Protein 4PXY (pdb70)

Foldseek 3Di:
DPDDDDPAALFEEEEEDAPPDPPFQVQQSVVVVVLVVVVCVVNNHHYHYDPDLVVDALVNQLRHQEYEGHAADQDPRSLVRVLVVLPQHAYEYEAHNLAAAPPRPDVVSCVQLQNWHWDDKADDWAKAKKAFPDCVDLLHVPADRIDIAGTDIATATVPGSVVRPQKDQTMFGDLVCPQPYDPGTDHDDTGGAWMHRNVHLIYGNTTHNCRPVDPRVSSSVVSSVQRSSQPRPVHRSSVD/DPDDDDPAALFEEEEEDAPPDPPFQVQQSVVVVVLVVVVCDVNNHHYHYDPDLVVDAQVNQCRGQEYEGHAADQDPRSLVRVLVCLPAHAYEYEAHNLAAAPPRPNVSSCVQLQNWHWDFKADDWAKAKKAFPDCVDQLHVPADRIDIAGTDIATATVPGSVVRPQKDQTMFGDLVCPQPYDPGTDHDDTGGAWMHRNVHLIYGNTTHNCRPVDPRVSSSVVSSVQRSSQVRPVHRSSVD

Radius of gyration: 25.13 Å; Cα contacts (8 Å, |Δi|>4): 1001; chains: 2; bounding box: 42×55×69 Å

Structure (mmCIF, N/CA/C/O backbone):
data_4PXY
#
_entry.id   4PXY
#
_cell.length_a   132.666
_cell.length_b   132.666
_cell.length_c   75.476
_cell.angle_alpha   90.000
_cell.angle_beta   90.000
_cell.angle_gamma   120.000
#
_symmetry.space_group_name_H-M   'H 3'
#
loop_
_entity.id
_entity.type
_entity.pdbx_description
1 polymer 'Uncharacterized protein'
2 non-polymer '2-(N-MORPHOLINO)-ETHANESULFONIC ACID'
3 non-polymer 'ZINC ION'
4 non-polymer 'CHLORIDE ION'
5 non-polymer 1,2-ETHANEDIOL
6 water water
#
loop_
_atom_site.group_PDB
_atom_site.id
_atom_site.type_symbol
_atom_site.label_atom_id
_atom_site.label_alt_id
_atom_site.label_comp_id
_atom_site.label_asym_id
_atom_site.label_entity_id
_atom_site.label_seq_id
_atom_site.pdbx_PDB_ins_code
_atom_site.Cartn_x
_atom_site.Cartn_y
_atom_site.Cartn_z
_atom_site.occupancy
_atom_site.B_iso_or_equiv
_atom_site.auth_seq_id
_atom_site.auth_comp_id
_atom_site.auth_asym_id
_atom_site.auth_atom_id
_atom_site.pdbx_PDB_model_num
ATOM 1 N N . TYR A 1 7 ? 22.571 24.947 68.130 1.00 37.91 24 TYR A N 1
ATOM 2 C CA . TYR A 1 7 ? 21.740 24.535 66.946 1.00 34.40 24 TYR A CA 1
ATOM 3 C C . TYR A 1 7 ? 21.566 23.042 66.979 1.00 31.62 24 TYR A C 1
ATOM 4 O O . TYR A 1 7 ? 22.544 22.306 67.115 1.00 31.04 24 TYR A O 1
ATOM 13 N N . PRO A 1 8 ? 20.314 22.551 66.846 1.00 26.98 25 PRO A N 1
ATOM 14 C CA . PRO A 1 8 ? 20.208 21.131 67.129 1.00 28.67 25 PRO A CA 1
ATOM 15 C C . PRO A 1 8 ? 20.468 20.213 65.962 1.00 26.39 25 PRO A C 1
ATOM 16 O O . PRO A 1 8 ? 20.313 19.005 66.151 1.00 23.78 25 PRO A O 1
ATOM 20 N N . ALA A 1 9 ? 20.826 20.749 64.777 1.00 23.45 26 ALA A N 1
ATOM 21 C CA . ALA A 1 9 ? 20.951 19.904 63.575 1.00 20.70 26 ALA A CA 1
ATOM 22 C C . ALA A 1 9 ? 22.339 19.955 62.934 1.00 21.65 26 ALA A C 1
ATOM 23 O O . ALA A 1 9 ? 22.967 21.002 62.850 1.00 23.41 26 ALA A O 1
ATOM 25 N N . ASN A 1 10 ? 22.774 18.796 62.460 1.00 19.08 27 ASN A N 1
ATOM 26 C CA . ASN A 1 10 ? 24.039 18.613 61.732 1.00 18.92 27 ASN A CA 1
ATOM 27 C C . ASN A 1 10 ? 23.664 18.197 60.289 1.00 17.32 27 ASN A C 1
ATOM 28 O O . ASN A 1 10 ? 23.242 17.070 60.021 1.00 15.38 27 ASN A O 1
ATOM 33 N N . TYR A 1 11 ? 23.772 19.189 59.411 1.00 19.12 28 TYR A N 1
ATOM 34 C CA . TYR A 1 11 ? 23.495 19.031 57.981 1.00 18.45 28 TYR A CA 1
ATOM 35 C C . TYR A 1 11 ? 24.741 18.526 57.287 1.00 19.50 28 TYR A C 1
ATOM 36 O O . TYR A 1 11 ? 25.823 19.141 57.393 1.00 20.25 28 TYR A O 1
ATOM 45 N N . ALA A 1 12 ? 24.604 17.446 56.533 1.00 16.71 29 ALA A N 1
ATOM 46 C CA . ALA A 1 12 ? 25.762 16.889 55.808 1.00 17.57 29 ALA A CA 1
ATOM 47 C C . ALA A 1 12 ? 26.279 17.873 54.791 1.00 18.97 29 ALA A C 1
ATOM 48 O O . ALA A 1 12 ? 25.530 18.547 54.114 1.00 22.71 29 ALA A O 1
ATOM 50 N N . LYS A 1 13 ? 27.593 17.933 54.663 1.00 20.90 30 LYS A N 1
ATOM 51 C CA . LYS A 1 13 ? 28.223 18.740 53.596 1.00 24.80 30 LYS A CA 1
ATOM 52 C C . LYS A 1 13 ? 28.620 17.889 52.393 1.00 23.80 30 LYS A C 1
ATOM 53 O O . LYS A 1 13 ? 28.973 18.432 51.345 1.00 25.81 30 LYS A O 1
ATOM 59 N N . ALA A 1 14 ? 28.615 16.573 52.583 1.00 19.95 31 ALA A N 1
ATOM 60 C CA . ALA A 1 14 ? 29.080 15.640 51.567 1.00 19.36 31 ALA A CA 1
ATOM 61 C C . ALA A 1 14 ? 28.536 14.272 52.003 1.00 16.13 31 ALA A C 1
ATOM 62 O O . ALA A 1 14 ? 28.111 14.110 53.150 1.00 16.35 31 ALA A O 1
ATOM 64 N N . PRO A 1 15 ? 28.561 13.248 51.131 1.00 16.45 32 PRO A N 1
ATOM 65 C CA . PRO A 1 15 ? 28.058 11.957 51.561 1.00 14.82 32 PRO A CA 1
ATOM 66 C C . PRO A 1 15 ? 28.845 11.451 52.769 1.00 13.86 32 PRO A C 1
ATOM 67 O O . PRO A 1 15 ? 30.053 11.602 52.830 1.00 15.10 32 PRO A O 1
ATOM 71 N N . ARG A 1 16 ? 28.171 10.839 53.719 1.00 13.34 33 ARG A N 1
ATOM 72 C CA . ARG A 1 16 ? 28.764 10.522 55.013 1.00 12.00 33 ARG A CA 1
ATOM 73 C C . ARG A 1 16 ? 29.536 9.201 55.064 1.00 13.30 33 ARG A C 1
ATOM 74 O O . ARG A 1 16 ? 30.426 9.018 55.903 1.00 14.11 33 ARG A O 1
ATOM 82 N N . PHE A 1 17 ? 29.146 8.237 54.234 1.00 11.99 34 PHE A N 1
ATOM 83 C CA . PHE A 1 17 ? 29.680 6.883 54.296 1.00 10.86 34 PHE A CA 1
ATOM 84 C C . PHE A 1 17 ? 29.307 6.193 52.994 1.00 11.69 34 PHE A C 1
ATOM 85 O O . PHE A 1 17 ? 28.533 6.717 52.204 1.00 11.79 34 PHE A O 1
ATOM 93 N N . LYS A 1 18 ? 29.845 5.013 52.788 1.00 12.74 35 LYS A N 1
ATOM 94 C CA . LYS A 1 18 ? 29.504 4.189 51.612 1.00 12.01 35 LYS A CA 1
ATOM 95 C C . LYS A 1 18 ? 28.803 2.889 52.052 1.00 11.40 35 LYS A C 1
ATOM 96 O O . LYS A 1 18 ? 29.215 2.234 53.033 1.00 11.37 35 LYS A O 1
ATOM 102 N N . ALA A 1 19 ? 27.786 2.485 51.278 1.00 11.11 36 ALA A N 1
ATOM 103 C CA . ALA A 1 19 ? 27.027 1.260 51.506 1.00 10.90 36 ALA A CA 1
ATOM 104 C C . ALA A 1 19 ? 26.923 0.484 50.205 1.00 11.28 36 ALA A C 1
ATOM 105 O O . ALA A 1 19 ? 26.799 1.082 49.143 1.00 11.53 36 ALA A O 1
ATOM 107 N N . LEU A 1 20 ? 26.986 -0.845 50.319 1.00 10.29 37 LEU A N 1
ATOM 108 C CA . LEU A 1 20 ? 26.803 -1.736 49.201 1.00 10.36 37 LEU A CA 1
ATOM 109 C C . LEU A 1 20 ? 25.605 -2.612 49.445 1.00 10.26 37 LEU A C 1
ATOM 110 O O . LEU A 1 20 ? 25.527 -3.255 50.484 1.00 11.60 37 LEU A O 1
ATOM 115 N N . ILE A 1 21 ? 24.681 -2.672 48.501 1.00 10.26 38 ILE A N 1
ATOM 116 C CA . ILE A 1 21 ? 23.589 -3.646 48.478 1.00 10.20 38 ILE A CA 1
ATOM 117 C C . ILE A 1 21 ? 23.990 -4.767 47.553 1.00 10.42 38 ILE A C 1
ATOM 118 O O . ILE A 1 21 ? 24.417 -4.532 46.414 1.00 9.85 38 ILE A O 1
ATOM 123 N N . TYR A 1 22 ? 23.849 -5.992 48.033 1.00 9.82 39 TYR A N 1
ATOM 124 C CA . TYR A 1 22 ? 23.989 -7.201 47.227 1.00 10.23 39 TYR A CA 1
ATOM 125 C C . TYR A 1 22 ? 22.710 -8.010 47.338 1.00 9.55 39 TYR A C 1
ATOM 126 O O . TYR A 1 22 ? 22.213 -8.264 48.462 1.00 10.78 39 TYR A O 1
ATOM 135 N N . TYR A 1 23 ? 22.167 -8.403 46.214 1.00 9.83 40 TYR A N 1
ATOM 136 C CA . TYR A 1 23 ? 21.100 -9.397 46.183 1.00 9.71 40 TYR A CA 1
ATOM 137 C C . TYR A 1 23 ? 21.196 -10.187 44.912 1.00 9.78 40 TYR A C 1
ATOM 138 O O . TYR A 1 23 ? 21.863 -9.810 43.960 1.00 11.63 40 TYR A O 1
ATOM 147 N N . THR A 1 24 ? 20.491 -11.304 44.904 1.00 10.15 41 THR A N 1
ATOM 148 C CA . THR A 1 24 ? 20.410 -12.161 43.697 1.00 11.18 41 THR A CA 1
ATOM 149 C C . THR A 1 24 ? 19.019 -12.174 43.053 1.00 12.07 41 THR A C 1
ATOM 150 O O . THR A 1 24 ? 18.000 -12.054 43.754 1.00 11.03 41 THR A O 1
ATOM 154 N N . GLN A 1 25 ? 19.000 -12.338 41.735 1.00 12.73 42 GLN A N 1
ATOM 155 C CA . GLN A 1 25 ? 17.785 -12.608 41.005 1.00 12.88 42 GLN A CA 1
ATOM 156 C C . GLN A 1 25 ? 17.545 -14.110 40.880 1.00 14.57 42 GLN A C 1
ATOM 157 O O . GLN A 1 25 ? 16.467 -14.539 40.450 1.00 14.94 42 GLN A O 1
ATOM 163 N N . HIS A 1 26 ? 18.490 -14.923 41.313 1.00 13.52 43 HIS A N 1
ATOM 164 C CA . HIS A 1 26 ? 18.383 -16.414 41.217 1.00 14.94 43 HIS A CA 1
ATOM 165 C C . HIS A 1 26 ? 17.903 -16.873 42.585 1.00 16.10 43 HIS A C 1
ATOM 166 O O . HIS A 1 26 ? 18.651 -17.328 43.425 1.00 16.58 43 HIS A O 1
ATOM 173 N N . ALA A 1 27 ? 16.607 -16.687 42.811 1.00 15.18 44 ALA A N 1
ATOM 174 C CA . ALA A 1 27 ? 15.936 -17.020 44.084 1.00 15.12 44 ALA A CA 1
ATOM 175 C C . ALA A 1 27 ? 14.459 -17.094 43.796 1.00 13.82 44 ALA A C 1
ATOM 176 O O . ALA A 1 27 ? 13.993 -16.646 42.746 1.00 14.79 44 ALA A O 1
ATOM 178 N N . GLU A 1 28 ? 13.721 -17.678 44.746 1.00 17.37 45 GLU A N 1
ATOM 179 C CA . GLU A 1 28 ? 12.291 -17.705 44.564 1.00 17.75 45 GLU A CA 1
ATOM 180 C C . GLU A 1 28 ? 11.808 -16.274 44.375 1.00 14.76 45 GLU A C 1
ATOM 181 O O . GLU A 1 28 ? 12.370 -15.306 44.953 1.00 13.24 45 GLU A O 1
ATOM 187 N N . GLU A 1 29 ? 10.742 -16.149 43.619 1.00 15.02 46 GLU A N 1
ATOM 188 C CA . GLU A 1 29 ? 10.195 -14.873 43.213 1.00 14.82 46 GLU A CA 1
ATOM 189 C C . GLU A 1 29 ? 9.981 -13.908 44.394 1.00 13.88 46 GLU A C 1
ATOM 190 O O . GLU A 1 29 ? 10.356 -12.755 44.347 1.00 14.02 46 GLU A O 1
ATOM 196 N N . ALA A 1 30 ? 9.417 -14.401 45.474 1.00 12.03 47 ALA A N 1
ATOM 197 C CA . ALA A 1 30 ? 9.144 -13.540 46.639 1.00 12.46 47 ALA A CA 1
ATOM 198 C C . ALA A 1 30 ? 10.410 -12.908 47.237 1.00 12.17 47 ALA A C 1
ATOM 199 O O . ALA A 1 30 ? 10.380 -11.827 47.786 1.00 11.63 47 ALA A O 1
ATOM 201 N N . HIS A 1 31 ? 11.527 -13.601 47.129 1.00 11.08 48 HIS A N 1
ATOM 202 C CA . HIS A 1 31 ? 12.763 -13.106 47.689 1.00 10.90 48 HIS A CA 1
ATOM 203 C C . HIS A 1 31 ? 13.410 -12.095 46.750 1.00 10.90 48 HIS A C 1
ATOM 204 O O . HIS A 1 31 ? 14.091 -11.179 47.225 1.00 12.38 48 HIS A O 1
ATOM 211 N N . VAL A 1 32 ? 13.150 -12.190 45.449 1.00 11.67 49 VAL A N 1
ATOM 212 C CA . VAL A 1 32 ? 13.553 -11.185 44.495 1.00 11.52 49 VAL A CA 1
ATOM 213 C C . VAL A 1 32 ? 12.693 -9.935 44.650 1.00 12.37 49 VAL A C 1
ATOM 214 O O . VAL A 1 32 ? 13.205 -8.822 44.645 1.00 12.19 49 VAL A O 1
ATOM 218 N N . GLN A 1 33 ? 11.375 -10.109 44.845 1.00 12.16 50 GLN A N 1
ATOM 219 C CA . GLN A 1 33 ? 10.478 -8.992 45.057 1.00 11.80 50 GLN A CA 1
ATOM 220 C C . GLN A 1 33 ? 10.859 -8.178 46.266 1.00 11.86 50 GLN A C 1
ATOM 221 O O . GLN A 1 33 ? 10.871 -6.949 46.202 1.00 11.59 50 GLN A O 1
ATOM 227 N N . PHE A 1 34 ? 11.143 -8.860 47.374 1.00 10.26 51 PHE A N 1
ATOM 228 C CA . PHE A 1 34 ? 11.549 -8.137 48.558 1.00 9.32 51 PHE A CA 1
ATOM 229 C C . PHE A 1 34 ? 12.825 -7.337 48.306 1.00 10.64 51 PHE A C 1
ATOM 230 O O . PHE A 1 34 ? 12.941 -6.165 48.674 1.00 9.87 51 PHE A O 1
ATOM 238 N N . ALA A 1 35 ? 13.822 -7.999 47.707 1.00 10.59 52 ALA A N 1
ATOM 239 C CA . ALA A 1 35 ? 15.065 -7.292 47.412 1.00 10.36 52 ALA A CA 1
ATOM 240 C C . ALA A 1 35 ? 14.858 -6.052 46.567 1.00 11.75 52 ALA A C 1
ATOM 241 O O . ALA A 1 35 ? 15.481 -5.003 46.790 1.00 10.33 52 ALA A O 1
ATOM 243 N N . GLU A 1 36 ? 14.033 -6.160 45.526 1.00 10.34 53 GLU A N 1
ATOM 244 C CA . GLU A 1 36 ? 13.738 -5.020 44.668 1.00 10.74 53 GLU A CA 1
ATOM 245 C C . GLU A 1 36 ? 13.110 -3.855 45.444 1.00 10.72 53 GLU A C 1
ATOM 246 O O . GLU A 1 36 ? 13.496 -2.703 45.325 1.00 11.91 53 GLU A O 1
ATOM 252 N N . GLN A 1 37 ? 12.112 -4.183 46.248 1.00 10.48 54 GLN A N 1
ATOM 253 C CA . GLN A 1 37 ? 11.457 -3.123 47.049 1.00 10.33 54 GLN A CA 1
ATOM 254 C C . GLN A 1 37 ? 12.343 -2.550 48.116 1.00 10.44 54 GLN A C 1
ATOM 255 O O . GLN A 1 37 ? 12.333 -1.349 48.391 1.00 11.47 54 GLN A O 1
ATOM 261 N N . ALA A 1 38 ? 13.133 -3.405 48.736 1.00 9.23 55 ALA A N 1
ATOM 262 C CA . ALA A 1 38 ? 14.072 -2.934 49.765 1.00 9.84 55 ALA A CA 1
ATOM 263 C C . ALA A 1 38 ? 15.154 -2.044 49.132 1.00 9.96 55 ALA A C 1
ATOM 264 O O . ALA A 1 38 ? 15.636 -1.062 49.743 1.00 9.64 55 ALA A O 1
ATOM 266 N N . THR A 1 39 ? 15.568 -2.375 47.901 1.00 9.81 56 THR A N 1
ATOM 267 C CA . THR A 1 39 ? 16.509 -1.514 47.173 1.00 9.98 56 THR A CA 1
ATOM 268 C C . THR A 1 39 ? 15.894 -0.138 46.938 1.00 9.58 56 THR A C 1
ATOM 269 O O . THR A 1 39 ? 16.561 0.888 47.149 1.00 11.69 56 THR A O 1
ATOM 273 N N . THR A 1 40 ? 14.632 -0.085 46.566 1.00 10.28 57 THR A N 1
ATOM 274 C CA . THR A 1 40 ? 13.926 1.181 46.454 1.00 10.44 57 THR A CA 1
ATOM 275 C C . THR A 1 40 ? 13.900 1.941 47.793 1.00 10.59 57 THR A C 1
ATOM 276 O O . THR A 1 40 ? 14.098 3.167 47.817 1.00 11.00 57 THR A O 1
ATOM 280 N N . PHE A 1 41 ? 13.639 1.237 48.887 1.00 10.78 58 PHE A N 1
ATOM 281 C CA . PHE A 1 41 ? 13.618 1.810 50.214 1.00 9.51 58 PHE A CA 1
ATOM 282 C C . PHE A 1 41 ? 14.959 2.511 50.520 1.00 9.93 58 PHE A C 1
ATOM 283 O O . PHE A 1 41 ? 14.985 3.657 50.956 1.00 10.43 58 PHE A O 1
ATOM 291 N N . PHE A 1 42 ? 16.066 1.824 50.285 1.00 10.06 59 PHE A N 1
ATOM 292 C CA . PHE A 1 42 ? 17.360 2.396 50.512 1.00 11.01 59 PHE A CA 1
ATOM 293 C C . PHE A 1 42 ? 17.714 3.490 49.539 1.00 10.06 59 PHE A C 1
ATOM 294 O O . PHE A 1 42 ? 18.340 4.480 49.938 1.00 10.92 59 PHE A O 1
ATOM 302 N N . LYS A 1 43 ? 17.331 3.368 48.265 1.00 10.49 60 LYS A N 1
ATOM 303 C CA . LYS A 1 43 ? 17.497 4.440 47.310 1.00 12.21 60 LYS A CA 1
ATOM 304 C C . LYS A 1 43 ? 16.825 5.700 47.827 1.00 11.62 60 LYS A C 1
ATOM 305 O O . LYS A 1 43 ? 17.396 6.785 47.749 1.00 12.28 60 LYS A O 1
ATOM 311 N N . LYS A 1 44 ? 15.621 5.584 48.337 1.00 10.89 61 LYS A N 1
ATOM 312 C CA . LYS A 1 44 ? 14.890 6.752 48.846 1.00 10.72 61 LYS A CA 1
ATOM 313 C C . LYS A 1 44 ? 15.593 7.334 50.066 1.00 11.65 61 LYS A C 1
ATOM 314 O O . LYS A 1 44 ? 15.656 8.560 50.224 1.00 12.66 61 LYS A O 1
ATOM 320 N N . LEU A 1 45 ? 16.154 6.487 50.910 1.00 10.45 62 LEU A N 1
ATOM 321 C CA . LEU A 1 45 ? 16.951 6.984 52.045 1.00 11.41 62 LEU A CA 1
ATOM 322 C C . LEU A 1 45 ? 18.150 7.777 51.564 1.00 11.93 62 LEU A C 1
ATOM 323 O O . LEU A 1 45 ? 18.661 8.630 52.304 1.00 12.72 62 LEU A O 1
ATOM 328 N N . ASN A 1 46 ? 18.627 7.504 50.353 1.00 10.38 63 ASN A N 1
ATOM 329 C CA . ASN A 1 46 ? 19.735 8.251 49.790 1.00 10.75 63 ASN A CA 1
ATOM 330 C C . ASN A 1 46 ? 19.372 9.387 48.859 1.00 11.23 63 ASN A C 1
ATOM 331 O O . ASN A 1 46 ? 20.212 9.942 48.198 1.00 12.60 63 ASN A O 1
ATOM 336 N N . TYR A 1 47 ? 18.101 9.794 48.809 1.00 11.90 64 TYR A N 1
ATOM 337 C CA . TYR A 1 47 ? 17.774 10.990 48.103 1.00 11.63 64 TYR A CA 1
ATOM 338 C C . TYR A 1 47 ? 18.570 12.165 48.686 1.00 12.34 64 TYR A C 1
ATOM 339 O O . TYR A 1 47 ? 18.630 12.298 49.900 1.00 12.94 64 TYR A O 1
ATOM 348 N N . GLY A 1 48 ? 19.202 12.963 47.848 1.00 13.76 65 GLY A N 1
ATOM 349 C CA . GLY A 1 48 ? 20.064 14.024 48.301 1.00 13.41 65 GLY A CA 1
ATOM 350 C C . GLY A 1 48 ? 21.463 13.572 48.651 1.00 12.61 65 GLY A C 1
ATOM 351 O O . GLY A 1 48 ? 22.262 14.393 49.136 1.00 13.40 65 GLY A O 1
ATOM 352 N N . ASP A 1 49 ? 21.796 12.323 48.372 1.00 13.03 66 ASP A N 1
ATOM 353 C CA . ASP A 1 49 ? 23.183 11.847 48.533 1.00 12.67 66 ASP A CA 1
ATOM 354 C C . ASP A 1 49 ? 23.732 12.041 49.942 1.00 12.85 66 ASP A C 1
ATOM 355 O O . ASP A 1 49 ? 24.866 12.495 50.132 1.00 13.96 66 ASP A O 1
ATOM 360 N N . GLY A 1 50 ? 22.938 11.598 50.919 1.00 12.08 67 GLY A N 1
ATOM 361 C CA . GLY A 1 50 ? 23.438 11.477 52.282 1.00 12.34 67 GLY A CA 1
ATOM 362 C C . GLY A 1 50 ? 24.587 10.515 52.449 1.00 12.17 67 GLY A C 1
ATOM 363 O O . GLY A 1 50 ? 25.372 10.601 53.402 1.00 13.31 67 GLY A O 1
ATOM 364 N N . PHE A 1 51 ? 24.642 9.529 51.558 1.00 11.50 68 PHE A N 1
ATOM 365 C CA . PHE A 1 51 ? 25.665 8.484 51.567 1.00 12.18 68 PHE A CA 1
ATOM 366 C C . PHE A 1 51 ? 25.935 8.093 50.114 1.00 11.95 68 PHE A C 1
ATOM 367 O O . PHE A 1 51 ? 25.370 8.705 49.204 1.00 12.63 68 PHE A O 1
ATOM 375 N N . VAL A 1 52 ? 26.899 7.215 49.916 1.00 12.55 69 VAL A N 1
ATOM 376 C CA . VAL A 1 52 ? 27.198 6.646 48.603 1.00 12.16 69 VAL A CA 1
ATOM 377 C C . VAL A 1 52 ? 26.552 5.255 48.670 1.00 12.95 69 VAL A C 1
ATOM 378 O O . VAL A 1 52 ? 26.799 4.486 49.593 1.00 13.79 69 VAL A O 1
ATOM 382 N N . LEU A 1 53 ? 25.694 4.967 47.711 1.00 11.26 70 LEU A N 1
ATOM 383 C CA . LEU A 1 53 ? 25.005 3.667 47.650 1.00 10.71 70 LEU A CA 1
ATOM 384 C C . LEU A 1 53 ? 25.343 3.008 46.337 1.00 11.66 70 LEU A C 1
ATOM 385 O O . LEU A 1 53 ? 25.088 3.570 45.264 1.00 14.72 70 LEU A O 1
ATOM 390 N N . ASP A 1 54 ? 25.964 1.840 46.423 1.00 11.12 71 ASP A N 1
ATOM 391 C CA . ASP A 1 54 ? 26.293 1.013 45.212 1.00 10.98 71 ASP A CA 1
ATOM 392 C C . ASP A 1 54 ? 25.455 -0.260 45.326 1.00 11.11 71 ASP A C 1
ATOM 393 O O . ASP A 1 54 ? 25.232 -0.780 46.431 1.00 11.82 71 ASP A O 1
ATOM 398 N N . ILE A 1 55 ? 24.976 -0.732 44.183 1.00 11.22 72 ILE A N 1
ATOM 399 C CA . ILE A 1 55 ? 24.109 -1.890 44.121 1.00 10.79 72 ILE A CA 1
ATOM 400 C C . ILE A 1 55 ? 24.677 -2.908 43.156 1.00 11.42 72 ILE A C 1
ATOM 401 O O . ILE A 1 55 ? 25.126 -2.544 42.054 1.00 11.65 72 ILE A O 1
ATOM 406 N N . THR A 1 56 ? 24.648 -4.185 43.552 1.00 10.94 73 THR A N 1
ATOM 407 C CA . THR A 1 56 ? 25.176 -5.226 42.710 1.00 11.52 73 THR A CA 1
ATOM 408 C C . THR A 1 56 ? 24.345 -6.498 42.846 1.00 11.44 73 THR A C 1
ATOM 409 O O . THR A 1 56 ? 23.873 -6.816 43.959 1.00 11.63 73 THR A O 1
ATOM 413 N N . THR A 1 57 ? 24.284 -7.273 41.757 1.00 12.67 74 THR A N 1
ATOM 414 C CA . THR A 1 57 ? 23.830 -8.658 41.837 1.00 12.95 74 THR A CA 1
ATOM 415 C C . THR A 1 57 ? 24.982 -9.639 41.684 1.00 12.93 74 THR A C 1
ATOM 416 O O . THR A 1 57 ? 24.726 -10.854 41.501 1.00 15.59 74 THR A O 1
ATOM 420 N N . ASP A 1 58 ? 26.221 -9.164 41.711 1.00 13.01 75 ASP A N 1
ATOM 421 C CA . ASP A 1 58 ? 27.385 -9.987 41.426 1.00 14.87 75 ASP A CA 1
ATOM 422 C C . ASP A 1 58 ? 28.534 -9.712 42.376 1.00 14.98 75 AS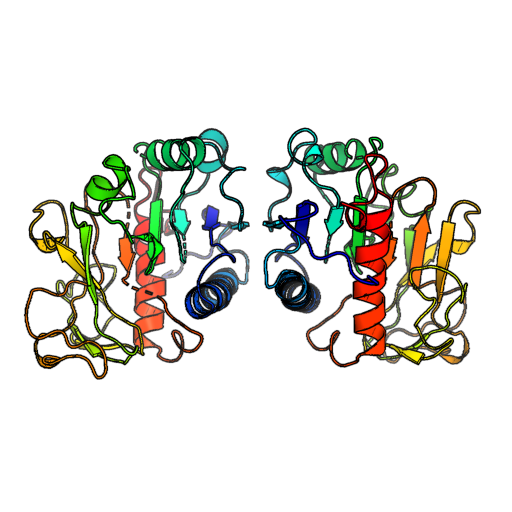P A C 1
ATOM 423 O O . ASP A 1 58 ? 29.399 -8.863 42.143 1.00 17.70 75 ASP A O 1
ATOM 428 N N . PHE A 1 59 ? 28.528 -10.464 43.479 1.00 15.94 76 PHE A N 1
ATOM 429 C CA . PHE A 1 59 ? 29.471 -10.289 44.543 1.00 15.94 76 PHE A CA 1
ATOM 430 C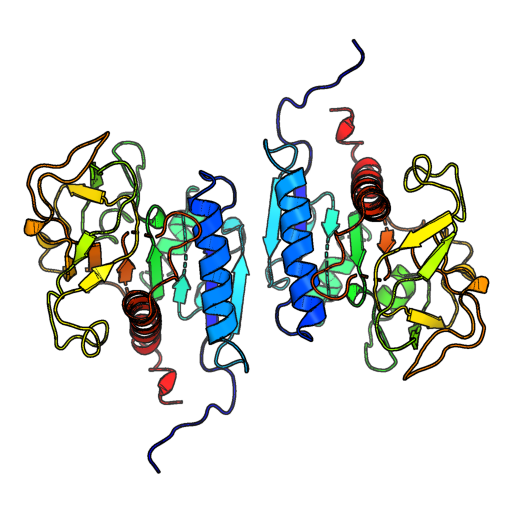 C . PHE A 1 59 ? 30.893 -10.766 44.183 1.00 15.35 76 PHE A C 1
ATOM 431 O O . PHE A 1 59 ? 31.821 -10.402 44.878 1.00 17.18 76 PHE A O 1
ATOM 439 N N . SER A 1 60 ? 31.032 -11.456 43.035 1.00 16.82 77 SER A N 1
ATOM 440 C CA . SER A 1 60 ? 32.336 -11.920 42.565 1.00 18.59 77 SER A CA 1
ATOM 441 C C . SER A 1 60 ? 33.290 -10.803 42.260 1.00 18.75 77 SER A C 1
ATOM 442 O O . SER A 1 60 ? 34.473 -11.058 42.147 1.00 22.01 77 SER A O 1
ATOM 445 N N . LYS A 1 61 ? 32.788 -9.574 42.050 1.00 16.90 78 LYS A N 1
ATOM 446 C CA . LYS A 1 61 ? 33.589 -8.426 41.661 1.00 18.57 78 LYS A CA 1
ATOM 447 C C . LYS A 1 61 ? 34.122 -7.676 42.869 1.00 18.53 78 LYS A C 1
ATOM 448 O O . LYS A 1 61 ? 34.708 -6.588 42.759 1.00 20.81 78 LYS A O 1
ATOM 454 N N . TYR A 1 62 ? 33.927 -8.276 44.064 1.00 18.19 79 TYR A N 1
ATOM 455 C CA . TYR A 1 62 ? 34.205 -7.583 45.320 1.00 18.19 79 TYR A CA 1
ATOM 456 C C . TYR A 1 62 ? 35.159 -8.370 46.240 1.00 20.15 79 TYR A C 1
ATOM 457 O O . TYR A 1 62 ? 34.754 -8.849 47.307 1.00 19.61 79 TYR A O 1
ATOM 466 N N . PRO A 1 63 ? 36.418 -8.507 45.835 1.00 19.03 80 PRO A N 1
ATOM 467 C CA . PRO A 1 63 ? 37.369 -9.041 46.808 1.00 18.71 80 PRO A CA 1
ATOM 468 C C . PRO A 1 63 ? 37.487 -8.078 47.992 1.00 18.37 80 PRO A C 1
ATOM 469 O O . PRO A 1 63 ? 37.056 -6.909 47.942 1.00 16.93 80 PRO A O 1
ATOM 473 N N . TYR A 1 64 ? 38.123 -8.559 49.053 1.00 17.72 81 TYR A N 1
ATOM 474 C CA . TYR A 1 64 ? 38.276 -7.762 50.245 1.00 17.03 81 TYR A CA 1
ATOM 475 C C . TYR A 1 64 ? 38.811 -6.343 49.976 1.00 16.94 81 TYR A C 1
ATOM 476 O O . TYR A 1 64 ? 38.308 -5.367 50.548 1.00 17.27 81 TYR A O 1
ATOM 485 N N . GLU A 1 65 ? 39.807 -6.193 49.121 1.00 17.30 82 GLU A N 1
ATOM 486 C CA . GLU A 1 65 ? 40.347 -4.862 48.836 1.00 19.21 82 GLU A CA 1
ATOM 487 C C . GLU A 1 65 ? 39.314 -3.881 48.294 1.00 19.22 82 GLU A C 1
ATOM 488 O O . GLU A 1 65 ? 39.487 -2.681 48.541 1.00 22.51 82 GLU A O 1
ATOM 494 N N . LYS A 1 66 ? 38.291 -4.397 47.606 1.00 19.47 83 LYS A N 1
ATOM 495 C CA . LYS A 1 66 ? 37.205 -3.571 47.058 1.00 21.39 83 LYS A CA 1
ATOM 496 C C . LYS A 1 66 ? 36.024 -3.485 47.990 1.00 27.73 83 LYS A C 1
ATOM 497 O O . LYS A 1 66 ? 35.113 -2.722 47.701 1.00 30.36 83 LYS A O 1
ATOM 503 N N . LEU A 1 67 ? 35.994 -4.287 49.044 1.00 17.29 84 LEU A N 1
ATOM 504 C CA . LEU A 1 67 ? 34.951 -4.169 50.063 1.00 15.93 84 LEU A CA 1
ATOM 505 C C . LEU A 1 67 ? 35.275 -3.217 51.208 1.00 15.54 84 LEU A C 1
ATOM 506 O O . LEU A 1 67 ? 34.376 -2.631 51.824 1.00 14.82 84 LEU A O 1
ATOM 511 N N . LYS A 1 68 ? 36.565 -3.118 51.514 1.00 16.71 85 LYS A N 1
ATOM 512 C CA . LYS A 1 68 ? 37.005 -2.456 52.741 1.00 17.91 85 LYS A CA 1
ATOM 513 C C . LYS A 1 68 ? 36.580 -0.996 52.848 1.00 17.89 85 LYS A C 1
ATOM 514 O O . LYS A 1 68 ? 36.509 -0.468 53.949 1.00 19.55 85 LYS A O 1
ATOM 520 N N . GLU A 1 69 ? 36.345 -0.358 51.733 1.00 18.78 86 GLU A N 1
ATOM 521 C CA A GLU A 1 69 ? 35.913 1.040 51.669 0.50 20.01 86 GLU A CA 1
ATOM 522 C CA B GLU A 1 69 ? 35.950 1.036 51.840 0.50 19.55 86 GLU A CA 1
ATOM 523 C C . GLU A 1 69 ? 34.470 1.220 52.136 1.00 17.77 86 GLU A C 1
ATOM 524 O O . GLU A 1 69 ? 34.031 2.345 52.347 1.00 17.31 86 GLU A O 1
ATOM 535 N N . TYR A 1 70 ? 33.706 0.128 52.165 1.00 14.25 87 TYR A N 1
ATOM 536 C CA . TYR A 1 70 ? 32.268 0.226 52.539 1.00 13.80 87 TYR A CA 1
ATOM 537 C C . TYR A 1 70 ? 32.085 0.181 54.031 1.00 11.73 87 TYR A C 1
ATOM 538 O O . TYR A 1 70 ? 32.577 -0.703 54.700 1.00 12.30 87 TYR A O 1
ATOM 547 N N . ASN A 1 71 ? 31.330 1.128 54.563 1.00 11.02 88 ASN A N 1
ATOM 548 C CA . ASN A 1 71 ? 30.885 1.056 55.947 1.00 10.48 88 ASN A CA 1
ATOM 549 C C . ASN A 1 71 ? 30.026 -0.178 56.198 1.00 10.72 88 ASN A C 1
ATOM 550 O O . ASN A 1 71 ? 30.184 -0.854 57.210 1.00 11.31 88 ASN A O 1
ATOM 555 N N . VAL A 1 72 ? 29.152 -0.478 55.230 1.00 9.41 89 VAL A N 1
ATOM 556 C CA . VAL A 1 72 ? 28.194 -1.562 55.442 1.00 10.16 89 VAL A CA 1
ATOM 557 C C . VAL A 1 72 ? 27.845 -2.239 54.134 1.00 9.93 89 VAL A C 1
ATOM 558 O O . VAL A 1 72 ? 27.818 -1.593 53.070 1.00 10.16 89 VAL A O 1
ATOM 562 N N . ILE A 1 73 ? 27.610 -3.551 54.219 1.00 11.03 90 ILE A N 1
ATOM 563 C CA . ILE A 1 73 ? 27.056 -4.352 53.139 1.00 10.72 90 ILE A CA 1
ATOM 564 C C . ILE A 1 73 ? 25.684 -4.794 53.598 1.00 10.17 90 ILE A C 1
ATOM 565 O O . ILE A 1 73 ? 25.527 -5.308 54.725 1.00 10.41 90 ILE A O 1
ATOM 570 N N . ILE A 1 74 ? 24.693 -4.510 52.783 1.00 10.25 91 ILE A N 1
ATOM 571 C CA . ILE A 1 74 ? 23.289 -4.895 53.004 1.00 10.37 91 ILE A CA 1
ATOM 572 C C . ILE A 1 74 ? 22.997 -6.086 52.104 1.00 10.91 91 ILE A C 1
ATOM 573 O O . ILE A 1 74 ? 23.030 -5.969 50.880 1.00 11.58 91 ILE A O 1
ATOM 586 N N . LEU A 1 76 ? 20.186 -8.498 51.004 1.00 10.34 93 LEU A N 1
ATOM 587 C CA . LEU A 1 76 ? 18.729 -8.562 51.021 1.00 9.67 93 LEU A CA 1
ATOM 588 C C . LEU A 1 76 ? 18.082 -9.894 50.886 1.00 11.75 93 LEU A C 1
ATOM 589 O O . LEU A 1 76 ? 16.911 -10.034 51.254 1.00 13.03 93 LEU A O 1
ATOM 594 N N . ASN A 1 77 ? 18.759 -10.865 50.300 1.00 10.52 94 ASN A N 1
ATOM 595 C CA . ASN A 1 77 ? 18.130 -12.152 50.052 1.00 10.79 94 ASN A CA 1
ATOM 596 C C . ASN A 1 77 ? 18.996 -13.388 50.041 1.00 12.41 94 ASN A C 1
ATOM 597 O O . ASN A 1 77 ? 18.464 -14.486 49.978 1.00 14.75 94 ASN A O 1
ATOM 602 N N . THR A 1 78 ? 20.318 -13.250 50.036 1.00 11.30 95 THR A N 1
ATOM 603 C CA . THR A 1 78 ? 21.205 -14.403 49.939 1.00 12.28 95 THR A CA 1
ATOM 604 C C . THR A 1 78 ? 22.571 -14.067 50.523 1.00 12.42 95 THR A C 1
ATOM 605 O O . THR A 1 78 ? 22.884 -12.910 50.792 1.00 13.59 95 THR A O 1
ATOM 609 N N . SER A 1 79 ? 23.366 -15.116 50.749 1.00 13.94 96 SER A N 1
ATOM 610 C CA . SER A 1 79 ? 24.749 -14.968 51.203 1.00 15.13 96 SER A CA 1
ATOM 611 C C . SER A 1 79 ? 25.669 -15.487 50.106 1.00 15.92 96 SER A C 1
ATOM 612 O O . SER A 1 79 ? 25.215 -16.277 49.251 1.00 18.83 96 SER A O 1
ATOM 615 N N . PRO A 1 80 ? 26.979 -15.137 50.178 1.00 17.67 97 PRO A N 1
ATOM 616 C CA . PRO A 1 80 ? 27.967 -15.615 49.218 1.00 24.76 97 PRO A CA 1
ATOM 617 C C . PRO A 1 80 ? 28.005 -17.144 49.158 1.00 20.27 97 PRO A C 1
ATOM 618 O O . PRO A 1 80 ? 27.937 -17.812 50.193 1.00 19.93 97 PRO A O 1
ATOM 622 N N . ASN A 1 81 ? 28.150 -17.674 47.950 1.00 21.04 98 ASN A N 1
ATOM 623 C CA . ASN A 1 81 ? 28.111 -19.109 47.751 1.00 23.05 98 ASN A CA 1
ATOM 624 C C . ASN A 1 81 ? 29.437 -19.692 47.239 1.00 26.29 98 ASN A C 1
ATOM 625 O O . ASN A 1 81 ? 29.636 -20.881 47.350 1.00 36.72 98 ASN A O 1
ATOM 630 N N . THR A 1 82 ? 30.341 -18.887 46.713 1.00 19.94 99 THR A N 1
ATOM 631 C CA . THR A 1 82 ? 31.611 -19.420 46.233 1.00 20.08 99 THR A CA 1
ATOM 632 C C . THR A 1 82 ? 32.648 -19.209 47.306 1.00 18.46 99 THR A C 1
ATOM 633 O O . THR A 1 82 ? 32.558 -18.292 48.131 1.00 17.37 99 THR A O 1
ATOM 637 N N . LYS A 1 83 ? 33.687 -20.031 47.290 1.00 20.40 100 LYS A N 1
ATOM 638 C CA . LYS A 1 83 ? 34.779 -19.824 48.270 1.00 20.25 100 LYS A CA 1
ATOM 639 C C . LYS A 1 83 ? 35.400 -18.444 48.212 1.00 19.02 100 LYS A C 1
ATOM 640 O O . LYS A 1 83 ? 35.621 -17.827 49.238 1.00 16.75 100 LYS A O 1
ATOM 646 N N . ALA A 1 84 ? 35.705 -17.921 47.026 1.00 17.97 101 ALA A N 1
ATOM 647 C CA . ALA A 1 84 ? 36.337 -16.605 46.928 1.00 17.22 101 ALA A CA 1
ATOM 648 C C . ALA A 1 84 ? 35.422 -15.498 47.533 1.00 16.52 101 ALA A C 1
ATOM 649 O O . ALA A 1 84 ? 35.892 -14.592 48.200 1.00 18.62 101 ALA A O 1
ATOM 651 N N . GLU A 1 85 ? 34.148 -15.559 47.212 1.00 16.37 102 GLU A N 1
ATOM 652 C CA . GLU A 1 85 ? 33.201 -14.567 47.744 1.00 15.86 102 GLU A CA 1
ATOM 653 C C . GLU A 1 85 ? 33.046 -14.668 49.250 1.00 15.56 102 GLU A C 1
ATOM 654 O O . GLU A 1 85 ? 33.009 -13.649 49.986 1.00 13.95 102 GLU A O 1
ATOM 660 N N . ARG A 1 86 ? 32.947 -15.905 49.728 1.00 15.21 103 ARG A N 1
ATOM 661 C CA . ARG A 1 86 ? 32.868 -16.145 51.161 1.00 15.59 103 ARG A CA 1
ATOM 662 C C . ARG A 1 86 ? 34.105 -15.660 51.878 1.00 16.63 103 ARG A C 1
ATOM 663 O O . ARG A 1 86 ? 34.013 -15.021 52.935 1.00 16.88 103 ARG A O 1
ATOM 671 N N . ASP A 1 87 ? 35.267 -15.911 51.329 1.00 15.70 104 ASP A N 1
ATOM 672 C CA . ASP A 1 87 ? 36.490 -15.486 51.978 1.00 17.96 104 ASP A CA 1
ATOM 673 C C . ASP A 1 87 ? 36.637 -13.948 52.002 1.00 17.52 104 ASP A C 1
ATOM 674 O O . ASP A 1 87 ? 37.097 -13.382 52.993 1.00 15.99 104 ASP A O 1
ATOM 679 N N . ALA A 1 88 ? 36.177 -13.285 50.932 1.00 14.90 105 ALA A N 1
ATOM 680 C CA . ALA A 1 88 ? 36.191 -11.830 50.910 1.00 15.17 105 ALA A CA 1
ATOM 681 C C . ALA A 1 88 ? 35.287 -11.279 51.987 1.00 13.11 105 ALA A C 1
ATOM 682 O O . ALA A 1 88 ? 35.660 -10.338 52.707 1.00 13.25 105 ALA A O 1
ATOM 684 N N . PHE A 1 89 ? 34.088 -11.818 52.114 1.00 12.49 106 PHE A N 1
ATOM 685 C CA . PHE A 1 89 ? 33.165 -11.360 53.131 1.00 12.88 106 PHE A CA 1
ATOM 686 C C . PHE A 1 89 ? 33.696 -11.583 54.555 1.00 12.73 106 PHE A C 1
ATOM 687 O O . PHE A 1 89 ? 33.592 -10.717 55.432 1.00 12.76 106 PHE A O 1
ATOM 695 N N . GLU A 1 90 ? 34.258 -12.774 54.790 1.00 13.18 107 GLU A N 1
ATOM 696 C CA . GLU A 1 90 ? 34.906 -13.052 56.096 1.00 14.39 107 GLU A CA 1
ATOM 697 C C . GLU A 1 90 ? 35.982 -12.024 56.447 1.00 14.22 107 GLU A C 1
ATOM 698 O O . GLU A 1 90 ? 35.972 -11.458 57.553 1.00 14.94 107 GLU A O 1
ATOM 704 N N . GLN A 1 91 ? 36.897 -11.755 55.530 1.00 14.95 108 GLN A N 1
ATOM 705 C CA . GLN A 1 91 ? 37.968 -10.825 55.816 1.00 14.83 108 GLN A CA 1
ATOM 706 C C . GLN A 1 91 ? 37.382 -9.427 56.099 1.00 14.43 108 GLN A C 1
ATOM 707 O O . GLN A 1 91 ? 37.846 -8.704 56.983 1.00 15.94 108 GLN A O 1
ATOM 713 N N . TYR A 1 92 ? 36.401 -9.053 55.297 1.00 12.94 109 TYR A N 1
ATOM 714 C CA . TYR A 1 92 ? 35.737 -7.790 55.514 1.00 12.39 109 TYR A CA 1
ATOM 715 C C . TYR A 1 92 ? 35.180 -7.691 56.948 1.00 13.04 109 TYR A C 1
ATOM 716 O O . TYR A 1 92 ? 35.362 -6.694 57.631 1.00 12.95 109 TYR A O 1
ATOM 733 N N . GLU A 1 94 ? 35.841 -9.491 59.555 1.00 14.35 111 GLU A N 1
ATOM 734 C CA . GLU A 1 94 ? 36.852 -9.641 60.611 1.00 15.17 111 GLU A CA 1
ATOM 735 C C . GLU A 1 94 ? 37.708 -8.390 60.801 1.00 17.93 111 GLU A C 1
ATOM 736 O O . GLU A 1 94 ? 38.409 -8.273 61.807 1.00 20.52 111 GLU A O 1
ATOM 742 N N . ASN A 1 95 ? 37.695 -7.497 59.834 1.00 16.28 112 ASN A N 1
ATOM 743 C CA . ASN A 1 95 ? 38.438 -6.260 59.875 1.00 16.79 112 ASN A CA 1
ATOM 744 C C . ASN A 1 95 ? 37.544 -5.030 60.088 1.00 16.47 112 ASN A C 1
ATOM 745 O O . ASN A 1 95 ? 37.957 -3.936 59.784 1.00 20.00 112 ASN A O 1
ATOM 750 N N . GLY A 1 96 ? 36.379 -5.228 60.679 1.00 14.58 113 GLY A N 1
ATOM 751 C CA . GLY A 1 96 ? 35.544 -4.135 61.153 1.00 15.05 113 GLY A CA 1
ATOM 752 C C . GLY A 1 96 ? 34.455 -3.689 60.193 1.00 14.15 113 GLY A C 1
ATOM 753 O O . GLY A 1 96 ? 33.905 -2.631 60.400 1.00 13.59 113 GLY A O 1
ATOM 754 N N . GLY A 1 97 ? 34.163 -4.492 59.185 1.00 13.22 114 GLY A N 1
ATOM 755 C CA . GLY A 1 97 ? 33.089 -4.205 58.275 1.00 12.55 114 GLY A CA 1
ATOM 756 C C . GLY A 1 97 ? 31.704 -4.312 58.891 1.00 11.28 114 GLY A C 1
ATOM 757 O O . GLY A 1 97 ? 31.559 -4.783 60.025 1.00 11.59 114 GLY A O 1
ATOM 758 N N . GLY A 1 98 ? 30.717 -3.813 58.181 1.00 11.08 115 GLY A N 1
ATOM 759 C CA . GLY A 1 98 ? 29.334 -3.751 58.671 1.00 10.43 115 GLY A CA 1
ATOM 760 C C . GLY A 1 98 ? 28.440 -4.608 57.815 1.00 10.42 115 GLY A C 1
ATOM 761 O O . GLY A 1 98 ? 28.631 -4.761 56.600 1.00 10.84 115 GLY A O 1
ATOM 762 N N . TRP A 1 99 ? 27.423 -5.156 58.466 1.00 10.56 116 TRP A N 1
ATOM 763 C CA . TRP A 1 99 ? 26.452 -6.013 57.785 1.00 10.23 116 TRP A CA 1
ATOM 764 C C . TRP A 1 99 ? 25.040 -5.822 58.250 1.00 9.98 116 TRP A C 1
ATOM 765 O O . TRP A 1 99 ? 24.796 -5.823 59.471 1.00 10.46 116 TRP A O 1
ATOM 776 N N . VAL A 1 100 ? 24.099 -5.736 57.302 1.00 9.91 117 VAL A N 1
ATOM 777 C CA . VAL A 1 100 ? 22.661 -5.794 57.592 1.00 10.32 117 VAL A CA 1
ATOM 778 C C . VAL A 1 100 ? 22.135 -6.877 56.705 1.00 9.80 117 VAL A C 1
ATOM 779 O O . VAL A 1 100 ? 22.237 -6.775 55.476 1.00 11.33 117 VAL A O 1
ATOM 783 N N . GLY A 1 101 ? 21.687 -7.991 57.284 1.00 9.48 118 GLY A N 1
ATOM 784 C CA . GLY A 1 101 ? 21.212 -9.139 56.539 1.00 9.68 118 GLY A CA 1
ATOM 785 C C . GLY A 1 101 ? 19.743 -9.398 56.772 1.00 8.78 118 GLY A C 1
ATOM 786 O O . GLY A 1 101 ? 19.236 -9.195 57.890 1.00 9.44 118 GLY A O 1
ATOM 787 N N . PHE A 1 102 ? 19.088 -9.876 55.748 1.00 8.45 119 PHE A N 1
ATOM 788 C CA . PHE A 1 102 ? 17.674 -10.209 55.782 1.00 9.22 119 PHE A CA 1
ATOM 789 C C . PHE A 1 102 ? 17.359 -11.610 55.371 1.00 9.39 119 PHE A C 1
ATOM 790 O O . PHE A 1 102 ? 17.896 -12.103 54.373 1.00 10.13 119 PHE A O 1
ATOM 798 N N . HIS A 1 103 ? 16.407 -12.197 56.089 1.00 8.88 120 HIS A N 1
ATOM 799 C CA . HIS A 1 103 ? 15.668 -13.371 55.590 1.00 9.07 120 HIS A CA 1
ATOM 800 C C . HIS A 1 103 ? 16.616 -14.474 55.170 1.00 10.52 120 HIS A C 1
ATOM 801 O O . HIS A 1 103 ? 17.414 -14.913 55.992 1.00 10.74 120 HIS A O 1
ATOM 808 N N . ALA A 1 104 ? 16.568 -14.917 53.927 1.00 10.74 121 ALA A N 1
ATOM 809 C CA . ALA A 1 104 ? 17.391 -16.035 53.570 1.00 11.64 121 ALA A CA 1
ATOM 810 C C . ALA A 1 104 ? 18.865 -15.716 53.385 1.00 10.84 121 ALA A C 1
ATOM 811 O O . ALA A 1 104 ? 19.662 -16.664 53.134 1.00 12.29 121 ALA A O 1
ATOM 813 N N . ALA A 1 105 ? 19.283 -14.481 53.585 1.00 10.85 122 ALA A N 1
ATOM 814 C CA . ALA A 1 105 ? 20.712 -14.202 53.656 1.00 10.88 122 ALA A CA 1
ATOM 815 C C . ALA A 1 105 ? 21.375 -14.974 54.788 1.00 15.07 122 ALA A C 1
ATOM 816 O O . ALA A 1 105 ? 22.577 -15.181 54.730 1.00 15.37 122 ALA A O 1
ATOM 818 N N . ALA A 1 106 ? 20.633 -15.354 55.814 1.00 11.47 123 ALA A N 1
ATOM 819 C CA . ALA A 1 106 ? 21.173 -16.175 56.911 1.00 12.04 123 ALA A CA 1
ATOM 820 C C . ALA A 1 106 ? 20.898 -17.659 56.780 1.00 13.87 123 ALA A C 1
ATOM 821 O O . ALA A 1 106 ? 21.358 -18.454 57.596 1.00 13.27 123 ALA A O 1
ATOM 823 N N . TYR A 1 107 ? 20.095 -18.048 55.789 1.00 12.91 124 TYR A N 1
ATOM 824 C CA . TYR A 1 107 ? 19.764 -19.447 55.644 1.00 13.74 124 TYR A CA 1
ATOM 825 C C . TYR A 1 107 ? 21.068 -20.262 55.577 1.00 13.18 124 TYR A C 1
ATOM 826 O O . TYR A 1 107 ? 21.956 -19.945 54.791 1.00 13.64 124 TYR A O 1
ATOM 835 N N . ASN A 1 108 ? 21.118 -21.344 56.318 1.00 12.97 125 ASN A N 1
ATOM 836 C CA . ASN A 1 108 ? 22.210 -22.285 56.271 1.00 12.64 125 ASN A CA 1
ATOM 837 C C . ASN A 1 108 ? 21.704 -23.596 56.798 1.00 13.12 125 ASN A C 1
ATOM 838 O O . ASN A 1 108 ? 20.829 -23.658 57.691 1.00 14.16 125 ASN A O 1
ATOM 843 N N . ASP A 1 109 ? 22.295 -24.669 56.264 1.00 15.29 126 ASP A N 1
ATOM 844 C CA . ASP A 1 109 ? 21.856 -26.004 56.585 1.00 16.28 126 ASP A CA 1
ATOM 845 C C . ASP A 1 109 ? 23.035 -26.979 56.474 1.00 19.54 126 ASP A C 1
ATOM 846 O O . ASP A 1 109 ? 24.191 -26.543 56.340 1.00 19.08 126 ASP A O 1
ATOM 851 N N . LYS A 1 110 ? 22.769 -28.290 56.507 1.00 20.85 127 LYS A N 1
ATOM 852 C CA . LYS A 1 110 ? 23.886 -29.245 56.519 1.00 23.01 127 LYS A CA 1
ATOM 853 C C . LYS A 1 110 ? 24.738 -29.184 55.247 1.00 22.41 127 LYS A C 1
ATOM 854 O O . LYS A 1 110 ? 25.871 -29.692 55.240 1.00 26.31 127 LYS A O 1
ATOM 860 N N . ASN A 1 111 ? 24.216 -28.616 54.172 1.00 19.85 128 ASN A N 1
ATOM 861 C CA . ASN A 1 111 ? 24.943 -28.553 52.893 1.00 24.20 128 ASN A CA 1
ATOM 862 C C . ASN A 1 111 ? 25.650 -27.209 52.614 1.00 22.92 128 ASN A C 1
ATOM 863 O O . ASN A 1 111 ? 26.265 -27.024 51.571 1.00 24.61 128 ASN A O 1
ATOM 868 N N . THR A 1 112 ? 25.563 -26.270 53.550 1.00 19.88 129 THR A N 1
ATOM 869 C CA . THR A 1 112 ? 26.189 -24.978 53.370 1.00 19.45 129 THR A CA 1
ATOM 870 C C . THR A 1 112 ? 27.732 -25.069 53.393 1.00 19.02 129 THR A C 1
ATOM 871 O O . THR A 1 112 ? 28.375 -24.421 52.568 1.00 18.77 129 THR A O 1
ATOM 875 N N . HIS A 1 113 ? 28.282 -25.832 54.333 1.00 20.44 130 HIS A N 1
ATOM 876 C CA . HIS A 1 113 ? 29.757 -26.004 54.480 1.00 20.81 130 HIS A CA 1
ATOM 877 C C . HIS A 1 113 ? 30.462 -24.657 54.627 1.00 19.56 130 HIS A C 1
ATOM 878 O O . HIS A 1 113 ? 31.445 -24.371 53.948 1.00 19.16 130 HIS A O 1
ATOM 885 N N . TRP A 1 114 ? 29.938 -23.826 55.531 1.00 17.28 131 TRP A N 1
ATOM 886 C CA . TRP A 1 114 ? 30.570 -22.549 55.817 1.00 16.72 131 TRP A CA 1
ATOM 887 C C . TRP A 1 114 ? 30.534 -22.271 57.325 1.00 16.63 131 TRP A C 1
ATOM 888 O O . TRP A 1 114 ? 29.803 -21.411 57.818 1.00 15.81 131 TRP A O 1
ATOM 899 N N . PRO A 1 115 ? 31.372 -22.986 58.096 1.00 14.99 132 PRO A N 1
ATOM 900 C CA . PRO A 1 115 ? 31.331 -22.803 59.536 1.00 16.29 132 PRO A CA 1
ATOM 901 C C . PRO A 1 115 ? 31.626 -21.411 60.021 1.00 14.82 132 PRO A C 1
ATOM 902 O O . PRO A 1 115 ? 31.044 -21.012 61.022 1.00 14.77 132 PRO A O 1
ATOM 906 N N . TRP A 1 116 ? 32.463 -20.644 59.341 1.00 14.65 133 TRP A N 1
ATOM 907 C CA . TRP A 1 116 ? 32.707 -19.271 59.749 1.00 13.44 133 TRP A CA 1
ATOM 908 C C . TRP A 1 116 ? 31.377 -18.519 59.827 1.00 12.74 133 TRP A C 1
ATOM 909 O O . TRP A 1 116 ? 31.158 -17.695 60.724 1.00 13.13 133 TRP A O 1
ATOM 920 N N . PHE A 1 117 ? 30.520 -18.704 58.820 1.00 14.42 134 PHE A N 1
ATOM 921 C CA . PHE A 1 117 ? 29.266 -17.942 58.726 1.00 12.87 134 PHE A CA 1
ATOM 922 C C . PHE A 1 117 ? 28.257 -18.381 59.780 1.00 12.41 134 PHE A C 1
ATOM 923 O O . PHE A 1 117 ? 27.574 -17.569 60.329 1.00 12.55 134 PHE A O 1
ATOM 931 N N . VAL A 1 118 ? 28.151 -19.684 60.045 1.00 13.30 135 VAL A N 1
ATOM 932 C CA . VAL A 1 118 ? 27.285 -20.146 61.108 1.00 12.94 135 VAL A CA 1
ATOM 933 C C . VAL A 1 118 ? 27.709 -19.488 62.416 1.00 13.75 135 VAL A C 1
ATOM 934 O O . VAL A 1 118 ? 26.874 -18.960 63.170 1.00 12.80 135 VAL A O 1
ATOM 938 N N . LYS A 1 119 ? 29.008 -19.447 62.681 1.00 13.77 136 LYS A N 1
ATOM 939 C CA . LYS A 1 119 ? 29.509 -18.759 63.877 1.00 12.90 136 LYS A CA 1
ATOM 940 C C . LYS A 1 119 ? 29.272 -17.234 63.877 1.00 13.55 136 LYS A C 1
ATOM 941 O O . LYS A 1 119 ? 28.832 -16.638 64.868 1.00 12.75 136 LYS A O 1
ATOM 947 N N . PHE A 1 120 ? 29.452 -16.609 62.726 1.00 12.94 137 PHE A N 1
ATOM 948 C CA . PHE A 1 120 ? 29.161 -15.154 62.536 1.00 11.52 137 PHE A CA 1
ATOM 949 C C . PHE A 1 120 ? 27.731 -14.855 62.905 1.00 12.82 137 PHE A C 1
ATOM 950 O O . PHE A 1 120 ? 27.465 -13.887 63.629 1.00 12.43 137 PHE A O 1
ATOM 958 N N . LEU A 1 121 ? 26.805 -15.705 62.487 1.00 12.84 138 LEU A N 1
ATOM 959 C CA . LEU A 1 121 ? 25.382 -15.502 62.791 1.00 12.74 138 LEU A CA 1
ATOM 960 C C . LEU A 1 121 ? 25.038 -15.728 64.256 1.00 12.47 138 LEU A C 1
ATOM 961 O O . LEU A 1 121 ? 23.970 -15.332 64.685 1.00 14.16 138 LEU A O 1
ATOM 966 N N . GLY A 1 122 ? 25.912 -16.376 65.020 1.00 11.83 139 GLY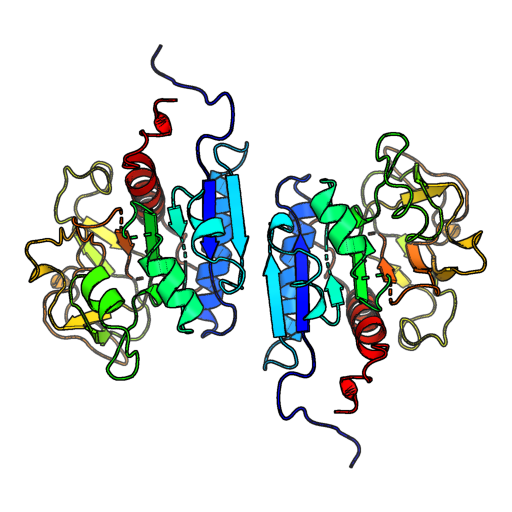 A N 1
ATOM 967 C CA . GLY A 1 122 ? 25.638 -16.678 66.410 1.00 12.23 139 GLY A CA 1
ATOM 968 C C . GLY A 1 122 ? 25.408 -18.136 66.716 1.00 14.11 139 GLY A C 1
ATOM 969 O O . GLY A 1 122 ? 25.176 -18.479 67.863 1.00 15.39 139 GLY A O 1
ATOM 970 N N . GLY A 1 123 ? 25.545 -19.008 65.732 1.00 13.02 140 GLY A N 1
ATOM 971 C CA . GLY A 1 123 ? 25.516 -20.435 65.947 1.00 14.48 140 GLY A CA 1
ATOM 972 C C . GLY A 1 123 ? 24.322 -21.151 65.369 1.00 15.15 140 GLY A C 1
ATOM 973 O O . GLY A 1 123 ? 24.329 -22.381 65.243 1.00 15.89 140 GLY A O 1
ATOM 974 N N . GLY A 1 124 ? 23.308 -20.411 64.941 1.00 14.15 141 GLY A N 1
ATOM 975 C CA . GLY A 1 124 ? 22.062 -21.055 64.549 1.00 14.01 141 GLY A CA 1
ATOM 976 C C . GLY A 1 124 ? 22.019 -21.592 63.132 1.00 14.14 141 GLY A C 1
ATOM 977 O O . GLY A 1 124 ? 22.277 -20.884 62.186 1.00 11.85 141 GLY A O 1
ATOM 978 N N . VAL A 1 125 ? 21.699 -22.882 63.015 1.00 13.88 142 VAL A N 1
ATOM 979 C CA . VAL A 1 125 ? 21.476 -23.554 61.737 1.00 13.27 142 VAL A CA 1
ATOM 980 C C . VAL A 1 125 ? 19.950 -23.592 61.527 1.00 13.28 142 VAL A C 1
ATOM 981 O O . VAL A 1 125 ? 19.186 -23.678 62.502 1.00 13.72 142 VAL A O 1
ATOM 985 N N . PHE A 1 126 ? 19.517 -23.494 60.275 1.00 13.90 143 PHE A N 1
ATOM 986 C CA . PHE A 1 126 ? 18.050 -23.486 60.028 1.00 13.01 143 PHE A CA 1
ATOM 987 C C . PHE A 1 126 ? 17.378 -24.726 60.644 1.00 14.79 143 PHE A C 1
ATOM 988 O O . PHE A 1 126 ? 17.885 -25.845 60.511 1.00 16.55 143 PHE A O 1
ATOM 996 N N . TYR A 1 127 ? 16.236 -24.521 61.295 1.00 15.38 144 TYR A N 1
ATOM 997 C CA . TYR A 1 127 ? 15.529 -25.563 62.000 1.00 14.39 144 TYR A CA 1
ATOM 998 C C . TYR A 1 127 ? 14.127 -25.784 61.468 1.00 16.11 144 TYR A C 1
ATOM 999 O O . TYR A 1 127 ? 13.758 -26.906 61.134 1.00 16.95 144 TYR A O 1
ATOM 1008 N N . CYS A 1 128 ? 13.318 -24.741 61.434 1.00 15.18 145 CYS A N 1
ATOM 1009 C CA . CYS A 1 128 ? 11.943 -24.898 60.930 1.00 16.41 145 CYS A CA 1
ATOM 1010 C C . CYS A 1 128 ? 11.368 -23.532 60.611 1.00 13.87 145 CYS A C 1
ATOM 1011 O O . CYS A 1 128 ? 11.975 -22.509 60.868 1.00 13.43 145 CYS A O 1
ATOM 1014 N N . ASN A 1 129 ? 10.201 -23.564 59.975 1.00 13.87 146 ASN A N 1
ATOM 1015 C CA . ASN A 1 129 ? 9.501 -22.313 59.606 1.00 13.29 146 ASN A CA 1
ATOM 1016 C C . ASN A 1 129 ? 8.003 -22.565 59.563 1.00 13.57 146 ASN A C 1
ATOM 1017 O O . ASN A 1 129 ? 7.572 -23.702 59.375 1.00 15.27 146 ASN A O 1
ATOM 1022 N N . ASN A 1 130 ? 7.216 -21.501 59.692 1.00 11.38 147 ASN A N 1
ATOM 1023 C CA . ASN A 1 130 ? 5.791 -21.603 59.425 1.00 10.89 147 ASN A CA 1
ATOM 1024 C C . ASN A 1 130 ? 5.557 -21.390 57.943 1.00 11.28 147 ASN A C 1
ATOM 1025 O O . ASN A 1 130 ? 6.356 -20.779 57.230 1.00 11.18 147 ASN A O 1
ATOM 1030 N N . TRP A 1 131 ? 4.382 -21.821 57.493 1.00 10.62 148 TRP A N 1
ATOM 1031 C CA . TRP A 1 131 ? 3.929 -21.516 56.154 1.00 10.74 148 TRP A CA 1
ATOM 1032 C C . TRP A 1 131 ? 2.395 -21.481 56.172 1.00 11.56 148 TRP A C 1
ATOM 1033 O O . TRP A 1 131 ? 1.785 -22.337 56.809 1.00 11.97 148 TRP A O 1
ATOM 1044 N N . PRO A 1 132 ? 1.752 -20.511 55.476 1.00 11.38 149 PRO A N 1
ATOM 1045 C CA . PRO A 1 132 ? 2.265 -19.482 54.587 1.00 10.14 149 PRO A CA 1
ATOM 1046 C C . PRO A 1 132 ? 2.738 -18.245 55.316 1.00 10.41 149 PRO A C 1
ATOM 1047 O O . PRO A 1 132 ? 2.517 -18.081 56.503 1.00 11.41 149 PRO A O 1
ATOM 1051 N N . PRO A 1 133 ? 3.401 -17.321 54.578 1.00 10.19 150 PRO A N 1
ATOM 1052 C CA . PRO A 1 133 ? 3.686 -16.034 55.154 1.00 10.53 150 PRO A CA 1
ATOM 1053 C C . PRO A 1 133 ? 2.431 -15.388 55.744 1.00 10.54 150 PRO A C 1
ATOM 1054 O O . PRO A 1 133 ? 1.356 -15.424 55.157 1.00 11.00 150 PRO A O 1
ATOM 1058 N N . GLN A 1 134 ? 2.601 -14.816 56.918 1.00 10.15 151 GLN A N 1
ATOM 1059 C CA . GLN A 1 134 ? 1.503 -14.125 57.592 1.00 9.76 151 GLN A CA 1
ATOM 1060 C C . GLN A 1 134 ? 2.112 -13.108 58.552 1.00 9.97 151 GLN A C 1
ATOM 1061 O O . GLN A 1 134 ? 3.251 -13.239 59.033 1.00 10.52 151 GLN A O 1
ATOM 1067 N N . PRO A 1 135 ? 1.326 -12.108 58.907 1.00 9.47 152 PRO A N 1
ATOM 1068 C CA . PRO A 1 135 ? 1.742 -11.182 59.969 1.00 9.63 152 PRO A CA 1
ATOM 1069 C C . PRO A 1 135 ? 1.783 -11.914 61.310 1.00 10.19 152 PRO A C 1
ATOM 1070 O O . PRO A 1 135 ? 1.162 -12.938 61.468 1.00 10.60 152 PRO A O 1
ATOM 1074 N N . VAL A 1 136 ? 2.539 -11.378 62.232 1.00 9.86 153 VAL A N 1
ATOM 1075 C CA . VAL A 1 136 ? 2.703 -11.933 63.564 1.00 10.18 153 VAL A CA 1
ATOM 1076 C C . VAL A 1 136 ? 2.913 -10.844 64.570 1.00 9.91 153 VAL A C 1
ATOM 1077 O O . VAL A 1 136 ? 3.437 -9.761 64.239 1.00 10.66 153 VAL A O 1
ATOM 1081 N N . LEU A 1 137 ? 2.538 -11.101 65.813 1.00 9.86 154 LEU A N 1
ATOM 1082 C CA . LEU A 1 137 ? 2.837 -10.223 66.928 1.00 10.05 154 LEU A CA 1
ATOM 1083 C C . LEU A 1 137 ? 4.331 -10.368 67.284 1.00 11.81 154 LEU A C 1
ATOM 1084 O O . LEU A 1 137 ? 4.822 -11.476 67.520 1.00 11.86 154 LEU A O 1
ATOM 1089 N N . VAL A 1 138 ? 5.042 -9.264 67.348 1.00 10.23 155 VAL A N 1
ATOM 1090 C CA . VAL A 1 138 ? 6.441 -9.246 67.715 1.00 11.22 155 VAL A CA 1
ATOM 1091 C C . VAL A 1 138 ? 6.644 -8.373 68.965 1.00 11.09 155 VAL A C 1
ATOM 1092 O O . VAL A 1 138 ? 5.870 -7.462 69.236 1.00 12.32 155 VAL A O 1
ATOM 1096 N N . GLU A 1 139 ? 7.677 -8.697 69.729 1.00 12.41 156 GLU A N 1
ATOM 1097 C CA . GLU A 1 139 ? 7.966 -8.111 70.999 1.00 13.84 156 GLU A CA 1
ATOM 1098 C C . GLU A 1 139 ? 9.412 -7.637 70.988 1.00 12.05 156 GLU A C 1
ATOM 1099 O O . GLU A 1 139 ? 10.320 -8.381 70.590 1.00 12.63 156 GLU A O 1
ATOM 1105 N N . VAL A 1 140 ? 9.642 -6.430 71.515 1.00 12.46 157 VAL A N 1
ATOM 1106 C CA . VAL A 1 140 ? 10.958 -5.872 71.650 1.00 11.74 157 VAL A CA 1
ATOM 1107 C C . VAL A 1 140 ? 11.608 -6.453 72.894 1.00 12.19 157 VAL A C 1
ATOM 1108 O O . VAL A 1 140 ? 11.058 -6.339 74.017 1.00 15.29 157 VAL A O 1
ATOM 1112 N N . ASP A 1 141 ? 12.817 -7.012 72.752 1.00 12.10 158 ASP A N 1
ATOM 1113 C CA . ASP A 1 141 ? 13.505 -7.625 73.886 1.00 14.50 158 ASP A CA 1
ATOM 1114 C C . ASP A 1 141 ? 14.201 -6.610 74.749 1.00 14.55 158 ASP A C 1
ATOM 1115 O O . ASP A 1 141 ? 14.268 -6.784 75.981 1.00 17.25 158 ASP A O 1
ATOM 1120 N N . ASN A 1 142 ? 14.732 -5.551 74.163 1.00 13.82 159 ASN A N 1
ATOM 1121 C CA . ASN A 1 142 ? 15.481 -4.503 74.867 1.00 14.73 159 ASN A CA 1
ATOM 1122 C C . ASN A 1 142 ? 14.951 -3.172 74.392 1.00 15.57 159 ASN A C 1
ATOM 1123 O O . ASN A 1 142 ? 15.296 -2.749 73.295 1.00 17.79 159 ASN A O 1
ATOM 1128 N N . GLU A 1 143 ? 14.139 -2.531 75.195 1.00 15.10 160 GLU A N 1
ATOM 1129 C CA . GLU A 1 143 ? 13.462 -1.326 74.788 1.00 15.82 160 GLU A CA 1
ATOM 1130 C C . GLU A 1 143 ? 14.332 -0.101 74.730 1.00 17.33 160 GLU A C 1
ATOM 1131 O O . GLU A 1 143 ? 13.873 0.946 74.287 1.00 17.97 160 GLU A O 1
ATOM 1137 N N . GLU A 1 144 ? 15.547 -0.207 75.242 1.00 17.14 161 GLU A N 1
ATOM 1138 C CA . GLU A 1 144 ? 16.484 0.910 75.295 1.00 19.08 161 GLU A CA 1
ATOM 1139 C C . GLU A 1 144 ? 17.479 0.929 74.153 1.00 17.52 161 GLU A C 1
ATOM 1140 O O . GLU A 1 144 ? 18.218 1.848 73.991 1.00 21.56 161 GLU A O 1
ATOM 1146 N N . HIS A 1 145 ? 17.521 -0.122 73.384 1.00 15.13 162 HIS A N 1
ATOM 1147 C CA . HIS A 1 145 ? 18.585 -0.249 72.376 1.00 15.14 162 HIS A CA 1
ATOM 1148 C C . HIS A 1 145 ? 18.383 0.739 71.232 1.00 14.10 162 HIS A C 1
ATOM 1149 O O . HIS A 1 145 ? 17.237 1.024 70.909 1.00 13.94 162 HIS A O 1
ATOM 1156 N N . PRO A 1 146 ? 19.468 1.215 70.589 1.00 13.00 163 PRO A N 1
ATOM 1157 C CA . PRO A 1 146 ? 19.260 2.142 69.472 1.00 13.62 163 PRO A CA 1
ATOM 1158 C C . PRO A 1 146 ? 18.381 1.617 68.358 1.00 13.26 163 PRO A C 1
ATOM 1159 O O . PRO A 1 146 ? 17.758 2.414 67.664 1.00 14.90 163 PRO A O 1
ATOM 1163 N N . VAL A 1 147 ? 18.314 0.310 68.166 1.00 11.57 164 VAL A N 1
ATOM 1164 C CA . VAL A 1 147 ? 17.487 -0.250 67.110 1.00 11.21 164 VAL A CA 1
ATOM 1165 C C . VAL A 1 147 ? 15.998 -0.158 67.456 1.00 13.09 164 VAL A C 1
ATOM 1166 O O . VAL A 1 147 ? 15.167 -0.144 66.561 1.00 13.21 164 VAL A O 1
ATOM 1170 N N . THR A 1 148 ? 15.671 -0.196 68.760 1.00 11.86 165 THR A N 1
ATOM 1171 C CA . THR A 1 148 ? 14.269 -0.396 69.160 1.00 12.91 165 THR A CA 1
ATOM 1172 C C . THR A 1 148 ? 13.726 0.688 70.103 1.00 12.10 165 THR A C 1
ATOM 1173 O O . THR A 1 148 ? 12.554 0.601 70.481 1.00 12.61 165 THR A O 1
ATOM 1177 N N . LYS A 1 149 ? 14.520 1.695 70.445 1.00 12.78 166 LYS A N 1
ATOM 1178 C CA . LYS A 1 149 ? 14.129 2.682 71.490 1.00 13.02 166 LYS A CA 1
ATOM 1179 C C . LYS A 1 149 ? 12.913 3.524 71.098 1.00 14.78 166 LYS A C 1
ATOM 1180 O O . LYS A 1 149 ? 12.194 3.988 71.980 1.00 14.43 166 LYS A O 1
ATOM 1186 N N . ASN A 1 150 ? 12.716 3.712 69.806 1.00 13.46 167 ASN A N 1
ATOM 1187 C CA . ASN A 1 150 ? 11.564 4.469 69.309 1.00 13.34 167 ASN A CA 1
ATOM 1188 C C . ASN A 1 150 ? 10.540 3.550 68.637 1.00 13.22 167 ASN A C 1
ATOM 1189 O O . ASN A 1 150 ? 9.692 4.035 67.847 1.00 12.29 167 ASN A O 1
ATOM 1194 N N . LEU A 1 151 ? 10.547 2.247 68.944 1.00 12.55 168 LEU A N 1
ATOM 1195 C CA . LEU A 1 151 ? 9.504 1.325 68.522 1.00 12.86 168 LEU A CA 1
ATOM 1196 C C . LEU A 1 151 ? 8.540 1.043 69.670 1.00 13.20 168 LEU A C 1
ATOM 1197 O O . LEU A 1 151 ? 8.957 1.012 70.822 1.00 14.31 168 LEU A O 1
ATOM 1202 N N . PRO A 1 152 ? 7.268 0.786 69.364 1.00 13.64 169 PRO A N 1
ATOM 1203 C CA . PRO A 1 152 ? 6.357 0.278 70.376 1.00 13.66 169 PRO A CA 1
ATOM 1204 C C . PRO A 1 152 ? 6.941 -1.051 70.932 1.00 13.09 169 PRO A C 1
ATOM 1205 O O . PRO A 1 152 ? 7.537 -1.833 70.181 1.00 14.69 169 PRO A O 1
ATOM 1209 N N . ALA A 1 153 ? 6.683 -1.331 72.208 1.00 13.53 170 ALA A N 1
ATOM 1210 C CA . ALA A 1 153 ? 7.236 -2.551 72.846 1.00 13.66 170 ALA A CA 1
ATOM 1211 C C . ALA A 1 153 ? 6.724 -3.822 72.206 1.00 13.29 170 ALA A C 1
ATOM 1212 O O . ALA A 1 153 ? 7.343 -4.848 72.282 1.00 13.71 170 ALA A O 1
ATOM 1214 N N . SER A 1 154 ? 5.533 -3.778 71.643 1.00 13.03 171 SER A N 1
ATOM 1215 C CA . SER A 1 154 ? 4.994 -4.911 70.859 1.00 13.49 171 SER A CA 1
ATOM 1216 C C . SER A 1 154 ? 4.172 -4.319 69.713 1.00 12.41 171 SER A C 1
ATOM 1217 O O . SER A 1 154 ? 3.656 -3.187 69.828 1.00 14.38 171 SER A O 1
ATOM 1220 N N . PHE A 1 155 ? 4.151 -5.020 68.593 1.00 10.54 172 PHE A N 1
ATOM 1221 C CA . PHE A 1 155 ? 3.439 -4.591 67.393 1.00 10.54 172 PHE A CA 1
ATOM 1222 C C . PHE A 1 155 ? 3.295 -5.748 66.476 1.00 13.15 172 PHE A C 1
ATOM 1223 O O . PHE A 1 155 ? 3.956 -6.756 66.616 1.00 10.92 172 PHE A O 1
ATOM 1231 N N . VAL A 1 156 ? 2.402 -5.603 65.526 1.00 11.39 173 VAL A N 1
ATOM 1232 C CA . VAL A 1 156 ? 2.210 -6.654 64.517 1.00 10.50 173 VAL A CA 1
ATOM 1233 C C . VAL A 1 156 ? 3.098 -6.290 63.326 1.00 12.20 173 VAL A C 1
ATOM 1234 O O . VAL A 1 156 ? 2.928 -5.221 62.755 1.00 13.74 173 VAL A O 1
ATOM 1238 N N . ALA A 1 157 ? 3.942 -7.219 62.914 1.00 10.75 174 ALA A N 1
ATOM 1239 C CA . ALA A 1 157 ? 4.765 -7.048 61.737 1.00 10.87 174 ALA A CA 1
ATOM 1240 C C . ALA A 1 157 ? 4.011 -7.601 60.555 1.00 12.44 174 ALA A C 1
ATOM 1241 O O . ALA A 1 157 ? 3.283 -8.591 60.672 1.00 12.74 174 ALA A O 1
ATOM 1243 N N . PRO A 1 158 ? 4.184 -7.022 59.366 1.00 11.23 175 PRO A N 1
ATOM 1244 C CA . PRO A 1 158 ? 3.542 -7.560 58.170 1.00 12.56 175 PRO A CA 1
ATOM 1245 C C . PRO A 1 158 ? 4.045 -8.938 57.798 1.00 10.01 175 PRO A C 1
ATOM 1246 O O . PRO A 1 158 ? 5.001 -9.486 58.371 1.00 11.74 175 PRO A O 1
ATOM 1250 N N . ALA A 1 159 ? 3.391 -9.524 56.812 1.00 10.82 176 ALA A N 1
ATOM 1251 C CA . ALA A 1 159 ? 3.559 -10.922 56.520 1.00 10.98 176 ALA A CA 1
ATOM 1252 C C . ALA A 1 159 ? 4.975 -11.285 56.083 1.00 10.87 176 ALA A C 1
ATOM 1253 O O . ALA A 1 159 ? 5.553 -10.623 55.209 1.00 11.36 176 ALA A O 1
ATOM 1255 N N . SER A 1 160 ? 5.436 -12.401 56.611 1.00 11.42 177 SER A N 1
ATOM 1256 C CA . SER A 1 160 ? 6.630 -13.094 56.161 1.00 11.77 177 SER A CA 1
ATOM 1257 C C . SER A 1 160 ? 6.440 -14.531 56.616 1.00 12.55 177 SER A C 1
ATOM 1258 O O . SER A 1 160 ? 5.587 -14.839 57.504 1.00 11.70 177 SER A O 1
ATOM 1261 N N . GLU A 1 161 ? 7.264 -15.432 56.075 1.00 11.74 178 GLU A N 1
ATOM 1262 C CA . GLU A 1 161 ? 7.479 -16.699 56.734 1.00 11.54 178 GLU A CA 1
ATOM 1263 C C . GLU A 1 161 ? 8.675 -16.519 57.646 1.00 12.72 178 GLU A C 1
ATOM 1264 O O . GLU A 1 161 ? 9.498 -15.643 57.401 1.00 14.79 178 GLU A O 1
ATOM 1270 N N . TRP A 1 162 ? 8.604 -17.160 58.795 1.00 10.85 179 TRP A N 1
ATOM 1271 C CA . TRP A 1 162 ? 9.489 -16.917 59.909 1.00 10.65 179 TRP A CA 1
ATOM 1272 C C . TRP A 1 162 ? 10.275 -18.176 60.260 1.00 11.03 179 TRP A C 1
ATOM 1273 O O . TRP A 1 162 ? 9.737 -19.269 60.202 1.00 11.98 179 TRP A O 1
ATOM 1284 N N . TYR A 1 163 ? 11.566 -18.009 60.540 1.00 10.90 180 TYR A N 1
ATOM 1285 C CA . TYR A 1 163 ? 12.471 -19.132 60.791 1.00 11.98 180 TYR A CA 1
ATOM 1286 C C . TYR A 1 163 ? 12.822 -19.306 62.256 1.00 11.89 180 TYR A C 1
ATOM 1287 O O . TYR A 1 163 ? 13.160 -18.353 62.934 1.00 10.97 180 TYR A O 1
ATOM 1296 N N . GLN A 1 164 ? 12.854 -20.547 62.704 1.00 11.19 181 GLN A N 1
ATOM 1297 C CA . GLN A 1 164 ? 13.564 -20.956 63.911 1.00 10.86 181 GLN A CA 1
ATOM 1298 C C . GLN A 1 164 ? 14.889 -21.606 63.516 1.00 12.42 181 GLN A C 1
ATOM 1299 O O . GLN A 1 164 ? 15.043 -22.110 62.416 1.00 13.06 181 GLN A O 1
ATOM 1305 N N . TRP A 1 165 ? 15.817 -21.555 64.470 1.00 12.61 182 TRP A N 1
ATOM 1306 C CA . TRP A 1 165 ? 17.173 -21.999 64.304 1.00 13.19 182 TRP A CA 1
ATOM 1307 C C . TRP A 1 165 ? 17.550 -22.933 65.438 1.00 14.08 182 TRP A C 1
ATOM 1308 O O . TRP A 1 165 ? 16.932 -22.905 66.499 1.00 15.78 182 TRP A O 1
ATOM 1319 N N . THR A 1 166 ? 18.525 -23.792 65.209 1.00 14.26 183 THR A N 1
ATOM 1320 C CA . THR A 1 166 ? 19.029 -24.633 66.298 1.00 14.18 183 THR A CA 1
ATOM 1321 C C . THR A 1 166 ? 20.550 -24.606 66.291 1.00 14.22 183 THR A C 1
ATOM 1322 O O . THR A 1 166 ? 21.153 -24.785 65.245 1.00 15.47 183 THR A O 1
ATOM 1326 N N . PRO A 1 167 ? 21.162 -24.234 67.430 1.00 15.53 184 PRO A N 1
ATOM 1327 C CA . PRO A 1 167 ? 20.561 -23.685 68.637 1.00 15.54 184 PRO A CA 1
ATOM 1328 C C . PRO A 1 167 ? 19.921 -22.342 68.324 1.00 15.07 184 PRO A C 1
ATOM 1329 O O . PRO A 1 167 ? 20.217 -21.741 67.290 1.00 14.87 184 PRO A O 1
ATOM 1333 N N . SER A 1 168 ? 19.030 -21.895 69.188 1.00 14.85 185 SER A N 1
ATOM 1334 C CA . SER A 1 168 ? 18.579 -20.515 69.086 1.00 14.50 185 SER A CA 1
ATOM 1335 C C . SER A 1 168 ? 19.775 -19.568 69.145 1.00 14.51 185 SER A C 1
ATOM 1336 O O . SER A 1 168 ? 20.653 -19.755 69.972 1.00 14.22 185 SER A O 1
ATOM 1339 N N . PRO A 1 169 ? 19.770 -18.476 68.362 1.00 12.80 186 PRO A N 1
ATOM 1340 C CA . PRO A 1 169 ? 20.822 -17.465 68.579 1.00 12.92 186 PRO A CA 1
ATOM 1341 C C . PRO A 1 169 ? 20.851 -16.925 69.993 1.00 14.16 186 PRO A C 1
ATOM 1342 O O . PRO A 1 169 ? 21.901 -16.512 70.477 1.00 14.48 186 PRO A O 1
ATOM 1346 N N . ARG A 1 170 ? 19.735 -16.955 70.697 1.00 12.53 187 ARG A N 1
ATOM 1347 C CA . ARG A 1 170 ? 19.690 -16.425 72.074 1.00 12.29 187 ARG A CA 1
ATOM 1348 C C . ARG A 1 170 ? 20.596 -17.224 73.016 1.00 13.44 187 ARG A C 1
ATOM 1349 O O . ARG A 1 170 ? 21.016 -16.714 74.041 1.00 14.03 187 ARG A O 1
ATOM 1357 N N . GLN A 1 171 ? 20.847 -18.498 72.691 1.00 13.16 188 GLN A N 1
ATOM 1358 C CA . GLN A 1 171 ? 21.661 -19.340 73.569 1.00 15.19 188 GLN A CA 1
ATOM 1359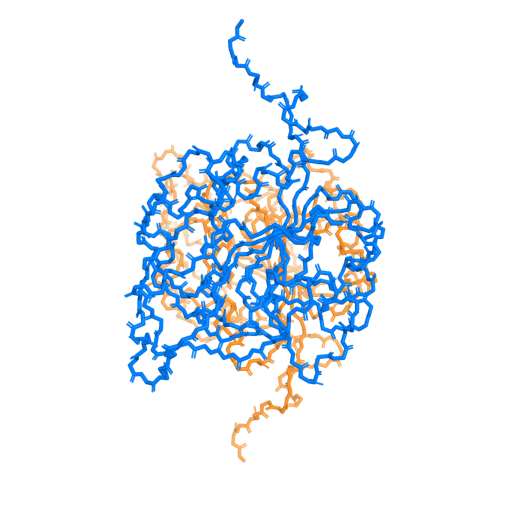 C C . GLN A 1 171 ? 23.112 -18.895 73.631 1.00 15.43 188 GLN A C 1
ATOM 1360 O O . GLN A 1 171 ? 23.871 -19.284 74.510 1.00 17.23 188 GLN A O 1
ATOM 1366 N N . ASN A 1 172 ? 23.520 -18.098 72.649 1.00 14.17 189 ASN A N 1
ATOM 1367 C CA . ASN A 1 172 ? 24.863 -17.566 72.592 1.00 14.66 189 ASN A CA 1
ATOM 1368 C C . ASN A 1 172 ? 24.940 -16.286 73.406 1.00 15.71 189 ASN A C 1
ATOM 1369 O O . ASN A 1 172 ? 24.257 -15.306 73.093 1.00 14.22 189 ASN A O 1
ATOM 1374 N N . LYS A 1 173 ? 25.758 -16.275 74.462 1.00 16.00 190 LYS A N 1
ATOM 1375 C CA . LYS A 1 173 ? 25.876 -15.092 75.313 1.00 17.33 190 LYS A CA 1
ATOM 1376 C C . LYS A 1 173 ? 26.440 -13.876 74.637 1.00 17.62 190 LYS A C 1
ATOM 1377 O O . LYS A 1 173 ? 26.237 -12.754 75.098 1.00 19.46 190 LYS A O 1
ATOM 1383 N N . ASP A 1 174 ? 27.089 -14.090 73.509 1.00 14.37 191 ASP A N 1
ATOM 1384 C CA . ASP A 1 174 ? 27.594 -12.990 72.651 1.00 16.06 191 ASP A CA 1
ATOM 1385 C C . ASP A 1 174 ? 26.585 -12.393 71.710 1.00 15.23 191 ASP A C 1
ATOM 1386 O O . ASP A 1 174 ? 26.843 -11.374 71.068 1.00 14.86 191 ASP A O 1
ATOM 1391 N N . VAL A 1 175 ? 25.422 -13.008 71.628 1.00 12.99 192 VAL A N 1
ATOM 1392 C CA . VAL A 1 175 ? 24.319 -12.477 70.849 1.00 13.39 192 VAL A CA 1
ATOM 1393 C C . VAL A 1 175 ? 23.374 -11.666 71.731 1.00 13.37 192 VAL A C 1
ATOM 1394 O O . VAL A 1 175 ? 23.035 -12.086 72.837 1.00 13.78 192 VAL A O 1
ATOM 1398 N N . GLU A 1 176 ? 22.984 -10.486 71.225 1.00 12.04 193 GLU A N 1
ATOM 1399 C CA A GLU A 1 176 ? 21.874 -9.756 71.811 0.67 12.90 193 GLU A CA 1
ATOM 1400 C CA B GLU A 1 176 ? 21.882 -9.739 71.801 0.33 12.29 193 GLU A CA 1
ATOM 1401 C C . GLU A 1 176 ? 20.678 -9.895 70.859 1.00 11.92 193 GLU A C 1
ATOM 1402 O O . GLU A 1 176 ? 20.696 -9.444 69.729 1.00 11.54 193 GLU A O 1
ATOM 1413 N N . VAL A 1 177 ? 19.606 -10.544 71.363 1.00 12.07 194 VAL A N 1
ATOM 1414 C CA . VAL A 1 177 ? 18.332 -10.625 70.664 1.00 11.01 194 VAL A CA 1
ATOM 1415 C C . VAL A 1 177 ? 17.604 -9.297 70.901 1.00 11.70 194 VAL A C 1
ATOM 1416 O O . VAL A 1 177 ? 17.493 -8.801 72.017 1.00 12.18 194 VAL A O 1
ATOM 1420 N N . LEU A 1 178 ? 17.136 -8.715 69.818 1.00 11.12 195 LEU A N 1
ATOM 1421 C CA . LEU A 1 178 ? 16.465 -7.408 69.827 1.00 10.91 195 LEU A CA 1
ATOM 1422 C C . LEU A 1 178 ? 14.972 -7.451 69.596 1.00 11.66 195 LEU A C 1
ATOM 1423 O O . LEU A 1 178 ? 14.243 -6.607 70.138 1.00 14.16 195 LEU A O 1
ATOM 1428 N N . LEU A 1 179 ? 14.511 -8.379 68.785 1.00 10.88 196 LEU A N 1
ATOM 1429 C CA A LEU A 1 179 ? 13.065 -8.542 68.528 0.50 9.75 196 LEU A CA 1
ATOM 1430 C CA B LEU A 1 179 ? 13.073 -8.556 68.567 0.50 10.76 196 LEU A CA 1
ATOM 1431 C C . LEU A 1 179 ? 12.777 -10.040 68.421 1.00 10.14 196 LEU A C 1
ATOM 1432 O O . LEU A 1 179 ? 13.578 -10.803 67.876 1.00 10.91 196 LEU A O 1
ATOM 1441 N N . SER A 1 180 ? 11.630 -10.458 68.949 1.00 10.84 197 SER A N 1
ATOM 1442 C CA . SER A 1 180 ? 11.245 -11.870 68.997 1.00 10.76 197 SER A CA 1
ATOM 1443 C C . SER A 1 180 ? 9.774 -11.985 68.565 1.00 11.17 197 SER A C 1
ATOM 1444 O O . SER A 1 180 ? 8.963 -11.080 68.810 1.00 11.96 197 SER A O 1
ATOM 1447 N N . LEU A 1 181 ? 9.414 -13.105 67.952 1.00 11.34 198 LEU A N 1
ATOM 1448 C CA . LEU A 1 181 ? 8.059 -13.415 67.613 1.00 12.71 198 LEU A CA 1
ATOM 1449 C C . LEU A 1 181 ? 7.406 -13.903 68.916 1.00 14.76 198 LEU A C 1
ATOM 1450 O O . LEU A 1 181 ? 7.987 -14.771 69.584 1.00 15.74 198 LEU A O 1
ATOM 1455 N N . SER A 1 182 ? 6.260 -13.327 69.307 1.00 13.85 199 SER A N 1
ATOM 1456 C CA . SER A 1 182 ? 5.636 -13.659 70.574 1.00 12.85 199 SER A CA 1
ATOM 1457 C C . SER A 1 182 ? 5.123 -15.105 70.557 1.00 12.03 199 SER A C 1
ATOM 1458 O O . SER A 1 182 ? 4.578 -15.558 69.574 1.00 12.60 199 SER A O 1
ATOM 1461 N N . PRO A 1 183 ? 5.248 -15.816 71.695 1.00 13.83 200 PRO A N 1
ATOM 1462 C CA . PRO A 1 183 ? 4.642 -17.138 71.763 1.00 15.06 200 PRO A CA 1
ATOM 1463 C C . PRO A 1 183 ? 3.111 -17.084 71.740 1.00 13.54 200 PRO A C 1
ATOM 1464 O O . PRO A 1 183 ? 2.458 -18.128 71.588 1.00 14.11 200 PRO A O 1
ATOM 1468 N N . LYS A 1 184 ? 2.504 -15.895 71.870 1.00 12.85 201 LYS A N 1
ATOM 1469 C CA . LYS A 1 184 ? 1.075 -15.744 71.705 1.00 13.04 201 LYS A CA 1
ATOM 1470 C C . LYS A 1 184 ? 0.646 -16.077 70.297 1.00 12.12 201 LYS A C 1
ATOM 1471 O O . LYS A 1 184 ? -0.529 -16.298 70.047 1.00 12.32 201 LYS A O 1
ATOM 1477 N N . ASN A 1 185 ? 1.579 -16.089 69.361 1.00 11.50 202 ASN A N 1
ATOM 1478 C CA . ASN A 1 185 ? 1.290 -16.471 67.999 1.00 11.82 202 ASN A CA 1
ATOM 1479 C C . ASN A 1 185 ? 1.052 -18.006 67.797 1.00 12.64 202 ASN A C 1
ATOM 1480 O O . ASN A 1 185 ? 0.529 -18.426 66.752 1.00 13.05 202 ASN A O 1
ATOM 1485 N N . TYR A 1 186 ? 1.468 -18.813 68.773 1.00 10.61 203 TYR A N 1
ATOM 1486 C CA . TYR A 1 186 ? 1.353 -20.270 68.664 1.00 11.55 203 TYR A CA 1
ATOM 1487 C C . TYR A 1 186 ? -0.057 -20.719 68.931 1.00 12.27 203 TYR A C 1
ATOM 1488 O O . TYR A 1 186 ? -0.718 -20.208 69.850 1.00 13.68 203 TYR A O 1
ATOM 1497 N N . PRO A 1 187 ? -0.504 -21.752 68.205 1.00 12.67 204 PRO A N 1
ATOM 1498 C CA . PRO A 1 187 ? 0.152 -22.414 67.096 1.00 13.56 204 PRO A CA 1
ATOM 1499 C C . PRO A 1 187 ? 0.146 -21.552 65.843 1.00 11.92 204 PRO A C 1
ATOM 1500 O O . PRO A 1 187 ? -0.886 -20.911 65.501 1.00 13.95 204 PRO A O 1
ATOM 1504 N N . LEU A 1 188 ? 1.300 -21.487 65.201 1.00 12.26 205 LEU A N 1
ATOM 1505 C CA . LEU A 1 188 ? 1.549 -20.583 64.103 1.00 12.15 205 LEU A CA 1
ATOM 1506 C C . LEU A 1 188 ? 1.674 -21.340 62.782 1.00 11.42 205 LEU A C 1
ATOM 1507 O O . LEU A 1 188 ? 2.629 -22.095 62.579 1.00 12.38 205 LEU A O 1
ATOM 1512 N N . GLY A 1 189 ? 0.744 -21.096 61.872 1.00 11.29 206 GLY A N 1
ATOM 1513 C CA . GLY A 1 189 ? 0.826 -21.694 60.565 1.00 12.01 206 GLY A CA 1
ATOM 1514 C C . GLY A 1 189 ? -0.466 -22.317 60.120 1.00 11.91 206 GLY A C 1
ATOM 1515 O O . GLY A 1 189 ? -1.319 -22.745 60.917 1.00 12.70 206 GLY A O 1
ATOM 1516 N N . ILE A 1 190 ? -0.635 -22.416 58.810 1.00 12.36 207 ILE A N 1
ATOM 1517 C CA . ILE A 1 190 ? -1.780 -23.069 58.194 1.00 12.60 207 ILE A CA 1
ATOM 1518 C C . ILE A 1 190 ? -1.358 -24.313 57.429 1.00 13.54 207 ILE A C 1
ATOM 1519 O O . ILE A 1 190 ? -1.884 -25.391 57.666 1.00 14.04 207 ILE A O 1
ATOM 1524 N N . LYS A 1 191 ? -0.357 -24.193 56.541 1.00 11.99 208 LYS A N 1
ATOM 1525 C CA . LYS A 1 191 ? 0.231 -25.375 55.934 1.00 11.77 208 LYS A CA 1
ATOM 1526 C C . LYS A 1 191 ? 1.221 -26.035 56.900 1.00 12.95 208 LYS A C 1
ATOM 1527 O O . LYS A 1 191 ? 1.049 -27.230 57.218 1.00 13.09 208 LYS A O 1
ATOM 1533 N N . ASP A 1 192 ? 2.278 -25.317 57.265 1.00 12.72 209 ASP A N 1
ATOM 1534 C CA . ASP A 1 192 ? 3.344 -25.834 58.131 1.00 13.60 209 ASP A CA 1
ATOM 1535 C C . ASP A 1 192 ? 3.248 -25.082 59.421 1.00 12.97 209 ASP A C 1
ATOM 1536 O O . ASP A 1 192 ? 3.305 -23.861 59.453 1.00 12.05 209 ASP A O 1
ATOM 1541 N N . VAL A 1 193 ? 2.995 -25.841 60.484 1.00 13.21 210 VAL A N 1
ATOM 1542 C CA . VAL A 1 193 ? 2.593 -25.286 61.776 1.00 14.10 210 VAL A CA 1
ATOM 1543 C C . VAL A 1 193 ? 3.686 -25.415 62.823 1.00 13.51 210 VAL A C 1
ATOM 1544 O O . VAL A 1 193 ? 4.179 -26.502 63.047 1.00 15.25 210 VAL A O 1
ATOM 1548 N N . VAL A 1 194 ? 4.091 -24.305 63.424 1.00 12.95 211 VAL A N 1
ATOM 1549 C CA . VAL A 1 194 ? 5.055 -24.242 64.491 1.00 13.21 211 VAL A CA 1
ATOM 1550 C C . VAL A 1 194 ? 4.302 -24.092 65.808 1.00 13.34 211 VAL A C 1
ATOM 1551 O O . VAL A 1 194 ? 3.512 -23.189 65.973 1.00 13.21 211 VAL A O 1
ATOM 1555 N N . ASN A 1 195 ? 4.612 -24.976 66.750 1.00 14.22 212 ASN A N 1
ATOM 1556 C CA . ASN A 1 195 ? 3.842 -25.094 67.986 1.00 16.04 212 ASN A CA 1
ATOM 1557 C C . ASN A 1 195 ? 4.473 -24.574 69.266 1.00 15.81 212 ASN A C 1
ATOM 1558 O O . ASN A 1 195 ? 3.754 -24.311 70.208 1.00 15.97 212 ASN A O 1
ATOM 1563 N N . PHE A 1 196 ? 5.791 -24.437 69.271 1.00 14.23 213 PHE A N 1
ATOM 1564 C CA . PHE A 1 196 ? 6.510 -24.010 70.462 1.00 15.68 213 PHE A CA 1
ATOM 1565 C C . PHE A 1 196 ? 7.929 -23.656 70.076 1.00 15.64 213 PHE A C 1
ATOM 1566 O O . PHE A 1 196 ? 8.378 -23.867 68.921 1.00 14.48 213 PHE A O 1
ATOM 1574 N N . GLY A 1 197 ? 8.616 -23.045 71.030 1.00 14.73 214 GLY A N 1
ATOM 1575 C CA . GLY A 1 197 ? 10.055 -22.804 70.920 1.00 14.40 214 GLY A CA 1
ATOM 1576 C C . GLY A 1 197 ? 10.388 -21.342 70.985 1.00 14.96 214 GLY A C 1
ATOM 1577 O O . GLY A 1 197 ? 9.552 -20.491 70.722 1.00 14.05 214 GLY A O 1
ATOM 1578 N N . ASP A 1 198 ? 11.650 -21.069 71.273 1.00 13.55 215 ASP A N 1
ATOM 1579 C CA . ASP A 1 198 ? 12.152 -19.693 71.225 1.00 12.76 215 ASP A CA 1
ATOM 1580 C C . ASP A 1 198 ? 12.056 -19.200 69.777 1.00 13.40 215 ASP A C 1
ATOM 1581 O O . ASP A 1 198 ? 12.259 -19.983 68.814 1.00 13.19 215 ASP A O 1
ATOM 1586 N N . PHE A 1 199 ? 11.760 -17.898 69.571 1.00 13.08 216 PHE A N 1
ATOM 1587 C CA . PHE A 1 199 ? 11.573 -17.424 68.203 1.00 12.00 216 PHE A CA 1
ATOM 1588 C C . PHE A 1 199 ? 12.171 -16.003 68.021 1.00 11.18 216 PHE A C 1
ATOM 1589 O O . PHE A 1 199 ? 11.480 -15.045 67.595 1.00 11.67 216 PHE A O 1
ATOM 1597 N N . PRO A 1 200 ? 13.486 -15.854 68.222 1.00 10.93 217 PRO A N 1
ATOM 1598 C CA . PRO A 1 200 ? 14.126 -14.563 67.929 1.00 10.45 217 PRO A CA 1
ATOM 1599 C C . PRO A 1 200 ? 14.040 -14.264 66.443 1.00 10.41 217 PRO A C 1
ATOM 1600 O O . PRO 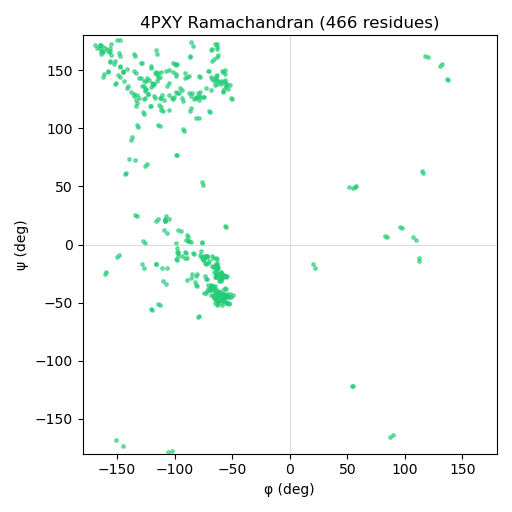A 1 200 ? 14.192 -15.178 65.625 1.00 11.02 217 PRO A O 1
ATOM 1604 N N . ILE A 1 201 ? 13.845 -12.988 66.088 1.00 10.53 218 ILE A N 1
ATOM 1605 C CA . ILE A 1 201 ? 13.781 -12.593 64.695 1.00 10.06 218 ILE A CA 1
ATOM 1606 C C . ILE A 1 201 ? 14.724 -11.458 64.293 1.00 10.19 218 ILE A C 1
ATOM 1607 O O . ILE A 1 201 ? 14.941 -11.272 63.110 1.00 11.14 218 ILE A O 1
ATOM 1612 N N . VAL A 1 202 ? 15.193 -10.664 65.239 1.00 9.09 219 VAL A N 1
ATOM 1613 C CA . VAL A 1 202 ? 16.202 -9.659 64.979 1.00 9.62 219 VAL A CA 1
ATOM 1614 C C . VAL A 1 202 ? 17.259 -9.790 66.069 1.00 9.96 219 VAL A C 1
ATOM 1615 O O . VAL A 1 202 ? 16.915 -9.820 67.240 1.00 11.01 219 VAL A O 1
ATOM 1619 N N . TRP A 1 203 ? 18.534 -9.885 65.698 1.00 10.13 220 TRP A N 1
ATOM 1620 C CA . TRP A 1 203 ? 19.580 -9.971 66.691 1.00 10.66 220 TRP A CA 1
ATOM 1621 C C . TRP A 1 203 ? 20.898 -9.483 66.127 1.00 11.75 220 TRP A C 1
ATOM 1622 O O . TRP A 1 203 ? 21.050 -9.302 64.916 1.00 11.42 220 TRP A O 1
ATOM 1633 N N . SER A 1 204 ? 21.852 -9.388 67.044 1.00 10.59 221 SER A N 1
ATOM 1634 C CA . SER A 1 204 ? 23.234 -9.015 66.691 1.00 10.99 221 SER A CA 1
ATOM 1635 C C . SER A 1 204 ? 24.214 -9.878 67.454 1.00 12.08 221 SER A C 1
ATOM 1636 O O . SER A 1 204 ? 24.145 -9.970 68.681 1.00 12.60 221 SER A O 1
ATOM 1639 N N . ASN A 1 205 ? 25.178 -10.433 66.719 1.00 11.47 222 ASN A N 1
ATOM 1640 C CA . ASN A 1 205 ? 26.352 -11.039 67.328 1.00 12.75 222 ASN A CA 1
ATOM 1641 C C . ASN A 1 205 ? 27.304 -9.909 67.638 1.00 13.81 222 ASN A C 1
ATOM 1642 O O . ASN A 1 205 ? 27.826 -9.250 66.725 1.00 13.59 222 ASN A O 1
ATOM 1647 N N . LYS A 1 206 ? 27.442 -9.627 68.931 1.00 13.11 223 LYS A N 1
ATOM 1648 C CA . LYS A 1 206 ? 28.199 -8.486 69.423 1.00 14.97 223 LYS A CA 1
ATOM 1649 C C . LYS A 1 206 ? 29.659 -8.528 69.091 1.00 14.10 223 LYS A C 1
ATOM 1650 O O . LYS A 1 206 ? 30.354 -7.504 69.240 1.00 16.76 223 LYS A O 1
ATOM 1656 N N . ASN A 1 207 ? 30.170 -9.661 68.631 1.00 13.87 224 ASN A N 1
ATOM 1657 C CA . ASN A 1 207 ? 31.542 -9.726 68.178 1.00 15.86 224 ASN A CA 1
ATOM 1658 C C . ASN A 1 207 ? 31.773 -9.114 66.799 1.00 14.92 224 ASN A C 1
ATOM 1659 O O . ASN A 1 207 ? 32.925 -8.942 66.400 1.00 16.67 224 ASN A O 1
ATOM 1664 N N . TYR A 1 208 ? 30.684 -8.709 66.140 1.00 13.91 225 TYR A N 1
ATOM 1665 C CA . TYR A 1 208 ? 30.747 -8.126 64.798 1.00 12.84 225 TYR A CA 1
ATOM 1666 C C . TYR A 1 208 ? 29.858 -6.887 64.744 1.00 13.62 225 TYR A C 1
ATOM 1667 O O . TYR A 1 208 ? 28.888 -6.758 65.532 1.00 15.54 225 TYR A O 1
ATOM 1676 N N . ARG A 1 209 ? 30.080 -6.040 63.741 1.00 11.16 226 ARG A N 1
ATOM 1677 C CA . ARG A 1 209 ? 29.236 -4.868 63.521 1.00 11.06 226 ARG A CA 1
ATOM 1678 C C . ARG A 1 209 ? 28.174 -5.319 62.544 1.00 10.96 226 ARG A C 1
ATOM 1679 O O . ARG A 1 209 ? 28.261 -5.097 61.318 1.00 12.44 226 ARG A O 1
ATOM 1695 N N . ILE A 1 211 ? 23.792 -6.777 62.018 1.00 9.58 228 ILE A N 1
ATOM 1696 C CA . ILE A 1 211 ? 22.445 -7.095 62.505 1.00 9.04 228 ILE A CA 1
ATOM 1697 C C . ILE A 1 211 ? 21.798 -7.990 61.479 1.00 9.91 228 ILE A C 1
ATOM 1698 O O . ILE A 1 211 ? 22.020 -7.820 60.270 1.00 10.08 228 ILE A O 1
ATOM 1703 N N . TYR A 1 212 ? 20.955 -8.917 61.979 1.00 10.49 229 TYR A N 1
ATOM 1704 C CA . TYR A 1 212 ? 20.132 -9.790 61.152 1.00 9.54 229 TYR A CA 1
ATOM 1705 C C . TYR A 1 212 ? 18.686 -9.577 61.459 1.00 10.47 229 TYR A C 1
ATOM 1706 O O . TYR A 1 212 ? 18.315 -9.474 62.612 1.00 10.57 229 TYR A O 1
ATOM 1715 N N . LEU A 1 213 ? 17.891 -9.492 60.388 1.00 9.66 230 LEU A N 1
ATOM 1716 C CA . LEU A 1 213 ? 16.414 -9.332 60.484 1.00 9.85 230 LEU A CA 1
ATOM 1717 C C . LEU A 1 213 ? 15.821 -10.448 59.674 1.00 10.17 230 LEU A C 1
ATOM 1718 O O . LEU A 1 213 ? 16.109 -10.620 58.493 1.00 10.93 230 LEU A O 1
ATOM 1723 N N . ASN A 1 214 ? 14.929 -11.221 60.314 1.00 9.36 231 ASN A N 1
ATOM 1724 C CA . ASN A 1 214 ? 14.442 -12.465 59.668 1.00 9.92 231 ASN A CA 1
ATOM 1725 C C . ASN A 1 214 ? 13.420 -12.185 58.549 1.00 10.81 231 ASN A C 1
ATOM 1726 O O . ASN A 1 214 ? 13.217 -13.009 57.679 1.00 11.71 231 ASN A O 1
ATOM 1739 N N . GLY A 1 216 ? 11.602 -10.661 55.202 1.00 10.75 233 GLY A N 1
ATOM 1740 C CA . GLY A 1 216 ? 11.970 -10.163 53.870 1.00 10.51 233 GLY A CA 1
ATOM 1741 C C . GLY A 1 216 ? 11.413 -11.038 52.783 1.00 10.72 233 GLY A C 1
ATOM 1742 O O . GLY A 1 216 ? 12.148 -11.547 51.937 1.00 11.89 233 GLY A O 1
ATOM 1743 N N . HIS A 1 217 ? 10.081 -11.149 52.696 1.00 9.40 234 HIS A N 1
ATOM 1744 C CA . HIS A 1 217 ? 9.446 -12.032 51.773 1.00 11.17 234 HIS A CA 1
ATOM 1745 C C . HIS A 1 217 ? 8.328 -11.331 51.012 1.00 10.84 234 HIS A C 1
ATOM 1746 O O . HIS A 1 217 ? 7.323 -10.945 51.640 1.00 12.70 234 HIS A O 1
ATOM 1753 N N . GLY A 1 218 ? 8.374 -11.288 49.685 1.00 11.45 235 GLY A N 1
ATOM 1754 C CA . GLY A 1 218 ? 7.283 -10.776 48.897 1.00 11.75 235 GLY A CA 1
ATOM 1755 C C . GLY A 1 218 ? 7.256 -9.293 48.632 1.00 12.03 235 GLY A C 1
ATOM 1756 O O . GLY A 1 218 ? 8.282 -8.610 48.847 1.00 13.24 235 GLY A O 1
ATOM 1757 N N . ASP A 1 219 ? 6.111 -8.793 48.164 1.00 12.34 236 ASP A N 1
ATOM 1758 C CA . ASP A 1 219 ? 6.005 -7.447 47.637 1.00 12.05 236 ASP A CA 1
ATOM 1759 C C . ASP A 1 219 ? 5.106 -6.521 48.466 1.00 12.72 236 ASP A C 1
ATOM 1760 O O . ASP A 1 219 ? 4.677 -5.492 47.963 1.00 14.35 236 ASP A O 1
ATOM 1765 N N . GLU A 1 220 ? 4.925 -6.884 49.745 1.00 12.17 237 GLU A N 1
ATOM 1766 C CA . GLU A 1 220 ? 4.114 -6.074 50.667 1.00 13.67 237 GLU A CA 1
ATOM 1767 C C . GLU A 1 220 ? 4.793 -5.883 52.029 1.00 13.89 237 GLU A C 1
ATOM 1768 O O . GLU A 1 220 ? 4.133 -5.600 53.034 1.00 15.62 237 GLU A O 1
ATOM 1774 N N . GLU A 1 221 ? 6.134 -5.959 52.092 1.00 11.58 238 GLU A N 1
ATOM 1775 C CA . GLU A 1 221 ? 6.824 -5.834 53.386 1.00 11.92 238 GLU A CA 1
ATOM 1776 C C . GLU A 1 221 ? 6.920 -4.372 53.897 1.00 11.25 238 GLU A C 1
ATOM 1777 O O . GLU A 1 221 ? 7.347 -4.166 55.044 1.00 12.46 238 GLU A O 1
ATOM 1783 N N . PHE A 1 222 ? 6.592 -3.384 53.050 1.00 10.62 239 PHE A N 1
ATOM 1784 C CA . PHE A 1 222 ? 6.755 -1.982 53.418 1.00 10.02 239 PHE A CA 1
ATOM 1785 C C . PHE A 1 222 ? 5.418 -1.280 53.667 1.00 9.93 239 PHE A C 1
ATOM 1786 O O . PHE A 1 222 ? 5.344 -0.055 53.747 1.00 11.16 239 PHE A O 1
ATOM 1794 N N . ILE A 1 223 ? 4.374 -2.080 53.941 1.00 9.72 240 ILE A N 1
ATOM 1795 C CA . ILE A 1 223 ? 3.050 -1.509 54.164 1.00 11.09 240 ILE A CA 1
ATOM 1796 C C . ILE A 1 223 ? 2.827 -0.827 55.508 1.00 10.38 240 ILE A C 1
ATOM 1797 O O . ILE A 1 223 ? 1.817 -0.124 55.639 1.00 11.20 240 ILE A O 1
ATOM 1802 N N . ASP A 1 224 ? 3.721 -1.010 56.477 1.00 11.15 241 ASP A N 1
ATOM 1803 C CA . ASP A 1 224 ? 3.567 -0.430 57.811 1.00 13.13 241 ASP A CA 1
ATOM 1804 C C . ASP A 1 224 ? 4.764 0.408 58.269 1.00 10.65 241 ASP A C 1
ATOM 1805 O O . ASP A 1 224 ? 5.919 0.009 58.196 1.00 11.33 241 ASP A O 1
ATOM 1810 N N . GLY A 1 225 ? 4.431 1.572 58.799 1.00 11.08 242 GLY A N 1
ATOM 1811 C CA . GLY A 1 225 ? 5.434 2.481 59.344 1.00 11.13 242 GLY A CA 1
ATOM 1812 C C . GLY A 1 225 ? 6.317 1.841 60.396 1.00 10.03 242 GLY A C 1
ATOM 1813 O O . GLY A 1 225 ? 7.526 2.078 60.414 1.00 9.25 242 GLY A O 1
ATOM 1814 N N . THR A 1 226 ? 5.732 1.061 61.304 1.00 9.94 243 THR A N 1
ATOM 1815 C CA . THR A 1 226 ? 6.498 0.502 62.389 1.00 10.28 243 THR A CA 1
ATOM 1816 C C . THR A 1 226 ? 7.649 -0.359 61.939 1.00 9.64 243 THR A C 1
ATOM 1817 O O . THR A 1 226 ? 8.803 -0.205 62.372 1.00 10.18 243 THR A O 1
ATOM 1821 N N . GLN A 1 227 ? 7.363 -1.341 61.061 1.00 9.87 244 GLN A N 1
ATOM 1822 C CA . GLN A 1 227 ? 8.458 -2.171 60.582 1.00 9.78 244 GLN A CA 1
ATOM 1823 C C . GLN A 1 227 ? 9.430 -1.360 59.718 1.00 9.97 244 GLN A C 1
ATOM 1824 O O . GLN A 1 227 ? 10.640 -1.597 59.754 1.00 9.99 244 GLN A O 1
ATOM 1830 N N . ASN A 1 228 ? 8.899 -0.421 58.924 1.00 8.50 245 ASN A N 1
ATOM 1831 C CA . ASN A 1 228 ? 9.780 0.441 58.156 1.00 10.04 245 ASN A CA 1
ATOM 1832 C C . ASN A 1 228 ? 10.776 1.163 59.054 1.00 9.53 245 ASN A C 1
ATOM 1833 O O . ASN A 1 228 ? 11.967 1.282 58.706 1.00 10.18 245 ASN A O 1
ATOM 1838 N N . LEU A 1 229 ? 10.336 1.576 60.235 1.00 9.48 246 LEU A N 1
ATOM 1839 C CA . LEU A 1 229 ? 11.198 2.259 61.194 1.00 9.99 246 LEU A CA 1
ATOM 1840 C C . LEU A 1 229 ? 12.249 1.331 61.779 1.00 10.03 246 LEU A C 1
ATOM 1841 O O . LEU A 1 229 ? 13.418 1.719 61.912 1.00 10.47 246 LEU A O 1
ATOM 1846 N N . LEU A 1 230 ? 11.862 0.081 62.048 1.00 9.32 247 LEU A N 1
ATOM 1847 C CA . LEU A 1 230 ? 12.831 -0.945 62.452 1.00 8.81 247 LEU A CA 1
ATOM 1848 C C . LEU A 1 230 ? 13.972 -1.048 61.426 1.00 9.30 247 LEU A C 1
ATOM 1849 O O . LEU A 1 230 ? 15.128 -1.110 61.814 1.00 10.45 247 LEU A O 1
ATOM 1854 N N . LEU A 1 231 ? 13.649 -1.066 60.142 1.00 8.62 248 LEU A N 1
ATOM 1855 C CA . LEU A 1 231 ? 14.676 -1.146 59.115 1.00 9.17 248 LEU A CA 1
ATOM 1856 C C . LEU A 1 231 ? 15.578 0.061 59.079 1.00 10.04 248 LEU A C 1
ATOM 1857 O O . LEU A 1 231 ? 16.809 -0.088 58.973 1.00 10.20 248 LEU A O 1
ATOM 1862 N N . VAL A 1 232 ? 15.004 1.268 59.118 1.00 9.26 249 VAL A N 1
ATOM 1863 C CA . VAL A 1 232 ? 15.809 2.455 59.189 1.00 9.45 249 VAL A CA 1
ATOM 1864 C C . VAL A 1 232 ? 16.792 2.331 60.373 1.00 10.51 249 VAL A C 1
ATOM 1865 O O . VAL A 1 232 ? 17.976 2.626 60.258 1.00 10.83 249 VAL A O 1
ATOM 1869 N N . ASN A 1 233 ? 16.258 1.997 61.531 1.00 9.76 250 ASN A N 1
ATOM 1870 C CA . ASN A 1 233 ? 17.025 1.966 62.767 1.00 9.97 250 ASN A CA 1
ATOM 1871 C C . ASN A 1 233 ? 18.145 0.929 62.706 1.00 10.12 250 ASN A C 1
ATOM 1872 O O . ASN A 1 233 ? 19.241 1.155 63.239 1.00 10.85 250 ASN A O 1
ATOM 1877 N N . ALA A 1 234 ? 17.872 -0.227 62.108 1.00 10.57 251 ALA A N 1
ATOM 1878 C CA . ALA A 1 234 ? 18.851 -1.296 61.995 1.00 10.82 251 ALA A CA 1
ATOM 1879 C C . ALA A 1 234 ? 20.064 -0.854 61.164 1.00 10.41 251 ALA A C 1
ATOM 1880 O O . ALA A 1 234 ? 21.228 -1.018 61.518 1.00 10.77 251 ALA A O 1
ATOM 1882 N N . PHE A 1 235 ? 19.767 -0.249 60.028 1.00 9.99 252 PHE A N 1
ATOM 1883 C CA . PHE A 1 235 ? 20.761 0.282 59.107 1.00 10.44 252 PHE A CA 1
ATOM 1884 C C . PHE A 1 235 ? 21.537 1.393 59.816 1.00 11.23 252 PHE A C 1
ATOM 1885 O O . PHE A 1 235 ? 22.776 1.375 59.840 1.00 10.12 252 PHE A O 1
ATOM 1893 N N . ARG A 1 236 ? 20.847 2.332 60.427 1.00 10.99 253 ARG A N 1
ATOM 1894 C CA . ARG A 1 236 ? 21.519 3.470 61.059 1.00 10.85 253 ARG A CA 1
ATOM 1895 C C . ARG A 1 236 ? 22.467 2.999 62.169 1.00 11.06 253 ARG A C 1
ATOM 1896 O O . ARG A 1 236 ? 23.600 3.498 62.309 1.00 11.27 253 ARG A O 1
ATOM 1904 N N . TRP A 1 237 ? 22.014 2.040 62.964 1.00 11.37 254 TRP A N 1
ATOM 1905 C CA . TRP A 1 237 ? 22.805 1.553 64.092 1.00 10.74 254 TRP A CA 1
ATOM 1906 C C . TRP A 1 237 ? 24.095 0.918 63.616 1.00 10.71 254 TRP A C 1
ATOM 1907 O O . TRP A 1 237 ? 25.192 1.295 64.089 1.00 11.60 254 TRP A O 1
ATOM 1918 N N . VAL A 1 238 ? 24.009 -0.015 62.673 1.00 10.84 255 VAL A N 1
ATOM 1919 C CA . VAL A 1 238 ? 25.223 -0.623 62.168 1.00 11.35 255 VAL A CA 1
ATOM 1920 C C . VAL A 1 238 ? 26.185 0.413 61.587 1.00 10.05 255 VAL A C 1
ATOM 1921 O O . VAL A 1 238 ? 27.402 0.410 61.883 1.00 11.48 255 VAL A O 1
ATOM 1925 N N . VAL A 1 239 ? 25.644 1.359 60.833 1.00 10.19 256 VAL A N 1
ATOM 1926 C CA . VAL A 1 239 ? 26.490 2.412 60.212 1.00 10.66 256 VAL A CA 1
ATOM 1927 C C . VAL A 1 239 ? 27.181 3.252 61.281 1.00 11.09 256 VAL A C 1
ATOM 1928 O O . VAL A 1 239 ? 28.395 3.563 61.183 1.00 10.93 256 VAL A O 1
ATOM 1932 N N . SER A 1 240 ? 26.446 3.606 62.337 1.00 10.85 257 SER A N 1
ATOM 1933 C CA . SER A 1 240 ? 26.942 4.505 63.375 1.00 11.19 257 SER A CA 1
ATOM 1934 C C . SER A 1 240 ? 28.094 3.919 64.162 1.00 11.98 257 SER A C 1
ATOM 1935 O O . SER A 1 240 ? 28.816 4.683 64.813 1.00 14.16 257 SER A O 1
ATOM 1938 N N . LYS A 1 241 ? 28.202 2.606 64.198 1.00 11.68 258 LYS A N 1
ATOM 1939 C CA . LYS A 1 241 ? 29.141 1.918 65.083 1.00 12.40 258 LYS A CA 1
ATOM 1940 C C . LYS A 1 241 ? 30.537 1.727 64.464 1.00 13.04 258 LYS A C 1
ATOM 1941 O O . LYS A 1 241 ? 31.420 1.121 65.064 1.00 14.64 258 LYS A O 1
ATOM 1947 N N . ASP A 1 242 ? 30.775 2.247 63.256 1.00 13.24 259 ASP A N 1
ATOM 1948 C CA . ASP A 1 242 ? 32.071 2.081 62.577 1.00 14.27 259 ASP A CA 1
ATOM 1949 C C . ASP A 1 242 ? 33.202 2.497 63.522 1.00 14.59 259 ASP A C 1
ATOM 1950 O O . ASP A 1 242 ? 33.194 3.630 64.023 1.00 16.21 259 ASP A O 1
ATOM 1955 N N . LYS A 1 243 ? 34.177 1.615 63.729 1.00 16.20 260 LYS A N 1
ATOM 1956 C CA . LYS A 1 243 ? 35.273 1.891 64.630 1.00 18.42 260 LYS A CA 1
ATOM 1957 C C . LYS A 1 243 ? 36.138 3.056 64.157 1.00 18.27 260 LYS A C 1
ATOM 1958 O O . LYS A 1 243 ? 36.874 3.636 64.952 1.00 17.89 260 LYS A O 1
ATOM 1964 N N . SER A 1 244 ? 36.069 3.366 62.869 1.00 17.54 261 SER A N 1
ATOM 1965 C CA A SER A 1 244 ? 36.817 4.491 62.295 0.50 17.64 261 SER A CA 1
ATOM 1966 C CA B SER A 1 244 ? 36.799 4.491 62.296 0.50 18.56 261 SER A CA 1
ATOM 1967 C C . SER A 1 244 ? 36.160 5.826 62.609 1.00 17.99 261 SER A C 1
ATOM 1968 O O . SER A 1 244 ? 36.759 6.868 62.317 1.00 20.41 261 SER A O 1
ATOM 1973 N N . GLY A 1 245 ? 34.919 5.804 63.150 1.00 15.26 262 GLY A N 1
ATOM 1974 C CA . GLY A 1 245 ? 34.220 7.017 63.533 1.00 14.87 262 GLY A CA 1
ATOM 1975 C C . GLY A 1 245 ? 32.757 6.934 63.113 1.00 14.57 262 GLY A C 1
ATOM 1976 O O . GLY A 1 245 ? 32.461 6.418 62.042 1.00 15.49 262 GLY A O 1
ATOM 1977 N N . ASN A 1 246 ? 31.881 7.446 63.950 1.00 14.69 263 ASN A N 1
ATOM 1978 C CA . ASN A 1 246 ? 30.457 7.524 63.632 1.00 12.76 263 ASN A CA 1
ATOM 1979 C C . ASN A 1 246 ? 30.242 8.545 62.536 1.00 12.45 263 ASN A C 1
ATOM 1980 O O . ASN A 1 246 ? 30.481 9.733 62.749 1.00 13.39 263 ASN A O 1
ATOM 1985 N N . PRO A 1 247 ? 29.810 8.113 61.352 1.00 12.63 264 PRO A N 1
ATOM 1986 C CA . PRO A 1 247 ? 29.678 9.034 60.219 1.00 13.37 264 PRO A CA 1
ATOM 1987 C C . PRO A 1 247 ? 28.645 10.134 60.493 1.00 13.75 264 PRO A C 1
ATOM 1988 O O . PRO A 1 247 ? 28.709 11.175 59.852 1.00 12.75 264 PRO A O 1
ATOM 1992 N N . PHE A 1 248 ? 27.706 9.905 61.428 1.00 13.52 265 PHE A N 1
ATOM 1993 C CA . PHE A 1 248 ? 26.664 10.869 61.700 1.00 13.42 265 PHE A CA 1
ATOM 1994 C C . PHE A 1 248 ? 27.149 12.071 62.501 1.00 16.08 265 PHE A C 1
ATOM 1995 O O . PHE A 1 248 ? 26.417 13.057 62.630 1.00 16.23 265 PHE A O 1
ATOM 2003 N N . LEU A 1 249 ? 28.377 11.976 63.024 1.00 15.65 266 LEU A N 1
ATOM 2004 C CA . LEU A 1 249 ? 29.005 13.093 63.731 1.00 18.27 266 LEU A CA 1
ATOM 2005 C C . LEU A 1 249 ? 29.802 14.009 62.801 1.00 19.71 266 LEU A C 1
ATOM 2006 O O . LEU A 1 249 ? 30.221 15.100 63.224 1.00 22.79 266 LEU A O 1
ATOM 2011 N N . LYS A 1 250 ? 30.038 13.598 61.551 1.00 20.99 267 LYS A N 1
ATOM 2012 C CA . LYS A 1 250 ? 30.914 14.372 60.628 1.00 23.72 267 LYS A CA 1
ATOM 2013 C C . LYS A 1 250 ? 30.284 15.686 60.302 1.00 25.17 267 LYS A C 1
ATOM 2014 O O . LYS A 1 250 ? 29.040 15.791 60.240 1.00 22.98 267 LYS A O 1
ATOM 2021 N N . TYR B 1 7 ? 13.592 -30.873 13.295 1.00 48.78 24 TYR B N 1
ATOM 2022 C CA . TYR B 1 7 ? 12.941 -30.247 14.481 1.00 46.35 24 TYR B CA 1
ATOM 2023 C C . TYR B 1 7 ? 13.214 -28.751 14.441 1.00 44.74 24 TYR B C 1
ATOM 2024 O O . TYR B 1 7 ? 14.359 -28.339 14.279 1.00 42.24 24 TYR B O 1
ATOM 2033 N N . PRO B 1 8 ? 12.165 -27.919 14.571 1.00 40.31 25 PRO B N 1
ATOM 2034 C CA . PRO B 1 8 ? 12.463 -26.519 14.270 1.00 42.36 25 PRO B CA 1
ATOM 2035 C C . PRO B 1 8 ? 13.021 -25.699 15.418 1.00 38.66 25 PRO B C 1
ATOM 2036 O O . PRO B 1 8 ? 13.211 -24.502 15.203 1.00 30.03 25 PRO B O 1
ATOM 2040 N N . ALA B 1 9 ? 13.252 -26.306 16.596 1.00 33.55 26 ALA B N 1
ATOM 2041 C CA . ALA B 1 9 ? 13.665 -25.540 17.779 1.00 27.14 26 ALA B CA 1
ATOM 2042 C C . ALA B 1 9 ? 14.981 -26.007 18.425 1.00 27.43 26 ALA B C 1
ATOM 2043 O O . ALA B 1 9 ? 15.248 -27.194 18.525 1.00 26.91 26 ALA B O 1
ATOM 2045 N N . ASN B 1 10 ? 15.745 -25.030 18.908 1.00 24.62 27 ASN B N 1
ATOM 2046 C CA . ASN B 1 10 ? 16.985 -25.238 19.691 1.00 23.27 27 ASN B CA 1
ATOM 2047 C C . ASN B 1 10 ? 16.751 -24.755 21.133 1.00 22.17 27 ASN B C 1
ATOM 2048 O O . ASN B 1 10 ? 16.676 -23.554 21.389 1.00 17.76 27 ASN B O 1
ATOM 2053 N N . TYR B 1 11 ? 16.537 -25.714 22.024 1.00 25.77 28 TYR B N 1
ATOM 2054 C CA . TYR B 1 11 ? 16.292 -25.459 23.443 1.00 22.66 28 TYR B CA 1
ATOM 2055 C C . TYR B 1 11 ? 17.632 -25.388 24.156 1.00 22.56 28 TYR B C 1
ATOM 2056 O O . TYR B 1 11 ? 18.461 -26.302 24.042 1.00 25.14 28 TYR B O 1
ATOM 2065 N N . ALA B 1 12 ? 17.819 -24.340 24.949 1.00 22.87 29 ALA B N 1
ATOM 2066 C CA . ALA B 1 12 ? 19.089 -24.179 25.688 1.00 22.60 29 ALA B CA 1
ATOM 2067 C C . ALA B 1 12 ? 19.276 -25.278 26.724 1.00 25.28 29 ALA B C 1
ATOM 2068 O O . ALA B 1 12 ? 18.329 -25.679 27.381 1.00 27.58 29 ALA B O 1
ATOM 2070 N N . LYS B 1 13 ? 20.509 -25.767 26.860 1.00 28.66 30 LYS B N 1
ATOM 2071 C CA . LYS B 1 13 ? 20.857 -26.730 27.915 1.00 30.95 30 LYS B CA 1
ATOM 2072 C C . LYS B 1 13 ? 21.527 -26.066 29.116 1.00 28.26 30 LYS B C 1
ATOM 2073 O O . LYS B 1 13 ? 21.665 -26.668 30.174 1.00 31.43 30 LYS B O 1
ATOM 2079 N N . ALA B 1 14 ? 21.931 -24.810 28.939 1.00 23.19 31 ALA B N 1
ATOM 2080 C CA . ALA B 1 14 ? 22.655 -24.046 29.941 1.00 22.05 31 ALA B CA 1
ATOM 2081 C C . ALA B 1 14 ? 22.565 -22.571 29.489 1.00 18.67 31 ALA B C 1
ATOM 2082 O O . ALA B 1 14 ? 22.197 -22.298 28.338 1.00 18.55 31 ALA B O 1
ATOM 2084 N N . PRO B 1 15 ? 22.953 -21.616 30.349 1.00 17.64 32 PRO B N 1
ATOM 2085 C CA . PRO B 1 15 ? 22.888 -20.226 29.900 1.00 14.94 32 PRO B CA 1
ATOM 2086 C C . PRO B 1 15 ? 23.800 -19.986 28.695 1.00 16.54 32 PRO B C 1
ATOM 2087 O O . PRO B 1 15 ? 24.884 -20.552 28.632 1.00 17.73 32 PRO B O 1
ATOM 2091 N N . ARG B 1 16 ? 23.324 -19.199 27.725 1.00 14.12 33 ARG B N 1
ATOM 2092 C CA . ARG B 1 16 ? 23.994 -19.092 26.420 1.00 14.13 33 ARG B CA 1
ATOM 2093 C C . ARG B 1 16 ? 25.141 -18.080 26.357 1.00 14.13 33 ARG B C 1
ATOM 2094 O O . ARG B 1 16 ? 26.045 -18.206 25.532 1.00 15.19 33 ARG B O 1
ATOM 2102 N N . PHE B 1 17 ? 25.110 -17.078 27.226 1.00 12.62 34 PHE B N 1
ATOM 2103 C CA . PHE B 1 17 ? 26.033 -15.945 27.172 1.00 12.11 34 PHE B CA 1
ATOM 2104 C C . PHE B 1 17 ? 25.884 -15.140 28.443 1.00 12.38 34 PHE B C 1
ATOM 2105 O O . PHE B 1 17 ? 24.951 -15.393 29.237 1.00 13.06 34 PHE B O 1
ATOM 2113 N N . LYS B 1 18 ? 26.757 -14.171 28.641 1.00 11.89 35 LYS B N 1
ATOM 2114 C CA . LYS B 1 18 ? 26.703 -13.293 29.828 1.00 12.95 35 LYS B CA 1
ATOM 2115 C C . LYS B 1 18 ? 26.481 -11.844 29.428 1.00 11.67 35 LYS B C 1
ATOM 2116 O O . LYS B 1 18 ? 27.087 -11.340 28.458 1.00 12.30 35 LYS B O 1
ATOM 2122 N N . ALA B 1 19 ? 25.616 -11.153 30.181 1.00 10.51 36 ALA B N 1
ATOM 2123 C CA . ALA B 1 19 ? 25.289 -9.762 29.930 1.00 9.84 36 ALA B CA 1
ATOM 2124 C C . ALA B 1 19 ? 25.450 -8.974 31.234 1.00 9.89 36 ALA B C 1
ATOM 2125 O O . ALA B 1 19 ? 25.122 -9.493 32.315 1.00 11.22 36 ALA B O 1
ATOM 2127 N N . LEU B 1 20 ? 25.933 -7.742 31.127 1.00 9.63 37 LEU B N 1
ATOM 2128 C CA . LEU B 1 20 ? 26.043 -6.809 32.248 1.00 10.56 37 LEU B CA 1
ATOM 2129 C C . LEU B 1 20 ? 25.165 -5.587 32.011 1.00 10.66 37 LEU B C 1
ATOM 2130 O O . LEU B 1 20 ? 25.273 -4.970 30.969 1.00 10.82 37 LEU B O 1
ATOM 2135 N N . ILE B 1 21 ? 24.295 -5.284 32.960 1.00 10.22 38 ILE B N 1
ATOM 2136 C CA . ILE B 1 21 ? 23.576 -4.017 32.981 1.00 10.33 38 ILE B CA 1
ATOM 2137 C C . ILE B 1 21 ? 24.314 -3.056 33.894 1.00 10.94 38 ILE B C 1
ATOM 2138 O O . ILE B 1 21 ? 24.633 -3.409 35.046 1.00 11.80 38 ILE B O 1
ATOM 2143 N N . TYR B 1 22 ? 24.564 -1.850 33.386 1.00 10.57 39 TYR B N 1
ATOM 2144 C CA . TYR B 1 22 ? 25.051 -0.732 34.192 1.00 10.88 39 TYR B CA 1
ATOM 2145 C C . TYR B 1 22 ? 24.108 0.431 34.071 1.00 10.27 39 TYR B C 1
ATOM 2146 O O . TYR B 1 22 ? 23.740 0.827 32.950 1.00 10.54 39 TYR B O 1
ATOM 2155 N N . TYR B 1 23 ? 23.707 0.960 35.213 1.00 10.74 40 TYR B N 1
ATOM 2156 C CA . TYR B 1 23 ? 23.000 2.237 35.234 1.00 10.30 40 TYR B CA 1
ATOM 2157 C C . TYR B 1 23 ? 23.338 2.976 36.503 1.00 11.50 40 TYR B C 1
ATOM 2158 O O . TYR B 1 23 ? 23.810 2.416 37.469 1.00 12.04 40 TYR B O 1
ATOM 2167 N N . THR B 1 24 ? 23.066 4.277 36.486 1.00 11.55 41 THR B N 1
ATOM 2168 C CA . THR B 1 24 ? 23.259 5.118 37.701 1.00 14.19 41 THR B CA 1
ATOM 2169 C C . THR B 1 24 ? 21.958 5.544 38.360 1.00 13.63 41 THR B C 1
ATOM 2170 O O . THR B 1 24 ? 20.955 5.762 37.688 1.00 12.81 41 THR B O 1
ATOM 2174 N N . GLN B 1 25 ? 22.007 5.716 39.679 1.00 15.21 42 GLN B N 1
ATOM 2175 C CA . GLN B 1 25 ? 20.943 6.380 40.406 1.00 14.96 42 GLN B CA 1
ATOM 2176 C C . GLN B 1 25 ? 21.184 7.899 40.504 1.00 13.76 42 GLN B C 1
ATOM 2177 O O . GLN B 1 25 ? 20.298 8.618 40.969 1.00 15.51 42 GLN B O 1
ATOM 2183 N N . HIS B 1 26 ? 22.336 8.389 40.070 1.00 14.41 43 HIS B N 1
ATOM 2184 C CA . HIS B 1 26 ? 22.708 9.825 40.180 1.00 15.78 43 HIS B CA 1
ATOM 2185 C C . HIS B 1 26 ? 22.413 10.400 38.820 1.00 15.98 43 HIS B C 1
ATOM 2186 O O . HIS B 1 26 ? 23.269 10.565 37.962 1.00 17.62 43 HIS B O 1
ATOM 2193 N N . ALA B 1 27 ? 21.118 10.615 38.590 1.00 15.06 44 ALA B N 1
ATOM 2194 C CA . ALA B 1 27 ? 20.600 11.146 37.331 1.00 16.96 44 ALA B CA 1
ATOM 2195 C C . ALA B 1 27 ? 19.218 11.683 37.632 1.00 14.96 44 ALA B C 1
ATOM 2196 O O . ALA B 1 27 ? 18.644 11.413 38.669 1.00 16.23 44 ALA B O 1
ATOM 2198 N N . GLU B 1 28 ? 18.671 12.422 36.653 1.00 16.60 45 GLU B N 1
ATOM 2199 C CA . GLU B 1 28 ? 17.326 12.916 36.847 1.00 17.63 45 GLU B CA 1
ATOM 2200 C C . GLU B 1 28 ? 16.410 11.726 37.058 1.00 14.87 45 GLU B C 1
ATOM 2201 O O . GLU B 1 28 ? 16.642 10.624 36.501 1.00 15.71 45 GLU B O 1
ATOM 2207 N N . GLU B 1 29 ? 15.376 11.951 37.828 1.00 16.58 46 GLU B N 1
ATOM 2208 C CA A GLU B 1 29 ? 14.466 10.890 38.241 0.50 15.63 46 GLU B CA 1
ATOM 2209 C CA B GLU B 1 29 ? 14.478 10.912 38.238 0.50 16.02 46 GLU B CA 1
ATOM 2210 C C . GLU B 1 29 ? 13.954 10.069 37.060 1.00 14.65 46 GLU B C 1
ATOM 2211 O O . GLU B 1 29 ? 13.939 8.845 37.104 1.00 13.55 46 GLU B O 1
ATOM 2222 N N . ALA B 1 30 ? 13.546 10.712 35.982 1.00 12.79 47 ALA B N 1
ATOM 2223 C CA . ALA B 1 30 ? 13.027 9.963 34.834 1.00 13.15 47 ALA B CA 1
ATOM 2224 C C . ALA B 1 30 ? 14.020 8.981 34.234 1.00 10.98 47 ALA B C 1
ATOM 2225 O O . ALA B 1 30 ? 13.648 7.939 33.680 1.00 11.99 47 ALA B O 1
ATOM 2227 N N . HIS B 1 31 ? 15.303 9.303 34.340 1.00 11.98 48 HIS B N 1
ATOM 2228 C CA . HIS B 1 31 ? 16.293 8.398 33.787 1.00 11.62 48 HIS B CA 1
ATOM 2229 C C . HIS B 1 31 ? 16.587 7.238 34.719 1.00 12.46 48 HIS B C 1
ATOM 2230 O O . HIS B 1 31 ? 16.957 6.158 34.253 1.00 12.58 48 HIS B O 1
ATOM 2237 N N . VAL B 1 32 ? 16.382 7.410 35.998 1.00 13.75 49 VAL B N 1
ATOM 2238 C CA . VAL B 1 32 ? 16.476 6.334 36.944 1.00 12.42 49 VAL B CA 1
ATOM 2239 C C . VAL B 1 32 ? 15.260 5.429 36.812 1.00 12.58 49 VAL B C 1
ATOM 2240 O O . VAL B 1 32 ? 15.381 4.190 36.819 1.00 12.90 49 VAL B O 1
ATOM 2244 N N . GLN B 1 33 ? 14.052 6.006 36.635 1.00 12.37 50 GLN B N 1
ATOM 2245 C CA . GLN B 1 33 ? 12.827 5.221 36.425 1.00 13.11 50 GLN B CA 1
ATOM 2246 C C . GLN B 1 33 ? 12.941 4.329 35.219 1.00 11.95 50 GLN B C 1
ATOM 2247 O O . GLN B 1 33 ? 12.571 3.156 35.253 1.00 11.84 50 GLN B O 1
ATOM 2253 N N . PHE B 1 34 ? 13.423 4.885 34.108 1.00 11.25 51 PHE B N 1
ATOM 2254 C CA . PHE B 1 34 ? 13.543 4.084 32.901 1.00 10.84 51 PHE B CA 1
ATOM 2255 C C . PHE B 1 34 ? 14.526 2.892 33.158 1.00 11.24 51 PHE B C 1
ATOM 2256 O O . PHE B 1 34 ? 14.266 1.757 32.797 1.00 11.39 51 PHE B O 1
ATOM 2264 N N . ALA B 1 35 ? 15.686 3.201 33.741 1.00 11.12 52 ALA B N 1
ATOM 2265 C CA . ALA B 1 35 ? 16.654 2.151 34.011 1.00 10.71 52 ALA B CA 1
ATOM 2266 C C . ALA B 1 35 ? 16.077 1.043 34.885 1.00 10.20 52 ALA B C 1
ATOM 2267 O O . ALA B 1 35 ? 16.308 -0.145 34.656 1.00 10.43 52 ALA B O 1
ATOM 2269 N N . GLU B 1 36 ? 15.317 1.406 35.928 1.00 11.11 53 GLU B N 1
ATOM 2270 C CA . GLU B 1 36 ? 14.657 0.427 36.797 1.00 10.90 53 GLU B CA 1
ATOM 2271 C C . GLU B 1 36 ? 13.689 -0.490 36.035 1.00 11.13 53 GLU B C 1
ATOM 2272 O O . GLU B 1 36 ? 13.731 -1.703 36.140 1.00 12.50 53 GLU B O 1
ATOM 2278 N N . GLN B 1 37 ? 12.849 0.138 35.218 1.00 10.81 54 GLN B N 1
ATOM 2279 C CA . GLN B 1 37 ? 11.900 -0.639 34.414 1.00 9.90 54 GLN B CA 1
ATOM 2280 C C . GLN B 1 37 ? 12.569 -1.470 33.320 1.00 10.79 54 GLN B C 1
ATOM 2281 O O . GLN B 1 37 ? 12.165 -2.595 33.049 1.00 11.22 54 GLN B O 1
ATOM 2287 N N . ALA B 1 38 ? 13.635 -0.939 32.721 1.00 10.65 55 ALA B N 1
ATOM 2288 C CA . ALA B 1 38 ? 14.366 -1.690 31.714 1.00 9.97 55 ALA B CA 1
ATOM 2289 C C . ALA B 1 38 ? 15.085 -2.885 32.343 1.00 10.77 55 ALA B C 1
ATOM 2290 O O . ALA B 1 38 ? 15.211 -3.946 31.748 1.00 10.62 55 ALA B O 1
ATOM 2292 N N . THR B 1 39 ? 15.560 -2.696 33.580 1.00 10.39 56 THR B N 1
ATOM 2293 C CA . THR B 1 39 ? 16.187 -3.768 34.291 1.00 11.26 56 THR B CA 1
ATOM 2294 C C . THR B 1 39 ? 15.176 -4.879 34.514 1.00 10.41 56 THR B C 1
ATOM 2295 O O . THR B 1 39 ? 15.498 -6.069 34.312 1.00 11.45 56 THR B O 1
ATOM 2299 N N . THR B 1 40 ? 13.942 -4.551 34.871 1.00 10.63 57 THR B N 1
ATOM 2300 C CA . THR B 1 40 ? 12.878 -5.535 35.009 1.00 11.03 57 THR B CA 1
ATOM 2301 C C . THR B 1 40 ? 12.617 -6.238 33.667 1.00 10.35 57 THR B C 1
ATOM 2302 O O . THR B 1 40 ? 12.424 -7.456 33.682 1.00 10.60 57 THR B O 1
ATOM 2306 N N . PHE B 1 41 ? 12.596 -5.473 32.572 1.00 10.34 58 PHE B N 1
ATOM 2307 C CA . PHE B 1 41 ? 12.413 -6.018 31.236 1.00 10.96 58 PHE B CA 1
ATOM 2308 C C . PHE B 1 41 ? 13.447 -7.096 30.964 1.00 11.61 58 PHE B C 1
ATOM 2309 O O . PHE B 1 41 ? 13.128 -8.201 30.531 1.00 11.38 58 PHE B O 1
ATOM 2317 N N . PHE B 1 42 ? 14.703 -6.790 31.216 1.00 11.21 59 PHE B N 1
ATOM 2318 C CA . PHE B 1 42 ? 15.753 -7.757 30.959 1.00 11.74 59 PHE B CA 1
ATOM 2319 C C . PHE B 1 42 ? 15.744 -8.931 31.936 1.00 10.33 59 PHE B C 1
ATOM 2320 O O . PHE B 1 42 ? 16.027 -10.076 31.560 1.00 12.28 59 PHE B O 1
ATOM 2328 N N . LYS B 1 43 ? 15.380 -8.690 33.207 1.00 10.83 60 LYS B N 1
ATOM 2329 C CA . LYS B 1 43 ? 15.211 -9.744 34.175 1.00 11.62 60 LYS B CA 1
ATOM 2330 C C . LYS B 1 43 ? 14.193 -10.746 33.669 1.00 11.70 60 LYS B C 1
ATOM 2331 O O . LYS B 1 43 ? 14.389 -11.931 33.734 1.00 12.06 60 LYS B O 1
ATOM 2337 N N . LYS B 1 44 ? 13.078 -10.250 33.163 1.00 11.92 61 LYS B N 1
ATOM 2338 C CA . LYS B 1 44 ? 12.018 -11.117 32.608 1.00 13.11 61 LYS B CA 1
ATOM 2339 C C . LYS B 1 44 ? 12.481 -11.884 31.362 1.00 10.92 61 LYS B C 1
ATOM 2340 O O . LYS B 1 44 ? 12.165 -13.098 31.245 1.00 11.87 61 LYS B O 1
ATOM 2346 N N . LEU B 1 45 ? 13.312 -11.261 30.531 1.00 11.22 62 LEU B N 1
ATOM 2347 C CA . LEU B 1 45 ? 13.923 -11.979 29.389 1.00 11.17 62 LEU B CA 1
ATOM 2348 C C . LEU B 1 45 ? 14.809 -13.118 29.883 1.00 12.14 62 LEU B C 1
ATOM 2349 O O . LEU B 1 45 ? 15.007 -14.110 29.141 1.00 12.63 62 LEU B O 1
ATOM 2354 N N . ASN B 1 46 ? 15.344 -13.013 31.092 1.00 11.07 63 ASN B N 1
ATOM 2355 C CA . ASN B 1 46 ? 16.124 -14.062 31.676 1.00 11.76 63 ASN B CA 1
ATOM 2356 C C . ASN B 1 46 ? 15.404 -15.040 32.583 1.00 12.61 63 ASN B C 1
ATOM 2357 O O . ASN B 1 46 ? 16.033 -15.853 33.280 1.00 12.58 63 ASN B O 1
ATOM 2362 N N . TYR B 1 47 ? 14.067 -15.031 32.603 1.00 13.42 64 TYR B N 1
ATOM 2363 C CA . TYR B 1 47 ? 13.369 -16.070 33.317 1.00 12.90 64 TYR B CA 1
ATOM 2364 C C . TYR B 1 47 ? 13.787 -17.415 32.750 1.00 13.59 64 TYR B C 1
ATOM 2365 O O . TYR B 1 47 ? 13.812 -17.568 31.520 1.00 13.32 64 TYR B O 1
ATOM 2374 N N . GLY B 1 48 ? 14.150 -18.370 33.590 1.00 14.15 65 GLY B N 1
ATOM 2375 C CA . GLY B 1 48 ? 14.595 -19.666 33.127 1.00 13.37 65 GLY B CA 1
ATOM 2376 C C . GLY B 1 48 ? 16.063 -19.684 32.775 1.00 13.52 65 GLY B C 1
ATOM 2377 O O . GLY B 1 48 ? 16.572 -20.718 32.319 1.00 15.55 65 GLY B O 1
ATOM 2378 N N . ASP B 1 49 ? 16.778 -1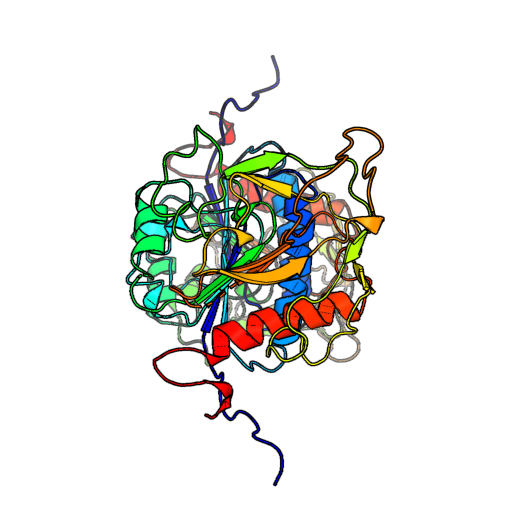8.609 33.043 1.00 13.05 66 ASP B N 1
ATOM 2379 C CA . ASP B 1 49 ? 18.230 -18.587 32.895 1.00 12.60 66 ASP B CA 1
ATOM 2380 C C . ASP B 1 49 ? 18.705 -18.925 31.486 1.00 12.78 66 ASP B C 1
ATOM 2381 O O . ASP B 1 49 ? 19.629 -19.716 31.311 1.00 14.98 66 ASP B O 1
ATOM 2386 N N . GLY B 1 50 ? 18.118 -18.235 30.523 1.00 12.14 67 GLY B N 1
ATOM 2387 C CA . GLY B 1 50 ? 18.604 -18.312 29.134 1.00 13.59 67 GLY B CA 1
ATOM 2388 C C . GLY B 1 50 ? 20.015 -17.762 28.981 1.00 13.09 67 GLY B C 1
ATOM 2389 O O . GLY B 1 50 ? 20.765 -18.071 28.019 1.00 14.35 67 GLY B O 1
ATOM 2390 N N . PHE B 1 51 ? 20.401 -16.861 29.896 1.00 11.86 68 PHE B N 1
ATOM 2391 C CA . PHE B 1 51 ? 21.697 -16.205 29.882 1.00 12.60 68 PHE B CA 1
ATOM 2392 C C . PHE B 1 51 ? 22.069 -15.890 31.331 1.00 12.90 68 PHE B C 1
ATOM 2393 O O . PHE B 1 51 ? 21.336 -16.277 32.248 1.00 12.67 68 PHE B O 1
ATOM 2401 N N . VAL B 1 52 ? 23.264 -15.356 31.523 1.00 13.21 69 VAL B N 1
ATOM 2402 C CA . VAL B 1 52 ? 23.704 -14.864 32.821 1.00 12.05 69 VAL B CA 1
ATOM 2403 C C . VAL B 1 52 ? 23.569 -13.363 32.761 1.00 11.52 69 VAL B C 1
ATOM 2404 O O . VAL B 1 52 ? 24.031 -12.725 31.841 1.00 12.40 69 VAL B O 1
ATOM 2408 N N . LEU B 1 53 ? 22.851 -12.810 33.720 1.00 11.57 70 LEU B N 1
ATOM 2409 C CA . LEU B 1 53 ? 22.628 -11.395 33.822 1.00 11.20 70 LEU B CA 1
ATOM 2410 C C . LEU B 1 53 ? 23.160 -10.875 35.140 1.00 11.40 70 LEU B C 1
ATOM 2411 O O . LEU B 1 53 ? 22.713 -11.318 36.198 1.00 13.29 70 LEU B O 1
ATOM 2416 N N . ASP B 1 54 ? 24.124 -9.964 35.045 1.00 11.82 71 ASP B N 1
ATOM 2417 C CA . ASP B 1 54 ? 24.673 -9.268 36.239 1.00 11.08 71 ASP B CA 1
ATOM 2418 C C . ASP B 1 54 ? 24.248 -7.803 36.121 1.00 12.25 71 ASP B C 1
ATOM 2419 O O . ASP B 1 54 ? 24.234 -7.229 35.023 1.00 11.28 71 ASP B O 1
ATOM 2424 N N . ILE B 1 55 ? 23.945 -7.191 37.268 1.00 12.23 72 ILE B N 1
ATOM 2425 C CA . ILE B 1 55 ? 23.504 -5.811 37.344 1.00 11.56 72 ILE B CA 1
ATOM 2426 C C . ILE B 1 55 ? 24.377 -5.023 38.288 1.00 11.45 72 ILE B C 1
ATOM 2427 O O . ILE B 1 55 ? 24.700 -5.502 39.380 1.00 11.95 72 ILE B O 1
ATOM 2432 N N . THR B 1 56 ? 24.788 -3.826 37.858 1.00 11.79 73 THR B N 1
ATOM 2433 C CA . THR B 1 56 ? 25.584 -2.957 38.724 1.00 12.19 73 THR B CA 1
ATOM 2434 C C . THR B 1 56 ? 25.178 -1.493 38.558 1.00 12.51 73 THR B C 1
ATOM 2435 O O . THR B 1 56 ? 24.790 -1.051 37.470 1.00 12.25 73 THR B O 1
ATOM 2439 N N . THR B 1 57 ? 25.356 -0.740 39.647 1.00 12.29 74 THR B N 1
ATOM 2440 C CA . THR B 1 57 ? 25.337 0.711 39.573 1.00 12.82 74 THR B CA 1
ATOM 2441 C C . THR B 1 57 ? 26.714 1.287 39.774 1.00 13.89 74 THR B C 1
ATOM 2442 O O . THR B 1 57 ? 26.862 2.534 39.914 1.00 15.93 74 THR B O 1
ATOM 2446 N N . ASP B 1 58 ? 27.753 0.466 39.730 1.00 13.30 75 ASP B N 1
ATOM 2447 C CA . ASP B 1 58 ? 29.119 0.915 39.936 1.00 14.34 75 ASP B CA 1
ATOM 2448 C C . ASP B 1 58 ? 30.088 0.303 38.943 1.00 15.23 75 ASP B C 1
ATOM 2449 O O . ASP B 1 58 ? 30.690 -0.744 39.185 1.00 16.97 75 ASP B O 1
ATOM 2454 N N . PHE B 1 59 ? 30.303 1.016 37.840 1.00 15.53 76 PHE B N 1
ATOM 2455 C CA . PHE B 1 59 ? 31.150 0.558 36.772 1.00 14.64 76 PHE B CA 1
ATOM 2456 C C . PHE B 1 59 ? 32.655 0.591 37.116 1.00 15.55 76 PHE B C 1
ATOM 2457 O O . PHE B 1 59 ? 33.430 -0.055 36.411 1.00 17.73 76 PHE B O 1
ATOM 2465 N N . SER B 1 60 ? 33.015 1.214 38.240 1.00 18.28 77 SER B N 1
ATOM 2466 C CA . SER B 1 60 ? 34.424 1.231 38.710 1.00 20.38 77 SER B CA 1
ATOM 2467 C C . SER B 1 60 ? 34.958 -0.154 39.038 1.00 21.98 77 SER B C 1
ATOM 2468 O O . SER B 1 60 ? 36.155 -0.308 39.168 1.00 22.07 77 SER B O 1
ATOM 2471 N N . LYS B 1 61 ? 34.075 -1.131 39.244 1.00 16.78 78 LYS B N 1
ATOM 2472 C CA . LYS B 1 61 ? 34.460 -2.488 39.632 1.00 17.53 78 LYS B CA 1
ATOM 2473 C C . LYS B 1 61 ? 34.741 -3.371 38.421 1.00 17.54 78 LYS B C 1
ATOM 2474 O O . LYS B 1 61 ? 34.954 -4.594 38.541 1.00 18.03 78 LYS B O 1
ATOM 2480 N N . TYR B 1 62 ? 34.722 -2.760 37.227 1.00 17.51 79 TYR B N 1
ATOM 2481 C CA . TYR B 1 62 ? 34.800 -3.515 35.977 1.00 16.47 79 TYR B CA 1
ATOM 2482 C C . TYR B 1 62 ? 35.972 -3.055 35.063 1.00 17.10 79 TYR B C 1
ATOM 2483 O O . TYR B 1 62 ? 35.744 -2.480 33.995 1.00 16.73 79 TYR B O 1
ATOM 2492 N N . PRO B 1 63 ? 37.184 -3.318 35.476 1.00 15.17 80 PRO B N 1
ATOM 2493 C CA . PRO B 1 63 ? 38.283 -3.108 34.525 1.00 15.69 80 PRO B CA 1
ATOM 2494 C C . PRO B 1 63 ? 38.128 -4.044 33.344 1.00 14.76 80 PRO B C 1
ATOM 2495 O O . PRO B 1 63 ? 37.353 -5.009 33.374 1.00 14.50 80 PRO B O 1
ATOM 2499 N N . TYR B 1 64 ? 38.938 -3.818 32.300 1.00 14.44 81 TYR B N 1
ATOM 2500 C CA . TYR B 1 64 ? 38.829 -4.600 31.067 1.00 14.62 81 TYR B CA 1
ATOM 2501 C C . TYR B 1 64 ? 38.858 -6.099 31.302 1.00 17.08 81 TYR B C 1
ATOM 2502 O O . TYR B 1 64 ? 38.030 -6.813 30.735 1.00 16.46 81 TYR B O 1
ATOM 2511 N N . GLU B 1 65 ? 39.738 -6.593 32.168 1.00 17.42 82 GLU B N 1
ATOM 2512 C CA A GLU B 1 65 ? 39.833 -8.044 32.399 0.50 19.02 82 GLU B CA 1
ATOM 2513 C CA B GLU B 1 65 ? 39.833 -8.027 32.377 0.50 18.97 82 GLU B CA 1
ATOM 2514 C C . GLU B 1 65 ? 38.536 -8.647 32.905 1.00 20.18 82 GLU B C 1
ATOM 2515 O O . GLU B 1 65 ? 38.254 -9.806 32.595 1.00 22.56 82 GLU B O 1
ATOM 2526 N N . LYS B 1 66 ? 37.749 -7.862 33.656 1.00 19.47 83 LYS B N 1
ATOM 2527 C CA . LYS B 1 66 ? 36.425 -8.299 34.172 1.00 18.73 83 LYS B CA 1
ATOM 2528 C C . LYS B 1 66 ? 35.350 -8.124 33.109 1.00 21.30 83 LYS B C 1
ATOM 2529 O O . LYS B 1 66 ? 34.440 -8.956 32.958 1.00 25.18 83 LYS B O 1
ATOM 2535 N N . LEU B 1 67 ? 35.503 -7.127 32.268 1.00 15.99 84 LEU B N 1
ATOM 2536 C CA . LEU B 1 67 ? 34.497 -6.910 31.209 1.00 15.88 84 LEU B CA 1
ATOM 2537 C C . LEU B 1 67 ? 34.538 -7.948 30.098 1.00 16.77 84 LEU B C 1
ATOM 2538 O O . LEU B 1 67 ? 33.515 -8.262 29.497 1.00 15.12 84 LEU B O 1
ATOM 2543 N N . LYS B 1 68 ? 35.710 -8.497 29.849 1.00 17.51 85 LYS B N 1
ATOM 2544 C CA . LYS B 1 68 ? 35.918 -9.497 28.798 1.00 21.17 85 LYS B CA 1
ATOM 2545 C C . LYS B 1 68 ? 35.016 -10.702 28.892 1.00 17.64 85 LYS B C 1
ATOM 2546 O O . LYS B 1 68 ? 34.746 -11.262 27.841 1.00 22.30 85 LYS B O 1
ATOM 2552 N N . GLU B 1 69 ? 34.572 -11.016 30.110 1.00 20.73 86 GLU B N 1
ATOM 2553 C CA . GLU B 1 69 ? 33.647 -12.133 30.472 1.00 22.36 86 GLU B CA 1
ATOM 2554 C C . GLU B 1 69 ? 32.302 -11.954 29.695 1.00 20.18 86 GLU B C 1
ATOM 2555 O O . GLU B 1 69 ? 31.585 -12.912 29.428 1.00 21.97 86 GLU B O 1
ATOM 2561 N N . TYR B 1 70 ? 31.953 -10.716 29.384 1.00 13.70 87 TYR B N 1
ATOM 2562 C CA . TYR B 1 70 ? 30.596 -10.387 28.959 1.00 11.88 87 TYR B CA 1
ATOM 2563 C C . TYR B 1 70 ? 30.461 -10.284 27.451 1.00 12.14 87 TYR B C 1
ATOM 2564 O O . TYR B 1 70 ? 31.238 -9.612 26.785 1.00 13.35 87 TYR B O 1
ATOM 2573 N N . ASN B 1 71 ? 29.433 -10.960 26.915 1.00 11.66 88 ASN B N 1
ATOM 2574 C CA . ASN B 1 71 ? 29.045 -10.769 25.535 1.00 11.46 88 ASN B CA 1
ATOM 2575 C C . ASN B 1 71 ? 28.647 -9.331 25.282 1.00 12.27 88 ASN B C 1
ATOM 2576 O O . ASN B 1 71 ? 29.017 -8.740 24.267 1.00 11.21 88 ASN B O 1
ATOM 2581 N N . VAL B 1 72 ? 27.879 -8.749 26.215 1.00 10.70 89 VAL B N 1
ATOM 2582 C CA . VAL B 1 72 ? 27.287 -7.431 26.006 1.00 10.98 89 VAL B CA 1
ATOM 2583 C C . VAL B 1 72 ? 27.187 -6.679 27.327 1.00 9.90 89 VAL B C 1
ATOM 2584 O O . VAL B 1 72 ? 26.946 -7.272 28.376 1.00 11.65 89 VAL B O 1
ATOM 2588 N N . ILE B 1 73 ? 27.396 -5.358 27.225 1.00 10.27 90 ILE B N 1
ATOM 2589 C CA . ILE B 1 73 ? 27.088 -4.408 28.287 1.00 10.18 90 ILE B CA 1
ATOM 2590 C C . ILE B 1 73 ? 25.928 -3.582 27.829 1.00 9.99 90 ILE B C 1
ATOM 2591 O O . ILE B 1 73 ? 25.948 -3.031 26.704 1.00 11.57 90 ILE B O 1
ATOM 2596 N N . ILE B 1 74 ? 24.920 -3.504 28.674 1.00 10.76 91 ILE B N 1
ATOM 2597 C CA . ILE B 1 74 ? 23.698 -2.719 28.441 1.00 10.58 91 ILE B CA 1
ATOM 2598 C C . ILE B 1 74 ? 23.788 -1.483 29.346 1.00 11.12 91 ILE B C 1
ATOM 2599 O O . ILE B 1 74 ? 23.791 -1.615 30.562 1.00 11.78 91 ILE B O 1
ATOM 2612 N N . LEU B 1 76 ? 21.938 1.690 30.425 1.00 10.59 93 LEU B N 1
ATOM 2613 C CA . LEU B 1 76 ? 20.532 2.176 30.414 1.00 10.87 93 LEU B CA 1
ATOM 2614 C C . LEU B 1 76 ? 20.349 3.650 30.539 1.00 10.37 93 LEU B C 1
ATOM 2615 O O . LEU B 1 76 ? 19.280 4.159 30.172 1.00 12.28 93 LEU B O 1
ATOM 2620 N N . ASN B 1 77 ? 21.297 4.368 31.150 1.00 10.85 94 ASN B N 1
ATOM 2621 C CA . ASN B 1 77 ? 21.114 5.807 31.378 1.00 11.49 94 ASN B CA 1
ATOM 2622 C C . ASN B 1 77 ? 22.331 6.708 31.373 1.00 11.75 94 ASN B C 1
ATOM 2623 O O . ASN B 1 77 ? 22.170 7.916 31.449 1.00 14.24 94 ASN B O 1
ATOM 2628 N N . THR B 1 78 ? 23.540 6.165 31.336 1.00 11.58 95 THR B N 1
ATOM 2629 C CA . THR B 1 78 ? 24.736 6.999 31.437 1.00 13.13 95 THR B CA 1
ATOM 2630 C C . THR B 1 78 ? 25.933 6.232 30.841 1.00 14.06 95 THR B C 1
ATOM 2631 O O . THR B 1 78 ? 25.861 5.040 30.580 1.00 13.97 95 THR B O 1
ATOM 2635 N N . SER B 1 79 ? 27.020 6.959 30.620 1.00 14.35 96 SER B N 1
ATOM 2636 C CA . SER B 1 79 ? 28.257 6.384 30.154 1.00 16.12 96 SER B CA 1
ATOM 2637 C C . SER B 1 79 ? 29.332 6.574 31.213 1.00 16.75 96 SER B C 1
ATOM 2638 O O . SER B 1 79 ? 29.156 7.437 32.098 1.00 19.72 96 SER B O 1
ATOM 2641 N N . PRO B 1 80 ? 30.469 5.870 31.054 1.00 17.10 97 PRO B N 1
ATOM 2642 C CA . PRO B 1 80 ? 31.582 5.986 31.985 1.00 23.61 97 PRO B CA 1
ATOM 2643 C C . PRO B 1 80 ? 32.125 7.400 32.083 1.00 19.13 97 PRO B C 1
ATOM 2644 O O . PRO B 1 80 ? 32.240 8.082 31.070 1.00 17.47 97 PRO B O 1
ATOM 2648 N N . ASN B 1 81 ? 32.426 7.841 33.300 1.00 20.44 98 ASN B N 1
ATOM 2649 C CA . ASN B 1 81 ? 32.788 9.219 33.514 1.00 25.78 98 ASN B CA 1
ATOM 2650 C C . ASN B 1 81 ? 34.235 9.396 34.019 1.00 25.29 98 ASN B C 1
ATOM 2651 O O . ASN B 1 81 ? 34.771 10.474 33.925 1.00 36.67 98 ASN B O 1
ATOM 2656 N N . THR B 1 82 ? 34.878 8.355 34.524 1.00 19.97 99 THR B N 1
ATOM 2657 C CA . THR B 1 82 ? 36.241 8.473 34.994 1.00 19.62 99 THR B CA 1
ATOM 2658 C C . THR B 1 82 ? 37.170 7.944 33.932 1.00 18.23 99 THR B C 1
ATOM 2659 O O . THR B 1 82 ? 36.786 7.140 33.089 1.00 17.26 99 THR B O 1
ATOM 2663 N N . LYS B 1 83 ? 38.420 8.391 33.931 1.00 19.22 100 LYS B N 1
ATOM 2664 C CA . LYS B 1 83 ? 39.366 7.886 32.969 1.00 18.82 100 LYS B CA 1
ATOM 2665 C C . LYS B 1 83 ? 39.560 6.356 33.007 1.00 17.55 100 LYS B C 1
ATOM 2666 O O . LYS B 1 83 ? 39.552 5.730 31.948 1.00 18.00 100 LYS B O 1
ATOM 2672 N N . ALA B 1 84 ? 39.690 5.755 34.186 1.00 16.60 101 ALA B N 1
ATOM 2673 C CA . ALA B 1 84 ? 39.837 4.304 34.286 1.00 17.34 101 ALA B CA 1
ATOM 2674 C C . ALA B 1 84 ? 38.602 3.593 33.678 1.00 16.70 101 ALA B C 1
ATOM 2675 O O . ALA B 1 84 ? 38.747 2.580 33.018 1.00 17.58 101 ALA B O 1
ATOM 2677 N N . GLU B 1 85 ? 37.414 4.075 33.968 1.00 15.25 102 GLU B N 1
ATOM 2678 C CA . GLU B 1 85 ? 36.200 3.422 33.438 1.00 14.48 102 GLU B CA 1
ATOM 2679 C C . GLU B 1 85 ? 36.129 3.570 31.923 1.00 13.27 102 GLU B C 1
ATOM 2680 O O . GLU B 1 85 ? 35.746 2.643 31.207 1.00 14.17 102 GLU B O 1
ATOM 2686 N N . ARG B 1 86 ? 36.418 4.773 31.458 1.00 13.31 103 ARG B N 1
ATOM 2687 C CA . ARG B 1 86 ? 36.411 5.014 30.026 1.00 13.39 103 ARG B CA 1
ATOM 2688 C C . ARG B 1 86 ? 37.430 4.181 29.311 1.00 14.66 103 ARG B C 1
ATOM 2689 O O . ARG B 1 86 ? 37.134 3.599 28.249 1.00 17.39 103 ARG B O 1
ATOM 2697 N N . ASP B 1 87 ? 38.619 4.026 29.870 1.00 15.95 104 ASP B N 1
ATOM 2698 C CA . ASP B 1 87 ? 39.645 3.226 29.233 1.00 16.22 104 ASP B CA 1
ATOM 2699 C C . ASP B 1 87 ? 39.291 1.741 29.207 1.00 15.81 104 ASP B C 1
ATOM 2700 O O . ASP B 1 87 ? 39.540 1.058 28.237 1.00 14.63 104 ASP B O 1
ATOM 2705 N N . ALA B 1 88 ? 38.646 1.269 30.283 1.00 14.41 105 ALA B N 1
ATOM 2706 C CA . ALA B 1 88 ? 38.199 -0.129 30.340 1.00 14.65 105 ALA B CA 1
ATOM 2707 C C . ALA B 1 88 ? 37.199 -0.380 29.245 1.00 13.80 105 ALA B C 1
ATOM 2708 O O . ALA B 1 88 ? 37.284 -1.387 28.559 1.00 13.24 105 ALA B O 1
ATOM 2710 N N . PHE B 1 89 ? 36.205 0.501 29.110 1.00 13.37 106 PHE B N 1
ATOM 2711 C CA . PHE B 1 89 ? 35.199 0.361 28.073 1.00 13.36 106 PHE B CA 1
ATOM 2712 C C . PHE B 1 89 ? 35.778 0.405 26.662 1.00 13.39 106 PHE B C 1
ATOM 2713 O O . PHE B 1 89 ? 35.417 -0.400 25.806 1.00 12.74 106 PHE B O 1
ATOM 2721 N N . GLU B 1 90 ? 36.711 1.331 26.443 1.00 13.77 107 GLU B N 1
ATOM 2722 C CA . GLU B 1 90 ? 37.403 1.406 25.124 1.00 14.36 107 GLU B CA 1
ATOM 2723 C C . GLU B 1 90 ? 38.082 0.087 24.783 1.00 15.03 107 GLU B C 1
ATOM 2724 O O . GLU B 1 90 ? 37.894 -0.468 23.693 1.00 14.54 107 GLU B O 1
ATOM 2730 N N . GLN B 1 91 ? 38.841 -0.462 25.725 1.00 14.79 108 GLN B N 1
ATOM 2731 C CA . GLN B 1 91 ? 39.576 -1.681 25.441 1.00 15.60 108 GLN B CA 1
ATOM 2732 C C . GLN B 1 91 ? 38.599 -2.825 25.183 1.00 15.01 108 GLN B C 1
ATOM 2733 O O . GLN B 1 91 ? 38.806 -3.647 24.291 1.00 16.08 108 GLN B O 1
ATOM 2739 N N . TYR B 1 92 ? 37.536 -2.886 25.975 1.00 14.11 109 TYR B N 1
ATOM 2740 C CA . TYR B 1 92 ? 36.493 -3.871 25.770 1.00 13.72 109 TYR B CA 1
ATOM 2741 C C . TYR B 1 92 ? 35.902 -3.808 24.369 1.00 15.49 109 TYR B C 1
ATOM 2742 O O . TYR B 1 92 ? 35.799 -4.846 23.688 1.00 14.00 109 TYR B O 1
ATOM 2759 N N . GLU B 1 94 ? 37.095 -2.331 21.685 1.00 14.32 111 GLU B N 1
ATOM 2760 C CA . GLU B 1 94 ? 38.100 -2.525 20.616 1.00 17.07 111 GLU B CA 1
ATOM 2761 C C . GLU B 1 94 ? 38.460 -3.986 20.447 1.00 20.32 111 GLU B C 1
ATOM 2762 O O . GLU B 1 94 ? 38.958 -4.368 19.400 1.00 22.18 111 GLU B O 1
ATOM 2768 N N . ASN B 1 95 ? 38.202 -4.795 21.465 1.00 17.51 112 ASN B N 1
ATOM 2769 C CA . ASN B 1 95 ? 38.533 -6.224 21.451 1.00 18.84 112 ASN B CA 1
ATOM 2770 C C . ASN B 1 95 ? 37.313 -7.113 21.248 1.00 18.56 112 ASN B C 1
ATOM 2771 O O . ASN B 1 95 ? 37.320 -8.281 21.618 1.00 22.27 112 ASN B O 1
ATOM 2776 N N . GLY B 1 96 ? 36.255 -6.555 20.686 1.00 14.07 113 GLY B N 1
ATOM 2777 C CA . GLY B 1 96 ? 35.116 -7.339 20.246 1.00 14.09 113 GLY B CA 1
ATOM 2778 C C . GLY B 1 96 ? 33.926 -7.404 21.210 1.00 14.43 113 GLY B C 1
ATOM 2779 O O . GLY B 1 96 ? 33.079 -8.271 21.056 1.00 15.15 113 GLY B O 1
ATOM 2780 N N . GLY B 1 97 ? 33.908 -6.529 22.200 1.00 13.13 114 GLY B N 1
ATOM 2781 C CA . GLY B 1 97 ? 32.794 -6.449 23.124 1.00 12.19 114 GLY B CA 1
ATOM 2782 C C . GLY B 1 97 ? 31.517 -5.960 22.487 1.00 11.95 114 GLY B C 1
ATOM 2783 O O . GLY B 1 97 ? 31.495 -5.506 21.335 1.00 12.36 114 GLY B O 1
ATOM 2784 N N . GLY B 1 98 ? 30.436 -6.114 23.236 1.00 12.54 115 GLY B N 1
ATOM 2785 C CA . GLY B 1 98 ? 29.103 -5.733 22.773 1.00 10.97 115 GLY B CA 1
ATOM 2786 C C . GLY B 1 98 ? 28.517 -4.627 23.628 1.00 10.90 115 GLY B C 1
ATOM 2787 O O . GLY B 1 98 ? 28.757 -4.577 24.840 1.00 10.43 115 GLY B O 1
ATOM 2788 N N . TRP B 1 99 ? 27.733 -3.789 22.978 1.00 11.41 116 TRP B N 1
ATOM 2789 C CA . TRP B 1 99 ? 27.068 -2.679 23.659 1.00 10.90 116 TRP B CA 1
ATOM 2790 C C . TRP B 1 99 ? 25.665 -2.429 23.185 1.00 9.32 116 TRP B C 1
ATOM 2791 O O . TRP B 1 99 ? 25.402 -2.331 21.965 1.00 10.05 116 TRP B O 1
ATOM 2802 N N . VAL B 1 100 ? 24.774 -2.200 24.150 1.00 9.94 117 VAL B N 1
ATOM 2803 C CA . VAL B 1 100 ? 23.423 -1.682 23.852 1.00 10.07 117 VAL B CA 1
ATOM 2804 C C . VAL B 1 100 ? 23.286 -0.466 24.750 1.00 10.90 117 VAL B C 1
ATOM 2805 O O . VAL B 1 100 ? 23.305 -0.592 25.977 1.00 11.07 117 VAL B O 1
ATOM 2809 N N . GLY B 1 101 ? 23.196 0.707 24.162 1.00 9.51 118 GLY B N 1
ATOM 2810 C CA . GLY B 1 101 ? 23.074 1.948 24.903 1.00 9.06 118 GLY B CA 1
ATOM 2811 C C . GLY B 1 101 ? 21.760 2.619 24.679 1.00 8.82 118 GLY B C 1
ATOM 2812 O O . GLY B 1 101 ? 21.219 2.583 23.571 1.00 9.41 118 GLY B O 1
ATOM 2813 N N . PHE B 1 102 ? 21.296 3.304 25.709 1.00 9.21 119 PHE B N 1
ATOM 2814 C CA . PHE B 1 102 ? 20.034 4.055 25.659 1.00 9.05 119 PHE B CA 1
ATOM 2815 C C . PHE B 1 102 ? 20.195 5.508 26.067 1.00 9.41 119 PHE B C 1
ATOM 2816 O O . PHE B 1 102 ? 20.861 5.826 27.070 1.00 11.00 119 PHE B O 1
ATOM 2824 N N . HIS B 1 103 ? 19.489 6.381 25.347 1.00 9.84 120 HIS B N 1
ATOM 2825 C CA . HIS B 1 103 ? 19.164 7.711 25.838 1.00 10.01 120 HIS B CA 1
ATOM 2826 C C . HIS B 1 103 ? 20.413 8.467 26.264 1.00 10.61 120 HIS B C 1
ATOM 2827 O O . HIS B 1 103 ? 21.318 8.643 25.435 1.00 10.75 120 HIS B O 1
ATOM 2834 N N . ALA B 1 104 ? 20.524 8.919 27.510 1.00 10.65 121 ALA B N 1
ATOM 2835 C CA . ALA B 1 104 ? 21.675 9.733 27.867 1.00 12.05 121 ALA B CA 1
ATOM 2836 C C . ALA B 1 104 ? 22.984 8.943 28.051 1.00 11.64 121 ALA B C 1
ATOM 2837 O O . ALA B 1 104 ? 24.038 9.561 28.286 1.00 13.33 121 ALA B O 1
ATOM 2839 N N . ALA B 1 105 ? 22.969 7.626 27.835 1.00 10.70 122 ALA B N 1
ATOM 2840 C CA . ALA B 1 105 ? 24.241 6.912 27.719 1.00 10.92 122 ALA B CA 1
ATOM 2841 C C . ALA B 1 105 ? 25.082 7.426 26.586 1.00 13.61 122 ALA B C 1
ATOM 2842 O O . ALA B 1 105 ? 26.296 7.228 26.648 1.00 16.30 122 ALA B O 1
ATOM 2844 N N . ALA B 1 106 ? 24.484 8.047 25.562 1.00 11.15 123 ALA B N 1
ATOM 2845 C CA . ALA B 1 106 ? 25.223 8.635 24.463 1.00 11.58 123 ALA B CA 1
ATOM 2846 C C . ALA B 1 106 ? 25.456 10.130 24.603 1.00 12.02 123 ALA B C 1
ATOM 2847 O O . ALA B 1 106 ? 26.172 10.720 23.809 1.00 12.76 123 ALA B O 1
ATOM 2849 N N . TYR B 1 107 ? 24.859 10.770 25.608 1.00 12.44 124 TYR B N 1
ATOM 2850 C CA . TYR B 1 107 ? 24.994 12.192 25.730 1.00 11.90 124 TYR B CA 1
ATOM 2851 C C . TYR B 1 107 ? 26.499 12.579 25.818 1.00 12.04 124 TYR B C 1
ATOM 2852 O O . TYR B 1 107 ? 27.266 11.969 26.569 1.00 14.13 124 TYR B O 1
ATOM 2861 N N . ASN B 1 108 ? 26.859 13.597 25.034 1.00 13.17 125 ASN B N 1
ATOM 2862 C CA . ASN B 1 108 ? 28.224 14.114 25.062 1.00 12.39 125 ASN B CA 1
ATOM 2863 C C . ASN B 1 108 ? 28.124 15.523 24.516 1.00 12.94 125 ASN B C 1
ATOM 2864 O O . ASN B 1 108 ? 27.272 15.814 23.670 1.00 13.39 125 ASN B O 1
ATOM 2869 N N . ASP B 1 109 ? 29.019 16.383 25.020 1.00 13.93 126 ASP B N 1
ATOM 2870 C CA . ASP B 1 109 ? 29.032 17.790 24.648 1.00 14.75 126 ASP B CA 1
ATOM 2871 C C . ASP B 1 109 ? 30.468 18.297 24.592 1.00 15.25 126 ASP B C 1
ATOM 2872 O O . ASP B 1 109 ? 31.419 17.530 24.711 1.00 15.32 126 ASP B O 1
ATOM 2877 N N . LYS B 1 110 ? 30.637 19.608 24.405 1.00 18.38 127 LYS B N 1
ATOM 2878 C CA . LYS B 1 110 ? 32.011 20.134 24.272 1.00 17.80 127 LYS B CA 1
ATOM 2879 C C . LYS B 1 110 ? 32.858 19.932 25.522 1.00 19.89 127 LYS B C 1
ATOM 2880 O O . LYS B 1 110 ? 34.106 19.981 25.452 1.00 22.68 127 LYS B O 1
ATOM 2886 N N . ASN B 1 111 ? 32.240 19.636 26.664 1.00 18.37 128 ASN B N 1
ATOM 2887 C CA . ASN B 1 111 ? 32.997 19.420 27.913 1.00 20.61 128 ASN B CA 1
ATOM 2888 C C . ASN B 1 111 ? 33.266 17.936 28.258 1.00 18.35 128 ASN B C 1
ATOM 2889 O O . ASN B 1 111 ? 33.898 17.621 29.259 1.00 20.05 128 ASN B O 1
ATOM 2894 N N . THR B 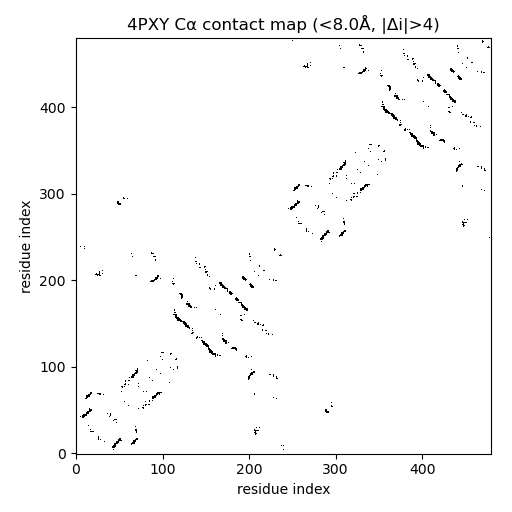1 112 ? 32.761 16.989 27.455 1.00 15.95 129 THR B N 1
ATOM 2895 C CA . THR B 1 112 ? 32.969 15.578 27.708 1.00 16.94 129 THR B CA 1
ATOM 2896 C C . THR B 1 112 ? 34.428 15.181 27.619 1.00 17.93 129 THR B C 1
ATOM 2897 O O . THR B 1 112 ? 34.929 14.410 28.459 1.00 16.88 129 THR B O 1
ATOM 2901 N N . HIS B 1 113 ? 35.109 15.667 26.568 1.00 18.02 130 HIS B N 1
ATOM 2902 C CA . HIS B 1 113 ? 36.546 15.327 26.364 1.00 16.68 130 HIS B CA 1
ATOM 2903 C C . HIS B 1 113 ? 36.837 13.843 26.403 1.00 15.95 130 HIS B C 1
ATOM 2904 O O . HIS B 1 113 ? 37.721 13.343 27.077 1.00 17.22 130 HIS B O 1
ATOM 2911 N N . TRP B 1 114 ? 36.009 13.141 25.614 1.00 14.55 131 TRP B N 1
ATOM 2912 C CA . TRP B 1 114 ? 36.204 11.710 25.404 1.00 14.31 131 TRP B CA 1
ATOM 2913 C C . TRP B 1 114 ? 36.073 11.417 23.913 1.00 14.35 131 TRP B C 1
ATOM 2914 O O . TRP B 1 114 ? 35.096 10.811 23.424 1.00 13.82 131 TRP B O 1
ATOM 2925 N N . PRO B 1 115 ? 37.082 11.822 23.140 1.00 14.58 132 PRO B N 1
ATOM 2926 C CA . PRO B 1 115 ? 36.929 11.651 21.692 1.00 15.78 132 PRO B CA 1
ATOM 2927 C C . PRO B 1 115 ? 36.757 10.233 21.195 1.00 14.83 132 PRO B C 1
ATOM 2928 O O . PRO B 1 115 ? 36.114 10.055 20.156 1.00 15.11 132 PRO B O 1
ATOM 2932 N N . TRP B 1 116 ? 37.342 9.244 21.872 1.00 13.92 133 TRP B N 1
ATOM 2933 C CA . TRP B 1 116 ? 37.138 7.866 21.466 1.00 13.18 133 TRP B CA 1
ATOM 2934 C C . TRP B 1 116 ? 35.645 7.564 21.426 1.00 13.38 133 TRP B C 1
ATOM 2935 O O . TRP B 1 116 ? 35.158 6.869 20.532 1.00 14.42 133 TRP B O 1
ATOM 2946 N N . PHE B 1 117 ? 34.929 8.020 22.436 1.00 14.42 134 PHE B N 1
ATOM 2947 C CA . PHE B 1 117 ? 33.494 7.696 22.556 1.00 13.35 134 PHE B CA 1
ATOM 2948 C C . PHE B 1 117 ? 32.665 8.411 21.509 1.00 13.18 134 PHE B C 1
ATOM 2949 O O . PH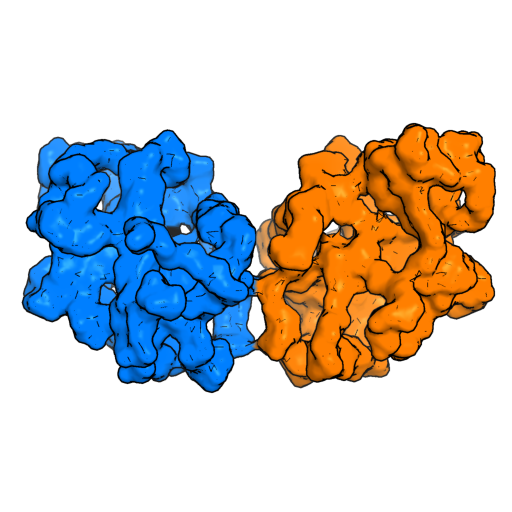E B 1 117 ? 31.708 7.844 20.951 1.00 13.62 134 PHE B O 1
ATOM 2957 N N . VAL B 1 118 ? 33.003 9.657 21.191 1.00 13.44 135 VAL B N 1
ATOM 2958 C CA . VAL B 1 118 ? 32.307 10.361 20.139 1.00 13.23 135 VAL B CA 1
ATOM 2959 C C . VAL B 1 118 ? 32.463 9.589 18.818 1.00 14.31 135 VAL B C 1
ATOM 2960 O O . VAL B 1 118 ? 31.489 9.383 18.087 1.00 12.74 135 VAL B O 1
ATOM 2964 N N . LYS B 1 119 ? 33.664 9.112 18.546 1.00 14.66 136 LYS B N 1
ATOM 2965 C CA A LYS B 1 119 ? 33.911 8.307 17.350 0.50 13.37 136 LYS B CA 1
ATOM 2966 C CA B LYS B 1 119 ? 33.911 8.270 17.364 0.50 13.61 136 LYS B CA 1
ATOM 2967 C C . LYS B 1 119 ? 33.141 6.960 17.421 1.00 12.90 136 LYS B C 1
ATOM 2968 O O . LYS B 1 119 ? 32.555 6.539 16.437 1.00 13.99 136 LYS B O 1
ATOM 2973 N N . PHE B 1 120 ? 33.150 6.325 18.586 1.00 12.13 137 PHE B N 1
ATOM 2974 C CA . PHE B 1 120 ? 32.446 5.048 18.801 1.00 11.46 137 PHE B CA 1
ATOM 2975 C C . PHE B 1 120 ? 30.958 5.239 18.448 1.00 10.87 137 PHE B C 1
ATOM 2976 O O . PHE B 1 120 ? 30.381 4.428 17.738 1.00 12.28 137 PHE B O 1
ATOM 2984 N N . LEU B 1 121 ? 30.361 6.355 18.873 1.00 11.25 138 LEU B N 1
ATOM 2985 C CA . LEU B 1 121 ? 28.960 6.619 18.574 1.00 11.30 138 LEU B CA 1
ATOM 2986 C C . LEU B 1 121 ? 28.658 6.935 17.125 1.00 12.53 138 LEU B C 1
ATOM 2987 O O . LEU B 1 121 ? 27.499 6.931 16.746 1.00 13.67 138 LEU B O 1
ATOM 2992 N N . GLY B 1 122 ? 29.679 7.226 16.338 1.00 12.63 139 GLY B N 1
ATOM 2993 C CA . GLY B 1 122 ? 29.534 7.592 14.947 1.00 12.39 139 GLY B CA 1
ATOM 2994 C C . GLY B 1 122 ? 29.760 9.046 14.626 1.00 14.44 139 GLY B C 1
ATOM 2995 O O . GLY B 1 122 ? 29.609 9.434 13.485 1.00 15.26 139 GLY B O 1
ATOM 2996 N N . GLY B 1 123 ? 30.191 9.835 15.598 1.00 13.14 140 GLY B N 1
ATOM 2997 C CA . GLY B 1 123 ? 30.583 11.208 15.369 1.00 14.12 140 GLY B CA 1
ATOM 2998 C C . GLY B 1 123 ? 29.722 12.287 15.975 1.00 14.23 140 GLY B C 1
ATOM 2999 O O . GLY B 1 123 ? 30.153 13.436 16.103 1.00 15.41 140 GLY B O 1
ATOM 3000 N N . GLY B 1 124 ? 28.531 11.926 16.424 1.00 13.67 141 GLY B N 1
ATOM 3001 C CA . GLY B 1 124 ? 27.578 12.922 16.853 1.00 14.49 141 GLY B CA 1
ATOM 3002 C C . GLY B 1 124 ? 27.751 13.459 18.232 1.00 12.82 141 GLY B C 1
ATOM 3003 O O . GLY B 1 124 ? 27.753 12.696 19.188 1.00 13.22 141 GLY B O 1
ATOM 3004 N N . VAL B 1 125 ? 27.830 14.771 18.340 1.00 12.49 142 VAL B N 1
ATOM 3005 C CA . VAL B 1 125 ? 27.818 15.508 19.600 1.00 11.90 142 VAL B CA 1
ATOM 3006 C C . VAL B 1 125 ? 26.390 16.027 19.813 1.00 11.31 142 VAL B C 1
ATOM 3007 O O . VAL B 1 125 ? 25.703 16.361 18.871 1.00 12.90 142 VAL B O 1
ATOM 3011 N N . PHE B 1 126 ? 25.950 16.074 21.076 1.00 12.00 143 PHE B N 1
ATOM 3012 C CA . PHE B 1 126 ? 24.579 16.512 21.343 1.00 12.18 143 PHE B CA 1
ATOM 3013 C C . PHE B 1 126 ? 24.337 17.883 20.725 1.00 13.37 143 PHE B C 1
ATOM 3014 O O . PHE B 1 126 ? 25.167 18.802 20.867 1.00 15.44 143 PHE B O 1
ATOM 3022 N N . TYR B 1 127 ? 23.190 18.048 20.085 1.00 12.63 144 TYR B N 1
ATOM 3023 C CA . TYR B 1 127 ? 22.852 19.272 19.413 1.00 15.14 144 TYR B CA 1
ATOM 3024 C C . TYR B 1 127 ? 21.601 19.920 19.980 1.00 17.29 144 TYR B C 1
ATOM 3025 O O . TYR B 1 127 ? 21.625 21.072 20.351 1.00 18.86 144 TYR B O 1
ATOM 3034 N N . CYS B 1 128 ? 20.483 19.199 20.006 1.00 15.90 145 CYS B N 1
ATOM 3035 C CA A CYS B 1 128 ? 19.241 19.788 20.545 0.67 15.78 145 CYS B CA 1
ATOM 3036 C CA B CYS B 1 128 ? 19.189 19.779 20.347 0.33 16.35 145 CYS B CA 1
ATOM 3037 C C . CYS B 1 128 ? 18.234 18.682 20.841 1.00 14.87 145 CYS B C 1
ATOM 3038 O O . CYS B 1 128 ? 18.480 17.520 20.577 1.00 12.85 145 CYS B O 1
ATOM 3043 N N . ASN B 1 129 ? 17.136 19.079 21.466 1.00 13.52 146 ASN B N 1
ATOM 3044 C CA . ASN B 1 129 ? 16.095 18.115 21.867 1.00 13.07 146 ASN B CA 1
ATOM 3045 C C . ASN B 1 129 ? 14.754 18.851 21.919 1.00 13.74 146 ASN B C 1
ATOM 3046 O O . ASN B 1 129 ? 14.709 20.047 22.114 1.00 15.84 146 ASN B O 1
ATOM 3051 N N . ASN B 1 130 ? 13.678 18.090 21.762 1.00 11.89 147 ASN B N 1
ATOM 3052 C CA . ASN B 1 130 ? 12.358 18.661 22.007 1.00 11.52 147 ASN B CA 1
ATOM 3053 C C . ASN B 1 130 ? 12.043 18.514 23.500 1.00 11.47 147 ASN B C 1
ATOM 3054 O O . ASN B 1 130 ? 12.641 17.713 24.232 1.00 11.50 147 ASN B O 1
ATOM 3059 N N . TRP B 1 131 ? 11.064 19.300 23.953 1.00 11.35 148 TRP B N 1
ATOM 3060 C CA . TRP B 1 131 ? 10.563 19.167 25.313 1.00 10.74 148 TRP B CA 1
ATOM 3061 C C . TRP B 1 131 ? 9.113 19.621 25.296 1.00 11.76 148 TRP B C 1
ATOM 3062 O O . TRP B 1 131 ? 8.821 20.620 24.674 1.00 11.67 148 TRP B O 1
ATOM 3073 N N . PRO B 1 132 ? 8.223 18.923 25.987 1.00 11.06 149 PRO B N 1
ATOM 3074 C CA . PRO B 1 132 ? 8.420 17.792 26.887 1.00 9.96 149 PRO B CA 1
ATOM 3075 C C . PRO B 1 132 ? 8.455 16.463 26.186 1.00 9.79 149 PRO B C 1
ATOM 3076 O O . PRO B 1 132 ? 8.145 16.379 24.976 1.00 11.26 149 PRO B O 1
ATOM 3080 N N . PRO B 1 133 ? 8.746 15.390 26.922 1.00 10.20 150 PRO B N 1
ATOM 3081 C CA . PRO B 1 133 ? 8.629 14.075 26.328 1.00 10.90 150 PRO B CA 1
ATOM 3082 C C . PRO B 1 133 ? 7.237 13.833 25.740 1.00 10.71 150 PRO B C 1
ATOM 3083 O O . PRO B 1 133 ? 6.232 14.234 26.310 1.00 12.09 150 PRO B O 1
ATOM 3087 N N . GLN B 1 134 ? 7.218 13.232 24.568 1.00 10.75 151 GLN B N 1
ATOM 3088 C CA . GLN B 1 134 ? 5.966 12.934 23.900 1.00 10.19 151 GLN B CA 1
ATOM 3089 C C . GLN B 1 134 ? 6.192 11.788 22.947 1.00 10.52 151 GLN B C 1
ATOM 3090 O O . GLN B 1 134 ? 7.327 11.544 22.462 1.00 11.11 151 GLN B O 1
ATOM 3096 N N . PRO B 1 135 ? 5.118 11.056 22.591 1.00 9.91 152 PRO B N 1
ATOM 3097 C CA . PRO B 1 135 ? 5.224 10.031 21.531 1.00 9.92 152 PRO B CA 1
ATOM 3098 C C . PRO B 1 135 ? 5.509 10.725 20.208 1.00 10.22 152 PRO B C 1
ATOM 3099 O O . PRO B 1 135 ? 5.206 11.904 20.044 1.00 9.99 152 PRO B O 1
ATOM 3103 N N . VAL B 1 136 ? 6.033 9.977 19.279 1.00 10.31 153 VAL B N 1
ATOM 3104 C CA . VAL B 1 136 ? 6.356 10.462 17.943 1.00 10.46 153 VAL B CA 1
ATOM 3105 C C . VAL B 1 136 ? 6.177 9.341 16.934 1.00 11.28 153 VAL B C 1
ATOM 3106 O O . VAL B 1 136 ? 6.331 8.155 17.264 1.00 11.52 153 VAL B O 1
ATOM 3110 N N . LEU B 1 137 ? 5.906 9.720 15.688 1.00 9.93 154 LEU B N 1
ATOM 3111 C CA . LEU B 1 137 ? 5.889 8.789 14.555 1.00 10.30 154 LEU B CA 1
ATOM 3112 C C . LEU B 1 137 ? 7.341 8.448 14.192 1.00 10.89 154 LEU B C 1
ATOM 3113 O O . LEU B 1 137 ? 8.175 9.340 14.009 1.00 10.79 154 LEU B O 1
ATOM 3118 N N . VAL B 1 138 ? 7.667 7.160 14.133 1.00 10.58 155 VAL B N 1
ATOM 3119 C CA . VAL B 1 138 ? 8.997 6.696 13.762 1.00 11.32 155 VAL B CA 1
ATOM 3120 C C . VAL B 1 138 ? 8.882 5.806 12.507 1.00 12.37 155 VAL B C 1
ATOM 3121 O O . VAL B 1 138 ? 7.872 5.164 12.265 1.00 13.16 155 VAL B O 1
ATOM 3125 N N . GLU B 1 139 ? 9.966 5.763 11.768 1.00 12.21 156 GLU B N 1
ATOM 3126 C CA A GLU B 1 139 ? 10.080 5.104 10.491 0.50 12.70 156 GLU B CA 1
ATOM 3127 C CA B GLU B 1 139 ? 10.052 5.046 10.528 0.50 13.29 156 GLU B CA 1
ATOM 3128 C C . GLU B 1 139 ? 11.287 4.175 10.519 1.00 12.80 156 GLU B C 1
ATOM 3129 O O . GLU B 1 139 ? 12.360 4.589 10.920 1.00 13.50 156 GLU B O 1
ATOM 3140 N N . VAL B 1 140 ? 11.091 2.955 10.031 1.00 12.08 157 VAL B N 1
ATOM 3141 C CA . VAL B 1 140 ? 12.142 1.967 9.862 1.00 11.76 157 VAL B CA 1
ATOM 3142 C C . VAL B 1 140 ? 12.931 2.303 8.609 1.00 13.43 157 VAL B C 1
ATOM 3143 O O . VAL B 1 140 ? 12.372 2.389 7.468 1.00 14.70 157 VAL B O 1
ATOM 3147 N N . ASP B 1 141 ? 14.250 2.451 8.759 1.00 12.62 158 ASP B N 1
ATOM 3148 C CA . ASP B 1 141 ? 15.107 2.799 7.613 1.00 15.95 158 ASP B CA 1
ATOM 3149 C C . ASP B 1 141 ? 15.458 1.624 6.731 1.00 17.02 158 ASP B C 1
ATOM 3150 O O . ASP B 1 141 ? 15.563 1.812 5.509 1.00 19.26 158 ASP B O 1
ATOM 3155 N N . ASN B 1 142 ? 15.656 0.437 7.293 1.00 15.53 159 ASN B N 1
ATOM 3156 C CA . ASN B 1 142 ? 15.993 -0.770 6.574 1.00 14.32 159 ASN B CA 1
ATOM 3157 C C . ASN B 1 142 ? 15.077 -1.874 7.045 1.00 15.65 159 ASN B C 1
ATOM 3158 O O . ASN B 1 142 ? 15.274 -2.395 8.148 1.00 17.94 159 ASN B O 1
ATOM 3163 N N . GLU B 1 143 ? 14.066 -2.180 6.272 1.00 16.22 160 GLU B N 1
ATOM 3164 C CA . GLU B 1 143 ? 13.044 -3.123 6.702 1.00 17.00 160 GLU B CA 1
ATOM 3165 C C . GLU B 1 143 ? 13.483 -4.558 6.745 1.00 18.89 160 GLU B C 1
ATOM 3166 O O . GLU B 1 143 ? 12.738 -5.414 7.192 1.00 19.60 160 GLU B O 1
ATOM 3172 N N . GLU B 1 144 ? 14.653 -4.847 6.211 1.00 16.03 161 GLU B N 1
ATOM 3173 C CA . GLU B 1 144 ? 15.203 -6.210 6.217 1.00 20.04 161 GLU B CA 1
ATOM 3174 C C . GLU B 1 144 ? 16.195 -6.487 7.324 1.00 16.76 161 GLU B C 1
ATOM 3175 O O . GLU B 1 144 ? 16.623 -7.610 7.510 1.00 17.77 161 GLU B O 1
ATOM 3181 N N . HIS B 1 145 ? 16.578 -5.482 8.080 1.00 14.39 162 HIS B N 1
ATOM 3182 C CA . HIS B 1 145 ? 17.637 -5.681 9.083 1.00 14.00 162 HIS B CA 1
ATOM 3183 C C . HIS B 1 145 ? 17.140 -6.556 10.233 1.00 14.21 162 HIS B C 1
ATOM 3184 O O . HIS B 1 145 ? 15.972 -6.456 10.576 1.00 12.94 162 HIS B O 1
ATOM 3191 N N . PRO B 1 146 ? 18.014 -7.347 10.876 1.00 12.89 163 PRO B N 1
ATOM 3192 C CA . PRO B 1 146 ? 17.525 -8.155 11.989 1.00 14.02 163 PRO B CA 1
ATOM 3193 C C . PRO B 1 146 ? 16.884 -7.396 13.123 1.00 13.08 163 PRO B C 1
ATOM 3194 O O . PRO B 1 146 ? 16.000 -7.949 13.816 1.00 13.62 163 PRO B O 1
ATOM 3198 N N . VAL B 1 147 ? 17.246 -6.138 13.328 1.00 11.76 164 VAL B N 1
ATOM 3199 C CA . VAL B 1 147 ? 16.640 -5.358 14.373 1.00 11.45 164 VAL B CA 1
ATOM 3200 C C . VAL B 1 147 ? 15.200 -4.923 14.070 1.00 12.58 164 VAL B C 1
ATOM 3201 O O . VAL B 1 147 ? 14.419 -4.690 14.991 1.00 14.10 164 VAL B O 1
ATOM 3205 N N . THR B 1 148 ? 14.884 -4.797 12.766 1.00 11.02 165 THR B N 1
ATOM 3206 C CA . THR B 1 148 ? 13.632 -4.177 12.389 1.00 12.16 165 THR B CA 1
ATOM 3207 C C . THR B 1 148 ? 12.766 -5.004 11.426 1.00 13.38 165 THR B C 1
ATOM 3208 O O . THR B 1 148 ? 11.670 -4.540 11.052 1.00 13.30 165 THR B O 1
ATOM 3212 N N . LYS B 1 149 ? 13.186 -6.221 11.075 1.00 13.22 166 LYS B N 1
ATOM 3213 C CA . LYS B 1 149 ? 12.495 -7.014 10.048 1.00 15.14 166 LYS B CA 1
ATOM 3214 C C . LYS B 1 149 ? 11.082 -7.405 10.422 1.00 14.29 166 LYS B C 1
ATOM 3215 O O . LYS B 1 149 ? 10.266 -7.628 9.551 1.00 15.16 166 LYS B O 1
ATOM 3221 N N . ASN B 1 150 ? 10.836 -7.502 11.718 1.00 12.28 167 ASN B N 1
ATOM 3222 C CA . ASN B 1 150 ? 9.534 -7.854 12.234 1.00 12.61 167 ASN B CA 1
ATOM 3223 C C . ASN B 1 150 ? 8.821 -6.678 12.892 1.00 13.68 167 ASN B C 1
ATOM 3224 O O . ASN B 1 150 ? 7.896 -6.882 13.697 1.00 13.53 167 ASN B O 1
ATOM 3229 N N . LEU B 1 151 ? 9.229 -5.454 12.549 1.00 13.04 168 LEU B N 1
ATOM 3230 C CA . LEU B 1 151 ? 8.508 -4.281 12.997 1.00 14.22 168 LEU B CA 1
ATOM 3231 C C . LEU B 1 151 ? 7.697 -3.668 11.873 1.00 13.96 168 LEU B C 1
ATOM 3232 O O . LEU B 1 151 ? 8.102 -3.806 10.699 1.00 15.24 168 LEU B O 1
ATOM 3237 N N . PRO B 1 152 ? 6.577 -3.025 12.179 1.00 14.39 169 PRO B N 1
ATOM 3238 C CA . PRO B 1 152 ? 5.861 -2.240 11.184 1.00 14.50 169 PRO B CA 1
ATOM 3239 C C . PRO B 1 152 ? 6.804 -1.194 10.608 1.00 13.40 169 PRO B C 1
ATOM 3240 O O . PRO B 1 152 ? 7.639 -0.659 11.333 1.00 14.88 169 PRO B O 1
ATOM 3244 N N . ALA B 1 153 ? 6.623 -0.877 9.333 1.00 15.37 170 ALA B N 1
ATOM 3245 C CA . ALA B 1 153 ? 7.543 0.075 8.693 1.00 15.22 170 ALA B CA 1
ATOM 3246 C C . ALA B 1 153 ? 7.477 1.460 9.312 1.00 13.92 170 ALA B C 1
ATOM 3247 O O . ALA B 1 153 ? 8.415 2.242 9.219 1.00 13.37 170 ALA B O 1
ATOM 3249 N N . SER B 1 154 ? 6.330 1.806 9.870 1.00 12.11 171 SER B N 1
ATOM 3250 C CA . SER B 1 154 ? 6.211 3.039 10.646 1.00 13.22 171 SER B CA 1
ATOM 3251 C C . SER B 1 154 ? 5.246 2.752 11.788 1.00 12.07 171 SER B C 1
ATOM 3252 O O . SER B 1 154 ? 4.389 1.858 11.681 1.00 13.39 171 SER B O 1
ATOM 3255 N N . PHE B 1 155 ? 5.451 3.414 12.927 1.00 12.17 172 PHE B N 1
ATOM 3256 C CA . PHE B 1 155 ? 4.614 3.256 14.135 1.00 11.92 172 PHE B CA 1
ATOM 3257 C C . PHE B 1 155 ? 4.872 4.420 15.037 1.00 11.71 172 PHE B C 1
ATOM 3258 O O . PHE B 1 155 ? 5.864 5.151 14.879 1.00 11.68 172 PHE B O 1
ATOM 3266 N N . VAL B 1 156 ? 4.006 4.568 16.012 1.00 12.31 173 VAL B N 1
ATOM 3267 C CA . VAL B 1 156 ? 4.161 5.605 17.030 1.00 11.27 173 VAL B CA 1
ATOM 3268 C C . VAL B 1 156 ? 4.926 4.984 18.200 1.00 10.79 173 VAL B C 1
ATOM 3269 O O . VAL B 1 156 ? 4.458 3.990 18.785 1.00 13.07 173 VAL B O 1
ATOM 3273 N N . ALA B 1 157 ? 6.052 5.577 18.565 1.00 11.41 174 ALA B N 1
ATOM 3274 C CA . ALA B 1 157 ? 6.812 5.184 19.757 1.00 10.75 174 ALA B CA 1
ATOM 3275 C C . ALA B 1 157 ? 6.266 5.943 20.944 1.00 12.27 174 ALA B C 1
ATOM 3276 O O . ALA B 1 157 ? 5.873 7.115 20.828 1.00 12.90 174 ALA B O 1
ATOM 3278 N N . PRO B 1 158 ? 6.242 5.327 22.138 1.00 12.77 175 PRO B N 1
ATOM 3279 C CA . PRO B 1 158 ? 5.824 6.039 23.327 1.00 12.76 175 PRO B CA 1
ATOM 3280 C C . PRO B 1 158 ? 6.702 7.195 23.712 1.00 10.26 175 PRO B C 1
ATOM 3281 O O . PRO B 1 158 ? 7.760 7.414 23.122 1.00 11.90 175 PRO B O 1
ATOM 3285 N N . ALA B 1 159 ? 6.268 7.951 24.706 1.00 10.79 176 ALA B N 1
ATOM 3286 C CA . ALA B 1 159 ? 6.863 9.249 24.975 1.00 12.53 176 ALA B CA 1
ATOM 3287 C C . ALA B 1 159 ? 8.319 9.144 25.417 1.00 13.24 176 ALA B C 1
ATOM 3288 O O . ALA B 1 159 ? 8.671 8.322 26.297 1.00 13.31 176 ALA B O 1
ATOM 3290 N N . SER B 1 160 ? 9.103 10.037 24.853 1.00 11.54 177 SER B N 1
ATOM 3291 C CA . SER B 1 160 ? 10.463 10.328 25.302 1.00 12.06 177 SER B CA 1
ATOM 3292 C C . SER B 1 160 ? 10.762 11.723 24.853 1.00 11.38 177 SER B C 1
ATOM 3293 O O . SER B 1 160 ? 10.039 12.295 23.990 1.00 11.47 177 SER B O 1
ATOM 3296 N N . GLU B 1 161 ? 11.793 12.331 25.425 1.00 11.89 178 GLU B N 1
ATOM 3297 C CA . GLU B 1 161 ? 12.416 13.484 24.733 1.00 11.78 178 GLU B CA 1
ATOM 3298 C C . GLU B 1 161 ? 13.479 12.929 23.835 1.00 14.13 178 GLU B C 1
ATOM 3299 O O . GLU B 1 161 ? 14.012 11.833 24.093 1.00 15.24 178 GLU B O 1
ATOM 3305 N N . TRP B 1 162 ? 13.623 13.563 22.696 1.00 11.48 179 TRP B N 1
ATOM 3306 C CA . TRP B 1 162 ? 14.375 13.043 21.576 1.00 11.51 179 TRP B CA 1
ATOM 3307 C C . TRP B 1 162 ? 15.527 13.980 21.218 1.00 10.72 179 TRP B C 1
ATOM 3308 O O . TRP B 1 162 ? 15.378 15.168 21.250 1.00 11.96 179 TRP B O 1
ATOM 3319 N N . TYR B 1 163 ? 16.688 13.400 20.902 1.00 10.48 180 TYR B N 1
ATOM 3320 C CA . TYR B 1 163 ? 17.927 14.168 20.638 1.00 11.61 180 TYR B CA 1
ATOM 3321 C C . TYR B 1 163 ? 18.301 14.196 19.178 1.00 11.47 180 TYR B C 1
ATOM 3322 O O . TYR B 1 163 ? 18.290 13.199 18.511 1.00 11.07 180 TYR B O 1
ATOM 3331 N N . GLN B 1 164 ? 18.687 15.385 18.720 1.00 11.28 181 GLN B N 1
ATOM 3332 C CA . GLN B 1 164 ? 19.476 15.561 17.495 1.00 11.90 181 GLN B CA 1
ATOM 3333 C C . GLN B 1 164 ? 20.948 15.744 17.897 1.00 12.32 181 GLN B C 1
ATOM 3334 O O . GLN B 1 164 ? 21.276 16.190 18.990 1.00 12.62 181 GLN B O 1
ATOM 3340 N N . TRP B 1 165 ? 21.807 15.383 16.944 1.00 11.89 182 TRP B N 1
ATOM 3341 C CA . TRP B 1 165 ? 23.253 15.375 17.098 1.00 13.05 182 TRP B CA 1
ATOM 3342 C C . TRP B 1 165 ? 23.859 16.151 15.947 1.00 13.50 182 TRP B C 1
ATOM 3343 O O . TRP B 1 165 ? 23.253 16.324 14.899 1.00 13.53 182 TRP B O 1
ATOM 3354 N N . THR B 1 166 ? 25.063 16.655 16.156 1.00 13.05 183 THR B N 1
ATOM 3355 C CA . THR B 1 166 ? 25.864 17.261 15.080 1.00 13.97 183 THR B CA 1
ATOM 3356 C C . THR B 1 166 ? 27.237 16.710 15.092 1.00 13.97 183 THR B C 1
ATOM 3357 O O . THR B 1 166 ? 27.890 16.726 16.117 1.00 14.55 183 THR B O 1
ATOM 3361 N N . PRO B 1 167 ? 27.690 16.186 13.940 1.00 14.44 184 PRO B N 1
ATOM 3362 C CA . PRO B 1 167 ? 26.910 15.861 12.752 1.00 13.90 184 PRO B CA 1
ATOM 3363 C C . PRO B 1 167 ? 25.874 14.795 13.091 1.00 12.69 184 PRO B C 1
ATOM 3364 O O . PRO B 1 167 ? 25.979 14.166 14.132 1.00 13.89 184 PRO B O 1
ATOM 3368 N N . SER B 1 168 ? 24.878 14.636 12.236 1.00 13.16 185 SER B N 1
ATOM 3369 C CA . SER B 1 168 ? 23.974 13.488 12.341 1.00 13.73 185 SER B CA 1
ATOM 3370 C C . SER B 1 168 ? 24.794 12.206 12.255 1.00 12.87 185 SER B C 1
ATOM 3371 O O . SER B 1 168 ? 25.697 12.105 11.412 1.00 13.56 185 SER B O 1
ATOM 3374 N N . PRO B 1 169 ? 24.482 11.175 13.057 1.00 13.22 186 PRO B N 1
ATOM 3375 C CA . PRO B 1 169 ? 25.157 9.888 12.820 1.00 12.66 186 PRO B CA 1
ATOM 3376 C C . PRO B 1 169 ? 24.999 9.362 11.405 1.00 12.37 186 PRO B C 1
ATOM 3377 O O . PRO B 1 169 ? 25.853 8.600 10.950 1.00 12.57 186 PRO B O 1
ATOM 3381 N N . ARG B 1 170 ? 23.914 9.713 10.738 1.00 12.29 187 ARG B N 1
ATOM 3382 C CA . ARG B 1 170 ? 23.697 9.264 9.363 1.00 12.88 187 ARG B CA 1
ATOM 3383 C C . ARG B 1 170 ? 24.804 9.718 8.398 1.00 14.79 187 ARG B C 1
ATOM 3384 O O . ARG B 1 170 ? 25.059 9.105 7.357 1.00 13.45 187 ARG B O 1
ATOM 3392 N N . GLN B 1 171 ? 25.463 10.834 8.705 1.00 13.85 188 GLN B N 1
ATOM 3393 C CA . GLN B 1 171 ? 26.505 11.382 7.841 1.00 13.75 188 GLN B CA 1
ATOM 3394 C C . GLN B 1 171 ? 27.708 10.486 7.769 1.00 15.44 188 GLN B C 1
ATOM 3395 O O . GLN B 1 171 ? 28.518 10.626 6.858 1.00 15.72 188 GLN B O 1
ATOM 3401 N N . ASN B 1 172 ? 27.853 9.586 8.732 1.00 13.60 189 ASN B N 1
ATOM 3402 C CA . ASN B 1 172 ? 28.952 8.674 8.800 1.00 13.50 189 ASN B CA 1
ATOM 3403 C C . ASN B 1 172 ? 28.639 7.425 7.977 1.00 15.66 189 ASN B C 1
ATOM 3404 O O . ASN B 1 172 ? 27.680 6.721 8.282 1.00 14.82 189 ASN B O 1
ATOM 3409 N N . LYS B 1 173 ? 29.389 7.177 6.897 1.00 17.34 190 LYS B N 1
ATOM 3410 C CA . LYS B 1 173 ? 29.087 6.023 6.048 1.00 18.73 190 LYS B CA 1
ATOM 3411 C C . LYS B 1 173 ? 29.267 4.685 6.744 1.00 19.23 190 LYS B C 1
ATOM 3412 O O . LYS B 1 173 ? 28.736 3.670 6.281 1.00 20.35 190 LYS B O 1
ATOM 3418 N N . ASP B 1 174 ? 29.984 4.680 7.863 1.00 16.39 191 ASP B N 1
ATOM 3419 C CA . ASP B 1 174 ? 30.120 3.461 8.661 1.00 16.13 191 ASP B CA 1
ATOM 3420 C C . ASP B 1 174 ? 28.966 3.219 9.618 1.00 14.60 191 ASP B C 1
ATOM 3421 O O . ASP B 1 174 ? 28.906 2.155 10.234 1.00 14.41 191 ASP B O 1
ATOM 3426 N N . VAL B 1 175 ? 28.069 4.171 9.745 1.00 13.80 192 VAL B N 1
ATOM 3427 C CA . VAL B 1 175 ? 26.864 4.034 10.551 1.00 12.17 192 VAL B CA 1
ATOM 3428 C C . VAL B 1 175 ? 25.710 3.569 9.712 1.00 12.55 192 VAL B C 1
ATOM 3429 O O . VAL B 1 175 ? 25.534 4.059 8.569 1.00 12.90 192 VAL B O 1
ATOM 3433 N N . GLU B 1 176 ? 24.965 2.564 10.189 1.00 11.68 193 GLU B N 1
ATOM 3434 C CA . GLU B 1 176 ? 23.668 2.226 9.603 1.00 13.02 193 GLU B CA 1
ATOM 3435 C C . GLU B 1 176 ? 22.602 2.731 10.564 1.00 12.70 193 GLU B C 1
ATOM 3436 O O . GLU B 1 176 ? 22.490 2.295 11.716 1.00 12.30 193 GLU B O 1
ATOM 3442 N N . VAL B 1 177 ? 21.832 3.678 10.070 1.00 12.51 194 VAL B N 1
ATOM 3443 C CA . VAL B 1 177 ? 20.640 4.152 10.782 1.00 11.94 194 VAL B CA 1
ATOM 3444 C C . VAL B 1 177 ? 19.515 3.112 10.575 1.00 12.18 194 VAL B C 1
ATOM 3445 O O . VAL B 1 177 ? 19.250 2.725 9.456 1.00 12.64 194 VAL B O 1
ATOM 3449 N N . LEU B 1 178 ? 18.895 2.748 11.670 1.00 10.93 195 LEU B N 1
ATOM 3450 C CA . LEU B 1 178 ? 17.852 1.721 11.672 1.00 11.44 195 LEU B CA 1
ATOM 3451 C C . LEU B 1 178 ? 16.449 2.242 11.933 1.00 12.24 195 LEU B C 1
ATOM 3452 O O . LEU B 1 178 ? 15.499 1.655 11.440 1.00 14.39 195 LEU B O 1
ATOM 3457 N N . LEU B 1 179 ? 16.337 3.296 12.712 1.00 11.33 196 LEU B N 1
ATOM 3458 C CA . LEU B 1 179 ? 15.023 3.930 12.988 1.00 11.06 196 LEU B CA 1
ATOM 3459 C C . LEU B 1 179 ? 15.217 5.417 13.076 1.00 10.38 196 LEU B C 1
ATOM 3460 O O . LEU B 1 179 ? 16.220 5.884 13.604 1.00 11.17 196 LEU B O 1
ATOM 3465 N N . SER B 1 180 ? 14.253 6.165 12.526 1.00 12.25 197 SER B N 1
ATOM 3466 C CA . SER B 1 180 ? 14.332 7.636 12.477 1.00 11.35 197 SER B CA 1
ATOM 3467 C C . SER B 1 180 ? 13.008 8.215 12.911 1.00 11.07 197 SER B C 1
ATOM 3468 O O . SER B 1 180 ? 11.944 7.618 12.694 1.00 11.45 197 SER B O 1
ATOM 3471 N N . LEU B 1 181 ? 13.051 9.384 13.553 1.00 12.49 198 LEU B N 1
ATOM 3472 C CA . LEU B 1 181 ? 11.869 10.122 13.906 1.00 13.35 198 LEU B CA 1
ATOM 3473 C C . LEU B 1 181 ? 11.418 10.789 12.629 1.00 13.99 198 LEU B C 1
ATOM 3474 O O . LEU B 1 181 ? 12.227 11.445 11.945 1.00 15.43 198 LEU B O 1
ATOM 3479 N N . SER B 1 182 ? 10.158 10.615 12.233 1.00 12.72 199 SER B N 1
ATOM 3480 C CA . SER B 1 182 ? 9.712 11.166 10.978 1.00 13.50 199 SER B CA 1
ATOM 3481 C C . SER B 1 182 ? 9.654 12.697 10.950 1.00 12.91 199 SER B C 1
ATOM 3482 O O . SER B 1 182 ? 9.261 13.318 11.942 1.00 12.71 199 SER B O 1
ATOM 3485 N N . PRO B 1 183 ? 9.987 13.297 9.807 1.00 15.05 200 PRO B N 1
ATOM 3486 C CA . PRO B 1 183 ? 9.779 14.749 9.725 1.00 14.26 200 PRO B CA 1
ATOM 3487 C C . PRO B 1 183 ? 8.315 15.181 9.761 1.00 14.00 200 PRO B C 1
ATOM 3488 O O . PRO B 1 183 ? 8.004 16.376 9.935 1.00 14.15 200 PRO B O 1
ATOM 3492 N N . LYS B 1 184 ? 7.388 14.244 9.630 1.00 12.83 201 LYS B N 1
ATOM 3493 C CA . LYS B 1 184 ? 5.976 14.526 9.776 1.00 12.70 201 LYS B CA 1
ATOM 3494 C C . LYS B 1 184 ? 5.677 15.005 11.206 1.00 12.36 201 LYS B C 1
ATOM 3495 O O . LYS B 1 184 ? 4.603 15.580 11.450 1.00 12.23 201 LYS B O 1
ATOM 3501 N N . ASN B 1 185 ? 6.574 14.734 12.145 1.00 11.16 202 ASN B N 1
ATOM 3502 C CA . ASN B 1 185 ? 6.422 15.238 13.512 1.00 11.23 202 ASN B CA 1
ATOM 3503 C C . ASN B 1 185 ? 6.683 16.724 13.707 1.00 12.08 202 ASN B C 1
ATOM 3504 O O . ASN B 1 185 ? 6.305 17.292 14.746 1.00 13.49 202 ASN B O 1
ATOM 3509 N N . TYR B 1 186 ? 7.324 17.335 12.726 1.00 12.36 203 TYR B N 1
ATOM 3510 C CA . TYR B 1 186 ? 7.685 18.778 12.840 1.00 12.57 203 TYR B CA 1
ATOM 3511 C C . TYR B 1 186 ? 6.492 19.665 12.564 1.00 14.26 203 TYR B C 1
ATOM 3512 O O . TYR B 1 186 ? 5.682 19.379 11.674 1.00 15.00 203 TYR B O 1
ATOM 3521 N N . PRO B 1 187 ? 6.413 20.807 13.268 1.00 13.23 204 PRO B N 1
ATOM 3522 C CA . PRO B 1 187 ? 7.206 21.207 14.419 1.00 13.89 204 PRO B CA 1
ATOM 3523 C C . PRO B 1 187 ? 6.932 20.396 15.676 1.00 12.67 204 PRO B C 1
ATOM 3524 O O . PRO B 1 187 ? 5.775 20.143 15.981 1.00 14.86 204 PRO B O 1
ATOM 3528 N N . LEU B 1 188 ? 8.001 19.974 16.309 1.00 13.60 205 LEU B N 1
ATOM 3529 C CA . LEU B 1 188 ? 7.960 18.996 17.395 1.00 12.14 205 LEU B CA 1
ATOM 3530 C C . LEU B 1 188 ? 8.353 19.715 18.690 1.00 11.46 205 LEU B C 1
ATOM 3531 O O . LEU B 1 188 ? 9.487 20.127 18.860 1.00 12.62 205 LEU B O 1
ATOM 3536 N N . GLY B 1 189 ? 7.401 19.788 19.624 1.00 11.18 206 GLY B N 1
ATOM 3537 C CA . GLY B 1 189 ? 7.676 20.337 20.935 1.00 12.44 206 GLY B CA 1
ATOM 3538 C C . GLY B 1 189 ? 6.663 21.365 21.358 1.00 13.05 206 GLY B C 1
ATOM 3539 O O . GLY B 1 189 ? 5.964 22.004 20.557 1.00 12.52 206 GLY B O 1
ATOM 3540 N N . ILE B 1 190 ? 6.534 21.490 22.679 1.00 12.37 207 ILE B N 1
ATOM 3541 C CA . ILE B 1 190 ? 5.652 22.487 23.304 1.00 12.62 207 ILE B CA 1
ATOM 3542 C C . ILE B 1 190 ? 6.482 23.534 24.037 1.00 14.21 207 ILE B C 1
ATOM 3543 O O . ILE B 1 190 ? 6.310 24.735 23.827 1.00 17.02 207 ILE B O 1
ATOM 3548 N N . LYS B 1 191 ? 7.395 23.100 24.920 1.00 13.03 208 LYS B N 1
ATOM 3549 C CA . LYS B 1 191 ? 8.330 24.020 25.514 1.00 12.65 208 LYS B CA 1
ATOM 3550 C C . LYS B 1 191 ? 9.472 24.352 24.566 1.00 13.04 208 LYS B C 1
ATOM 3551 O O . LYS B 1 191 ? 9.686 25.536 24.256 1.00 14.83 208 LYS B O 1
ATOM 3557 N N . ASP B 1 192 ? 10.237 23.338 24.179 1.00 12.40 209 ASP B N 1
ATOM 3558 C CA . ASP B 1 192 ? 11.398 23.467 23.322 1.00 13.73 209 ASP B CA 1
ATOM 3559 C C . ASP B 1 192 ? 11.047 22.742 22.008 1.00 14.07 209 ASP B C 1
ATOM 3560 O O . ASP B 1 192 ? 10.713 21.560 21.992 1.00 12.64 209 ASP B O 1
ATOM 3565 N N . VAL B 1 193 ? 11.073 23.512 20.922 1.00 13.19 210 VAL B N 1
ATOM 3566 C CA . VAL B 1 193 ? 10.497 23.130 19.656 1.00 13.23 210 VAL B CA 1
ATOM 3567 C C . VAL B 1 193 ? 11.585 22.899 18.625 1.00 14.14 210 VAL B C 1
ATOM 3568 O O . VAL B 1 193 ? 12.412 23.785 18.398 1.00 16.67 210 VAL B O 1
ATOM 3572 N N . VAL B 1 194 ? 11.575 21.739 18.008 1.00 12.97 211 VAL B N 1
ATOM 3573 C CA . VAL B 1 194 ? 12.511 21.376 16.940 1.00 13.86 211 VAL B CA 1
ATOM 3574 C C . VAL B 1 194 ? 11.737 21.442 15.634 1.00 13.82 211 VAL B C 1
ATOM 3575 O O . VAL B 1 194 ? 10.683 20.864 15.474 1.00 13.28 211 VAL B O 1
ATOM 3579 N N . ASN B 1 195 ? 12.294 22.171 14.667 1.00 14.48 212 ASN B N 1
ATOM 3580 C CA . ASN B 1 195 ? 11.538 22.539 13.448 1.00 16.58 212 ASN B CA 1
ATOM 3581 C C . ASN B 1 195 ? 11.996 21.865 12.177 1.00 14.89 212 ASN B C 1
ATOM 3582 O O . ASN B 1 195 ? 11.238 21.809 11.221 1.00 17.66 212 ASN B O 1
ATOM 3587 N N . PHE B 1 196 ? 13.229 21.354 12.169 1.00 13.78 213 PHE B N 1
ATOM 3588 C CA . PHE B 1 196 ? 13.752 20.704 10.987 1.00 16.77 213 PHE B CA 1
ATOM 3589 C C . PHE B 1 196 ? 14.985 19.894 11.368 1.00 15.62 213 PHE B C 1
ATOM 3590 O O . PHE B 1 196 ? 15.498 19.972 12.500 1.00 14.85 213 PHE B O 1
ATOM 3598 N N . GLY B 1 197 ? 15.430 19.117 10.395 1.00 15.38 214 GLY B N 1
ATOM 3599 C CA . GLY B 1 197 ? 16.677 18.426 10.476 1.00 15.57 214 GLY B CA 1
ATOM 3600 C C . GLY B 1 197 ? 16.538 16.923 10.436 1.00 14.33 214 GLY B C 1
ATOM 3601 O O . GLY B 1 197 ? 15.487 16.359 10.702 1.00 14.22 214 GLY B O 1
ATOM 3602 N N . ASP B 1 198 ? 17.648 16.258 10.142 1.00 13.27 215 ASP B N 1
ATOM 3603 C CA . ASP B 1 198 ? 17.677 14.787 10.214 1.00 12.94 215 ASP B CA 1
ATOM 3604 C C . ASP B 1 198 ? 17.422 14.350 11.676 1.00 12.99 215 ASP B C 1
ATOM 3605 O O . ASP B 1 198 ? 17.841 15.046 12.636 1.00 14.09 215 ASP B O 1
ATOM 3610 N N . PHE B 1 199 ? 16.751 13.215 11.893 1.00 12.52 216 PHE B N 1
ATOM 3611 C CA . PHE B 1 199 ? 16.431 12.813 13.281 1.00 11.91 216 PHE B CA 1
ATOM 3612 C C . PHE B 1 199 ? 16.543 11.285 13.456 1.00 10.95 216 PHE B C 1
ATOM 3613 O O . PHE B 1 199 ? 15.587 10.603 13.860 1.00 11.12 216 PHE B O 1
ATOM 3621 N N . PRO B 1 200 ? 17.739 10.726 13.227 1.00 11.75 217 PRO B N 1
ATOM 3622 C CA . PRO B 1 200 ? 17.953 9.267 13.523 1.00 11.05 217 PRO B CA 1
ATOM 3623 C C . PRO B 1 200 ? 17.794 9.012 15.015 1.00 11.00 217 PRO B C 1
ATOM 3624 O O . PRO B 1 200 ? 18.225 9.837 15.825 1.00 11.80 217 PRO B O 1
ATOM 3628 N N . ILE B 1 201 ? 17.199 7.881 15.378 1.00 10.65 218 ILE B N 1
ATOM 3629 C CA . ILE B 1 201 ? 17.042 7.534 16.782 1.00 10.23 218 ILE B CA 1
ATOM 3630 C C . ILE B 1 201 ? 17.528 6.141 17.211 1.00 10.64 218 ILE B C 1
ATOM 3631 O O . ILE B 1 201 ? 17.695 5.892 18.379 1.00 11.70 218 ILE B O 1
ATOM 3636 N N . VAL B 1 202 ? 17.738 5.248 16.256 1.00 9.66 219 VAL B N 1
ATOM 3637 C CA . VAL B 1 202 ? 18.390 3.967 16.512 1.00 8.98 219 VAL B CA 1
ATOM 3638 C C . VAL B 1 202 ? 19.397 3.725 15.408 1.00 10.68 219 VAL B C 1
ATOM 3639 O O . VAL B 1 202 ? 19.084 3.883 14.227 1.00 11.16 219 VAL B O 1
ATOM 3643 N N . TRP B 1 203 ? 20.650 3.422 15.785 1.00 9.53 220 TRP B N 1
ATOM 3644 C CA . TRP B 1 203 ? 21.678 3.175 14.766 1.00 9.90 220 TRP B CA 1
ATOM 3645 C C . TRP B 1 203 ? 22.784 2.319 15.303 1.00 10.77 220 TRP B C 1
ATOM 3646 O O . TRP B 1 203 ? 22.882 2.097 16.508 1.00 11.21 220 TRP B O 1
ATOM 3657 N N . SER B 1 204 ? 23.628 1.871 14.396 1.00 11.24 221 SER B N 1
ATOM 3658 C CA . SER B 1 204 ? 24.818 1.104 14.734 1.00 11.30 221 SER B CA 1
ATOM 3659 C C . SER B 1 204 ? 26.005 1.578 13.964 1.00 12.39 221 SER B C 1
ATOM 3660 O O . SER B 1 204 ? 25.965 1.705 12.731 1.00 12.54 221 SER B O 1
ATOM 3663 N N . ASN B 1 205 ? 27.102 1.844 14.669 1.00 12.83 222 ASN B N 1
ATOM 3664 C CA . ASN B 1 205 ? 28.408 2.068 14.063 1.00 12.86 222 ASN B CA 1
ATOM 3665 C C . ASN B 1 205 ? 28.944 0.688 13.730 1.00 13.22 222 ASN B C 1
ATOM 3666 O O . ASN B 1 205 ? 29.285 -0.079 14.653 1.00 13.17 222 ASN B O 1
ATOM 3671 N N . LYS B 1 206 ? 28.977 0.393 12.450 1.00 13.54 223 LYS B N 1
ATOM 3672 C CA . LYS B 1 206 ? 29.365 -0.945 11.982 1.00 14.93 223 LYS B CA 1
ATOM 3673 C C . LYS B 1 206 ? 30.801 -1.320 12.300 1.00 14.77 223 LYS B C 1
ATOM 3674 O O . LYS B 1 206 ? 31.198 -2.489 12.122 1.00 15.80 223 LYS B O 1
ATOM 3680 N N . ASN B 1 207 ? 31.627 -0.385 12.729 1.00 14.36 224 ASN B N 1
ATOM 3681 C CA . ASN B 1 207 ? 32.957 -0.720 13.199 1.00 14.83 224 ASN B CA 1
ATOM 3682 C C . ASN B 1 207 ? 32.988 -1.438 14.560 1.00 15.26 224 ASN B C 1
ATOM 3683 O O . ASN B 1 207 ? 34.055 -1.955 14.936 1.00 16.03 224 ASN B O 1
ATOM 3688 N N . TYR B 1 208 ? 31.859 -1.472 15.251 1.00 13.70 225 TYR B N 1
ATOM 3689 C CA . TYR B 1 208 ? 31.780 -2.072 16.567 1.00 13.07 225 TYR B CA 1
ATOM 3690 C C . TYR B 1 208 ? 30.536 -2.935 16.639 1.00 13.72 225 TYR B C 1
ATOM 3691 O O . TYR B 1 208 ? 29.581 -2.768 15.832 1.00 14.22 225 TYR B O 1
ATOM 3700 N N . ARG B 1 209 ? 30.489 -3.824 17.650 1.00 10.89 226 ARG B N 1
ATOM 3701 C CA . ARG B 1 209 ? 29.325 -4.664 17.862 1.00 11.58 226 ARG B CA 1
ATOM 3702 C C . ARG B 1 209 ? 28.419 -3.914 18.849 1.00 11.04 226 ARG B C 1
ATOM 3703 O O . ARG B 1 209 ? 28.481 -4.121 20.077 1.00 11.50 226 ARG B O 1
ATOM 3719 N N . ILE B 1 211 ? 24.743 -1.167 19.402 1.00 9.72 228 ILE B N 1
ATOM 3720 C CA . ILE B 1 211 ? 23.548 -0.461 18.926 1.00 10.01 228 ILE B CA 1
ATOM 3721 C C . ILE B 1 211 ? 23.220 0.611 19.952 1.00 9.29 228 ILE B C 1
ATOM 3722 O O . ILE B 1 211 ? 23.371 0.413 21.169 1.00 9.59 228 ILE B O 1
ATOM 3727 N N . TYR B 1 212 ? 22.728 1.755 19.447 1.00 10.57 229 TYR B N 1
ATOM 3728 C CA . TYR B 1 212 ? 22.219 2.863 20.274 1.00 9.95 229 TYR B CA 1
ATOM 3729 C C . TYR B 1 212 ? 20.760 3.093 19.969 1.00 9.61 229 TYR B C 1
ATOM 3730 O O . TYR B 1 212 ? 20.374 3.110 18.814 1.00 9.83 229 TYR B O 1
ATOM 3739 N N . LEU B 1 213 ? 19.985 3.306 21.044 1.00 9.39 230 LEU B N 1
ATOM 3740 C CA . LEU B 1 213 ? 18.550 3.624 20.984 1.00 10.18 230 LEU B CA 1
ATOM 3741 C C . LEU B 1 213 ? 18.356 4.873 21.783 1.00 10.05 230 LEU B C 1
ATOM 3742 O O . LEU B 1 213 ? 18.677 4.919 22.975 1.00 10.87 230 LEU B O 1
ATOM 3747 N N . ASN B 1 214 ? 17.761 5.894 21.150 1.00 10.03 231 ASN B N 1
ATOM 3748 C CA . ASN B 1 214 ? 17.692 7.206 21.794 1.00 9.96 231 ASN B CA 1
ATOM 3749 C C . ASN B 1 214 ? 16.623 7.288 22.893 1.00 11.39 231 ASN B C 1
ATOM 3750 O O . ASN B 1 214 ? 16.717 8.132 23.774 1.00 12.23 231 ASN B O 1
ATOM 3763 N N . GLY B 1 216 ? 14.434 6.435 26.268 1.00 11.82 233 GLY B N 1
ATOM 3764 C CA . GLY B 1 216 ? 14.622 5.861 27.610 1.00 10.70 233 GLY B CA 1
ATOM 3765 C C . GLY B 1 216 ? 14.381 6.875 28.691 1.00 11.23 233 GLY B C 1
ATOM 3766 O O . GLY B 1 216 ? 15.244 7.151 29.500 1.00 12.21 233 GLY B O 1
ATOM 3767 N N . HIS B 1 217 ? 13.135 7.390 28.778 1.00 9.64 234 HIS B N 1
ATOM 3768 C CA . HIS B 1 217 ? 12.771 8.458 29.714 1.00 10.64 234 HIS B CA 1
ATOM 3769 C C . HIS B 1 217 ? 11.492 8.158 30.458 1.00 12.17 234 HIS B C 1
ATOM 3770 O O . HIS B 1 217 ? 10.430 8.076 29.844 1.00 14.37 234 HIS B O 1
ATOM 3777 N N . GLY B 1 218 ? 11.546 8.075 31.779 1.00 12.39 235 GLY B N 1
ATOM 3778 C CA . GLY B 1 218 ? 10.332 7.941 32.611 1.00 13.08 235 GLY B CA 1
ATOM 3779 C C . GLY B 1 218 ? 9.903 6.534 32.872 1.00 12.89 235 GLY B C 1
ATOM 3780 O O . GLY B 1 218 ? 10.637 5.584 32.618 1.00 14.01 235 GLY B O 1
ATOM 3781 N N . ASP B 1 219 ? 8.657 6.391 33.313 1.00 14.11 236 ASP B N 1
ATOM 3782 C CA . ASP B 1 219 ? 8.133 5.151 33.823 1.00 14.11 236 ASP B CA 1
ATOM 3783 C C . ASP B 1 219 ? 7.002 4.556 33.003 1.00 13.90 236 ASP B C 1
ATOM 3784 O O . ASP B 1 219 ? 6.229 3.751 33.538 1.00 14.96 236 ASP B O 1
ATOM 3789 N N . GLU B 1 220 ? 6.906 4.974 31.744 1.00 13.42 237 GLU B N 1
ATOM 3790 C CA . GLU B 1 220 ? 5.858 4.451 30.853 1.00 14.88 237 GLU B CA 1
ATOM 3791 C C . GLU B 1 220 ? 6.438 4.050 29.488 1.00 15.16 237 GLU B C 1
ATOM 3792 O O . GLU B 1 220 ? 5.740 4.000 28.492 1.00 16.85 237 GLU B O 1
ATOM 3798 N N . GLU B 1 221 ? 7.736 3.724 29.417 1.00 12.05 238 GLU B N 1
ATOM 3799 C CA . GLU B 1 221 ? 8.360 3.375 28.135 1.00 12.83 238 GLU B CA 1
ATOM 3800 C C . GLU B 1 221 ? 7.989 1.968 27.602 1.00 14.39 238 GLU B C 1
ATOM 3801 O O . GLU B 1 221 ? 8.371 1.634 26.470 1.00 16.70 238 GLU B O 1
ATOM 3807 N N . PHE B 1 222 ? 7.380 1.133 28.446 1.00 11.86 239 PHE B N 1
ATOM 3808 C CA . PHE B 1 222 ? 7.107 -0.267 28.086 1.00 12.60 239 PHE B CA 1
ATOM 3809 C C . PHE B 1 222 ? 5.623 -0.486 27.839 1.00 10.63 239 PHE B C 1
ATOM 3810 O O . PHE B 1 222 ? 5.131 -1.646 27.776 1.00 12.60 239 PHE B O 1
ATOM 3818 N N . ILE B 1 223 ? 4.861 0.591 27.562 1.00 10.77 240 ILE B N 1
ATOM 3819 C CA . ILE B 1 223 ? 3.409 0.465 27.343 1.00 12.37 240 ILE B CA 1
ATOM 3820 C C . ILE B 1 223 ? 3.017 -0.121 25.984 1.00 10.97 240 ILE B C 1
ATOM 3821 O O . ILE B 1 223 ? 1.822 -0.459 25.857 1.00 12.59 240 ILE B O 1
ATOM 3826 N N . ASP B 1 224 ? 3.935 -0.222 25.025 1.00 12.55 241 ASP B N 1
ATOM 3827 C CA . ASP B 1 224 ? 3.569 -0.710 23.704 1.00 14.61 241 ASP B CA 1
ATOM 3828 C C . ASP B 1 224 ? 4.421 -1.877 23.244 1.00 11.36 241 ASP B C 1
ATOM 3829 O O . ASP B 1 224 ? 5.659 -1.867 23.335 1.00 12.48 241 ASP B O 1
ATOM 3834 N N . GLY B 1 225 ? 3.732 -2.899 22.748 1.00 12.82 242 GLY B N 1
ATOM 3835 C CA . GLY B 1 225 ? 4.406 -4.092 22.222 1.00 12.16 242 GLY B CA 1
ATOM 3836 C C . GLY B 1 225 ? 5.432 -3.793 21.125 1.00 11.00 242 GLY B C 1
ATOM 3837 O O . GLY B 1 225 ? 6.525 -4.376 21.118 1.00 10.34 242 GLY B O 1
ATOM 3838 N N . THR B 1 226 ? 5.146 -2.842 20.224 1.00 12.30 243 THR B N 1
ATOM 3839 C CA . THR B 1 226 ? 6.036 -2.572 19.086 1.00 11.16 243 THR B CA 1
ATOM 3840 C C . THR B 1 226 ? 7.408 -2.109 19.554 1.00 10.76 243 THR B C 1
ATOM 3841 O O . THR B 1 226 ? 8.426 -2.654 19.158 1.00 11.58 243 THR B O 1
ATOM 3845 N N . GLN B 1 227 ? 7.468 -1.087 20.442 1.00 10.67 244 GLN B N 1
ATOM 3846 C CA . GLN B 1 227 ? 8.749 -0.645 20.941 1.00 10.14 244 GLN B CA 1
ATOM 3847 C C . GLN B 1 227 ? 9.426 -1.704 21.783 1.00 9.59 244 GLN B C 1
ATOM 3848 O O . GLN B 1 227 ? 10.644 -1.865 21.727 1.00 11.09 244 GLN B O 1
ATOM 3854 N N . ASN B 1 228 ? 8.634 -2.444 22.564 1.00 9.53 245 ASN B N 1
ATOM 3855 C CA . ASN B 1 228 ? 9.188 -3.530 23.359 1.00 10.55 245 ASN B CA 1
ATOM 3856 C C . ASN B 1 228 ? 9.896 -4.532 22.465 1.00 10.22 245 ASN B C 1
ATOM 3857 O O . ASN B 1 228 ? 10.990 -5.029 22.812 1.00 10.85 245 ASN B O 1
ATOM 3862 N N . LEU B 1 229 ? 9.324 -4.800 21.303 1.00 10.20 246 LEU B N 1
ATOM 3863 C CA . LEU B 1 229 ? 9.928 -5.741 20.347 1.00 10.38 246 LEU B CA 1
ATOM 3864 C C . LEU B 1 229 ? 11.220 -5.173 19.766 1.00 9.03 246 LEU B C 1
ATOM 3865 O O . LEU B 1 229 ? 12.208 -5.936 19.593 1.00 10.86 246 LEU B O 1
ATOM 3870 N N . LEU B 1 230 ? 11.256 -3.870 19.477 1.00 9.24 247 LEU B N 1
ATOM 3871 C CA . LEU B 1 230 ? 12.484 -3.214 19.075 1.00 10.65 247 LEU B CA 1
ATOM 3872 C C . LEU B 1 230 ? 13.611 -3.481 20.080 1.00 9.63 247 LEU B C 1
ATOM 3873 O O . LEU B 1 230 ? 14.738 -3.791 19.675 1.00 9.64 247 LEU B O 1
ATOM 3878 N N . LEU B 1 231 ? 13.310 -3.364 21.370 1.00 10.50 248 LEU B N 1
ATOM 3879 C CA . LEU B 1 231 ? 14.322 -3.597 22.384 1.00 10.76 248 LEU B CA 1
ATOM 3880 C C . LEU B 1 231 ? 14.794 -5.028 22.417 1.00 9.60 248 LEU B C 1
ATOM 3881 O O . LEU B 1 231 ? 16.032 -5.296 22.517 1.00 10.62 248 LEU B O 1
ATOM 3886 N N . VAL B 1 232 ? 13.867 -5.996 22.379 1.00 10.15 249 VAL B N 1
ATOM 3887 C CA . VAL B 1 232 ? 14.264 -7.399 22.289 1.00 11.29 249 VAL B CA 1
ATOM 3888 C C . VAL B 1 232 ? 15.215 -7.602 21.101 1.00 10.47 249 VAL B C 1
ATOM 3889 O O . VAL B 1 232 ? 16.270 -8.251 21.227 1.00 10.78 249 VAL B O 1
ATOM 3893 N N . ASN B 1 233 ? 14.827 -7.116 19.933 1.00 9.36 250 ASN B N 1
ATOM 3894 C CA . ASN B 1 233 ? 15.582 -7.312 18.697 1.00 11.07 250 ASN B CA 1
ATOM 3895 C C . ASN B 1 233 ? 16.968 -6.683 18.800 1.00 10.35 250 ASN B C 1
ATOM 3896 O O . ASN B 1 233 ? 17.923 -7.248 18.265 1.00 11.74 250 ASN B O 1
ATOM 3901 N N . ALA B 1 234 ? 17.057 -5.500 19.393 1.00 10.29 251 ALA B N 1
ATOM 3902 C CA . ALA B 1 234 ? 18.317 -4.803 19.481 1.00 11.15 251 ALA B CA 1
ATOM 3903 C C . ALA B 1 234 ? 19.311 -5.595 20.300 1.00 11.25 251 ALA B C 1
ATOM 3904 O O . ALA B 1 234 ? 20.489 -5.784 19.933 1.00 10.40 251 ALA B O 1
ATOM 3906 N N . PHE B 1 235 ? 18.867 -6.041 21.471 1.00 9.88 252 PHE B N 1
ATOM 3907 C CA . PHE B 1 235 ? 19.659 -6.890 22.354 1.00 9.98 252 PHE B CA 1
ATOM 3908 C C . PHE B 1 235 ? 20.063 -8.187 21.645 1.00 10.91 252 PHE B C 1
ATOM 3909 O O . PHE B 1 235 ? 21.242 -8.541 21.623 1.00 11.84 252 PHE B O 1
ATOM 3917 N N . ARG B 1 236 ? 19.117 -8.861 21.033 1.00 9.87 253 ARG B N 1
ATOM 3918 C CA . ARG B 1 236 ? 19.367 -10.172 20.385 1.00 10.34 253 ARG B CA 1
ATOM 3919 C C . ARG B 1 236 ? 20.412 -10.012 19.304 1.00 11.38 253 ARG B C 1
ATOM 3920 O O . ARG B 1 236 ? 21.329 -10.846 19.190 1.00 11.32 253 ARG B O 1
ATOM 3928 N N . TRP B 1 237 ? 20.291 -8.947 18.530 1.00 10.96 254 TRP B N 1
ATOM 3929 C CA . TRP B 1 237 ? 21.191 -8.755 17.388 1.00 10.48 254 TRP B CA 1
ATOM 3930 C C . TRP B 1 237 ? 22.615 -8.562 17.844 1.00 10.92 254 TRP B C 1
ATOM 3931 O O . TRP B 1 237 ? 23.539 -9.231 17.384 1.00 12.10 254 TRP B O 1
ATOM 3942 N N . VAL B 1 238 ? 22.820 -7.652 18.781 1.00 10.70 255 VAL B N 1
ATOM 3943 C CA . VAL B 1 238 ? 24.178 -7.434 19.310 1.00 11.06 255 VAL B CA 1
ATOM 3944 C C . VAL B 1 238 ? 24.783 -8.705 19.885 1.00 10.90 255 VAL B C 1
ATOM 3945 O O . VAL B 1 238 ? 25.931 -9.091 19.587 1.00 11.68 255 VAL B O 1
ATOM 3949 N N . VAL B 1 239 ? 23.989 -9.430 20.639 1.00 10.76 256 VAL B N 1
ATOM 3950 C CA . VAL B 1 239 ? 24.455 -10.691 21.273 1.00 11.59 256 VAL B CA 1
ATOM 3951 C C . VAL B 1 239 ? 24.848 -11.733 20.203 1.00 12.46 256 VAL B C 1
ATOM 3952 O O . VAL B 1 239 ? 25.900 -12.421 20.318 1.00 13.18 256 VAL B O 1
ATOM 3956 N N . SER B 1 240 ? 24.046 -11.832 19.160 1.00 11.11 257 SER B N 1
ATOM 3957 C CA . SER B 1 240 ? 24.204 -12.841 18.108 1.00 12.20 257 SER B CA 1
ATOM 3958 C C . SER B 1 240 ? 25.503 -12.689 17.317 1.00 13.44 257 SER B C 1
ATOM 3959 O O . SER B 1 240 ? 25.931 -13.637 16.707 1.00 14.79 257 SER B O 1
ATOM 3962 N N . LYS B 1 241 ? 26.059 -11.475 17.319 1.00 13.44 258 LYS B N 1
ATOM 3963 C CA . LYS B 1 241 ? 27.202 -11.122 16.433 1.00 14.82 258 LYS B CA 1
ATOM 3964 C C . LYS B 1 241 ? 28.572 -11.381 17.074 1.00 15.39 258 LYS B C 1
ATOM 3965 O O . LYS B 1 241 ? 29.590 -11.075 16.479 1.00 15.90 258 LYS B O 1
ATOM 3971 N N . ASP B 1 242 ? 28.603 -11.945 18.279 1.00 15.89 259 ASP B N 1
ATOM 3972 C CA . ASP B 1 242 ? 29.858 -12.228 18.993 1.00 16.37 259 ASP B CA 1
ATOM 3973 C C . ASP B 1 242 ? 30.817 -12.978 18.055 1.00 18.67 259 ASP B C 1
ATOM 3974 O O . ASP B 1 242 ? 30.465 -14.032 17.528 1.00 18.21 259 ASP B O 1
ATOM 3979 N N . LYS B 1 243 ? 32.024 -12.455 17.881 1.00 20.56 260 LYS B N 1
ATOM 3980 C CA . LYS B 1 243 ? 32.994 -13.097 16.968 1.00 22.11 260 LYS B CA 1
ATOM 3981 C C . LYS B 1 243 ? 33.419 -14.468 17.444 1.00 24.60 260 LYS B C 1
ATOM 3982 O O . LYS B 1 243 ? 33.922 -15.261 16.663 1.00 25.52 260 LYS B O 1
ATOM 3988 N N . SER B 1 244 ? 33.219 -14.758 18.724 1.00 23.50 261 SER B N 1
ATOM 3989 C CA A SER B 1 244 ? 33.520 -16.081 19.284 0.50 25.46 261 SER B CA 1
ATOM 3990 C CA B SER B 1 244 ? 33.531 -16.084 19.251 0.50 26.31 261 SER B CA 1
ATOM 3991 C C . SER B 1 244 ? 32.454 -17.119 18.935 1.00 23.21 261 SER B C 1
ATOM 3992 O O . SER B 1 244 ? 32.635 -18.307 19.213 1.00 26.62 261 SER B O 1
ATOM 3997 N N . GLY B 1 245 ? 31.327 -16.675 18.353 1.00 19.43 262 GLY B N 1
ATOM 3998 C CA . GLY B 1 245 ? 30.273 -17.587 17.959 1.00 18.68 262 GLY B CA 1
ATOM 3999 C C . GLY B 1 245 ? 28.904 -17.021 18.336 1.00 17.62 262 GLY B C 1
ATOM 4000 O O . GLY B 1 245 ? 28.743 -16.413 19.378 1.00 18.37 262 GLY B O 1
ATOM 4001 N N . ASN B 1 246 ? 27.923 -17.240 17.460 1.00 17.17 263 ASN B N 1
ATOM 4002 C CA . ASN B 1 246 ? 26.554 -16.834 17.808 1.00 14.78 263 ASN B CA 1
ATOM 4003 C C . ASN B 1 246 ? 25.987 -17.732 18.913 1.00 15.03 263 ASN B C 1
ATOM 4004 O O . ASN B 1 246 ? 25.823 -18.934 18.708 1.00 15.88 263 ASN B O 1
ATOM 4009 N N . PRO B 1 247 ? 25.713 -17.160 20.113 1.00 14.48 264 PRO B N 1
ATOM 4010 C CA . PRO B 1 247 ? 25.267 -18.000 21.230 1.00 15.51 264 PRO B CA 1
ATOM 4011 C C . PRO B 1 247 ? 23.951 -18.716 20.972 1.00 15.26 264 PRO B C 1
ATOM 4012 O O . PRO B 1 247 ? 23.652 -19.704 21.618 1.00 15.90 264 PRO B O 1
ATOM 4016 N N . PHE B 1 248 ? 23.169 -18.211 20.025 1.00 15.00 265 PHE B N 1
ATOM 4017 C CA . PHE B 1 248 ? 21.837 -18.807 19.746 1.00 16.17 265 PHE B CA 1
ATOM 4018 C C . PHE B 1 248 ? 21.920 -20.058 18.938 1.00 18.05 265 PHE B C 1
ATOM 4019 O O . PHE B 1 248 ? 20.913 -20.774 18.810 1.00 19.85 265 PHE B O 1
ATOM 4027 N N . LEU B 1 249 ? 23.113 -20.372 18.432 1.00 19.25 266 LEU B N 1
ATOM 4028 C CA . LEU B 1 249 ? 23.353 -21.619 17.736 1.00 23.24 266 LEU B CA 1
ATOM 4029 C C . LEU B 1 249 ? 23.839 -22.745 18.676 1.00 22.01 266 LEU B C 1
ATOM 4030 O O . LEU B 1 249 ? 23.923 -23.899 18.253 1.00 25.42 266 LEU B O 1
ATOM 4035 N N . LYS B 1 250 ? 24.201 -22.407 19.925 1.00 24.21 267 LYS B N 1
ATOM 4036 C CA . LYS B 1 250 ? 24.792 -23.397 20.860 1.00 23.19 267 LYS B CA 1
ATOM 4037 C C . LYS B 1 250 ? 23.784 -24.457 21.192 1.00 29.18 267 LYS B C 1
ATOM 4038 O O . LYS B 1 250 ? 22.574 -24.176 21.240 1.00 27.60 267 LYS B O 1
#

Nearest PDB structures (foldseek):
  4jqs-assembly1_A  TM=1.003E+00  e=2.599E-51  Bacteroides uniformis ATCC 8492
  4wyi-assembly1_A  TM=6.065E-01  e=5.170E-02  Arabidopsis thaliana
  6ttb-assembly1_A  TM=4.705E-01  e=1.592E-02  Staphylococcus aureus
  6y3x-assembly1_A  TM=5.938E-01  e=7.434E-01  Francisella tularensis subsp. novicida
  4jqs-assembly1_A  TM=1.003E+00  e=2.720E-51  Bacteroides uniformis ATCC 8492

CATH classification: 3.40.50.880

Solvent-accessible surface area: 21552 Å² total

B-factor: mean 17.35, std 8.29, range [8.02, 72.28]

Secondary structure (DSSP, 8-state):
------SS---EEEEE--SSS-HHHHHHHHHHHHHHHHHTTT-SSEEEEES-GGG--HHHHTT-SEE-------SHHHHHHHHH---S--B-EEGGGG---TT---HHHHHHHTSPEEEEE-BS-EEEEEEES-TTSTTTTTS-SEEEEEEE--EEEES-GGGSTTEEEEEEE-GGG-SB-SSB-B-SS--EEEEEETT---EE---SS-TTS-HHHHHHHHHHHHHHHHT-TT--GGG-/------SS---EEEEE--SSS-HHHHHHHHHHHHHHHHHTTT-SSEEEEES-GGG--HHHHTT-SEE-------SHHHHHHHHH---S--B-EEGGGG---TTT--HHHHHHHTSPEEEEE-BS-EEEEEEES-TTSTTTTTS-SEEEEEEE--EEEES-GGGSTTEEEEEEE-GGG-SB-SSB-B-SS--EEEEEETT---EE---SS-TTS-HHHHHHHHHHHHHHHHT-TT--GGG-

Sequence (480 aa):
YPANYAKAPRFKALIYYTQHAEEAHVQFAEQATTFFKKLNYGDGFVLDITTDFSKYPYEKLKEEYNVIILNTSPNTKAERDAFEQYENGGGWVGFHAAAYNDKNTHWPWFVKFLGGGVFYCNNWPPQPVLVEVDNEEHPVTKNLPASFVAPASEWYQWTPSPRQNKDVEEVLLLSLSPKNYPLGIKDVVNFGDFPIVWSNKNYRIYLNGHGDEEFIDGTQNLLLVNAFRWVVSKDKSSGNPFLKYPANYAKAPRFKALIYYTQHAEEEAHVQFAEQATTFFKKLNYGDGFVLDITTDFSKYPYEEKLKEYNVIILNTSPNTKAERDAFEQYENGGGWVGFHAAAYNDKNTHWPWFVKKFLGGGVFYCCNNWPPQPVLVEEVDNEEHPVTKNLPASFVAPASEWYQWTPSPRQNKDVEVLLSLSPKNYPLGIKDVVNFGDFPIVWSNKNYRIYLNGHGDEEFIDGTQNLLLVNAFRWVVSKDKSSGNPFLK